Protein AF-0000000067830572 (afdb_homodimer)

Radius of gyration: 32.74 Å; Cα contacts (8 Å, |Δi|>4): 1506; chains: 2; bounding box: 57×102×68 Å

Nearest PDB structures (foldseek):
  2iyf-assembly1_A  TM=6.236E-01  e=1.542E-13  Streptomyces antibioticus
  4lei-assembly1_B  TM=6.079E-01  e=3.871E-13  Saccharopolyspora spinosa
  4rih-assembly1_A  TM=6.641E-01  e=8.173E-12  Streptomyces cyanogenus
  1nlm-assembly1_B  TM=6.788E-01  e=2.174E-11  Escherichia coli
  6ija-assembly4_D  TM=5.638E-01  e=4.087E-09  Arabidopsis thaliana

Secondary structure (DSSP, 8-state):
-PPPEEEE--SS-HHHHHHHHHHHHHHHTTT--EEEEE--TTS--TT-SS-EEE-----SSTT--S----TT--TT-S---SS-HHHHHHHHHHHHHHHHH--SEEEESS-HHHHHHHHHTT--EEEE--SS---SHHHHHHHHHSSEEEESS-GGG--SS--HHHHHHEEE----S-------PPP-S-EEEE--TTS--EEHHHHHHHHHHSTTS-EEEES-EE--SPPPTTEEEEE--S--HHHHTT-SEEEE---HHHHHHHHHHT--EEE-PPP-GGGHHHHHHHHHHHTTS-EE-SSSPPGGGHHHHHHHHHTS-HHHHHTT--TTHHHHHHHHHHHHHHHH-/-PPPEEEE--SS-HHHHHHHHHHHHHHHTTT--EEEEE--TTS--TT-SS-EEE-----SSTT--S----TT--TT-S---SS-HHHHHHHHHHHHHHHHH--SEEEESS-HHHHHHHHHTT--EEEE--SS---SHHHHHHHHHSSEEEESS-GGG--SS--HHHHHTEEE----S-------PPP-S-EEEE--TTS--EEHHHHHHHHHHSTTS-EEEES-EE--SPPPTTEEEEE--S--HHHHTT-SEEEE---HHHHHHHHHHT--EEE-PPP-GGGHHHHHHHHHHHTTS-EE-SSSPPGGGHHHHHHHHHTS-HHHHHTT--TTHHHHHHHHHHHHHHHH-

Foldseek 3Di:
DQQAEEEEFDPDDPQRLLLLLLLQVLLVVVVHHYEYEEAQVPHDNVSRPHHYHHAFDPAPDPPRPQAPPDPDDDQQARHDDPPGVRVVRRLVSVLVCCVVRVHLEYEYEDGLVVLVSCLVSVHAYEYEDFAFDDPGNNVVNSLVSHQAYEYLFAPLLRFYDDDPVNNVRYDYLHNRNDDALPDQAAAPQAEEEEDDPPAPAAEQVLQQLLCVLVVVHAYEYEADYDDDDDHDPRYHYDHHDPDCLVVQRRYQEYEEFQDSVVLQSLLSNLHQYAHAHDDDPNCRRVSSLVSCVVQQNYHYDHDRDDSNCNVVRVVSSSPGGSVSSNVRHDSCSSNVVSVVVVVSSVVSD/DQQAEEEEFDPDDPQRLLLLLLLQVLLVVVVHHYEYEEAQVPHDNVSRPHHYHHAFDPAPDPPRPQAPPDPDDDQQARHDDPPGVRVVRRLVSVLVCCVVRVHLEYEYEDGLVVLVSCLVSVHAYEYEDFAFADPGNNVVNSLVSHQAYEYLFAPLLRFYDDDPVNNVRYDYLHNRNDDALPDQAAAPQAEEEEDDPPAPAAEQVLQQLLCVLVVVHAYEYEADYDDDDDHPPRYHYDHHDPDCLVVQRRYQEYEEFQDSVVLQSLLSNLHQYAHAHDDDPNCRRVSSLVSCVVQQNYHYDYDRDDSNCNVVRVVSSSPGGSVSSNVRHDSCSSNVVSVVVVVSSVVSD

pLDDT: mean 90.91, std 10.65, range [45.19, 98.75]

Structure (mmCIF, N/CA/C/O backbone):
data_AF-0000000067830572-model_v1
#
loop_
_entity.id
_entity.type
_entity.pdbx_description
1 polymer 'Glycosyl transferase putative UDP-N-acetylglucosamine, LPS N-acetylglucosamine transferase'
#
loop_
_atom_site.group_PDB
_atom_site.id
_atom_site.type_symbol
_atom_site.label_atom_id
_atom_site.label_alt_id
_atom_site.label_comp_id
_atom_site.label_asym_id
_atom_site.label_entity_id
_atom_site.label_seq_id
_atom_site.pdbx_PDB_ins_code
_atom_site.Cartn_x
_atom_site.Cartn_y
_atom_site.Cartn_z
_atom_site.occupancy
_atom_site.B_iso_or_equiv
_atom_site.auth_seq_id
_atom_site.auth_comp_id
_atom_site.auth_asym_id
_atom_site.auth_atom_id
_atom_site.pdbx_PDB_model_num
ATOM 1 N N . MET A 1 1 ? -22.625 -1.217 -20.125 1 69.88 1 MET A N 1
ATOM 2 C CA . MET A 1 1 ? -21.625 -2.197 -20.562 1 69.88 1 MET A CA 1
ATOM 3 C C . MET A 1 1 ? -21.047 -2.955 -19.375 1 69.88 1 MET A C 1
ATOM 5 O O . MET A 1 1 ? -20.969 -2.418 -18.266 1 69.88 1 MET A O 1
ATOM 9 N N . THR A 1 2 ? -20.891 -4.309 -19.516 1 89.25 2 THR A N 1
ATOM 10 C CA . THR A 1 2 ? -20.391 -5.148 -18.438 1 89.25 2 THR A CA 1
ATOM 11 C C . THR A 1 2 ? -18.984 -4.711 -18.031 1 89.25 2 THR A C 1
ATOM 13 O O . THR A 1 2 ? -18.094 -4.582 -18.875 1 89.25 2 THR A O 1
ATOM 16 N N . ARG A 1 3 ? -18.781 -4.324 -16.812 1 94.81 3 ARG A N 1
ATOM 17 C CA . ARG A 1 3 ? -17.469 -3.928 -16.297 1 94.81 3 ARG A CA 1
ATOM 18 C C . ARG A 1 3 ? -16.453 -5.039 -16.484 1 94.81 3 ARG A C 1
ATOM 20 O O . ARG A 1 3 ? -16.734 -6.207 -16.203 1 94.81 3 ARG A O 1
ATOM 27 N N . PRO A 1 4 ? -15.328 -4.762 -17.016 1 97.06 4 PRO A N 1
ATOM 28 C CA . PRO A 1 4 ? -14.336 -5.797 -17.328 1 97.06 4 PRO A CA 1
ATOM 29 C C . PRO A 1 4 ? -13.609 -6.316 -16.094 1 97.06 4 PRO A C 1
ATOM 31 O O . PRO A 1 4 ? -13.742 -5.75 -15.008 1 97.06 4 PRO A O 1
ATOM 34 N N . VAL A 1 5 ? -12.883 -7.402 -16.281 1 98 5 VAL A N 1
ATOM 35 C CA . VAL A 1 5 ? -11.922 -7.949 -15.328 1 98 5 VAL A CA 1
ATOM 36 C C . VAL A 1 5 ? -10.5 -7.699 -15.828 1 98 5 VAL A C 1
ATOM 38 O O . VAL A 1 5 ? -10.219 -7.828 -17.016 1 98 5 VAL A O 1
ATOM 41 N N . GLY A 1 6 ? -9.648 -7.207 -14.977 1 98.06 6 GLY A N 1
ATOM 42 C CA . GLY A 1 6 ? -8.219 -7.246 -15.234 1 98.06 6 GLY A CA 1
ATOM 43 C C . GLY A 1 6 ? -7.535 -8.453 -14.625 1 98.06 6 GLY A C 1
ATOM 44 O O . GLY A 1 6 ? -7.875 -8.875 -13.516 1 98.06 6 GLY A O 1
ATOM 45 N N . TYR A 1 7 ? -6.562 -9.016 -15.328 1 97.88 7 TYR A N 1
ATOM 46 C CA . TYR A 1 7 ? -5.785 -10.148 -14.836 1 97.88 7 TYR A CA 1
ATOM 47 C C . TYR A 1 7 ? -4.293 -9.844 -14.891 1 97.88 7 TYR A C 1
ATOM 49 O O . TYR A 1 7 ? -3.701 -9.812 -15.969 1 97.88 7 TYR A O 1
ATOM 57 N N . TYR A 1 8 ? -3.711 -9.633 -13.742 1 97.19 8 TYR A N 1
ATOM 58 C CA . TYR A 1 8 ? -2.268 -9.438 -13.648 1 97.19 8 TYR A CA 1
ATOM 59 C C . TYR A 1 8 ? -1.535 -10.773 -13.633 1 97.19 8 TYR A C 1
ATOM 61 O O . TYR A 1 8 ? -1.751 -11.594 -12.734 1 97.19 8 TYR A O 1
ATOM 69 N N . VAL A 1 9 ? -0.629 -10.898 -14.562 1 92.62 9 VAL A N 1
ATOM 70 C CA . VAL A 1 9 ? 0.075 -12.164 -14.734 1 92.62 9 VAL A CA 1
ATOM 71 C C . VAL A 1 9 ? 1.507 -12.031 -14.219 1 92.62 9 VAL A C 1
ATOM 73 O O . VAL A 1 9 ? 2.252 -11.148 -14.656 1 92.62 9 VAL A O 1
ATOM 76 N N . HIS A 1 10 ? 1.846 -12.789 -13.305 1 80.44 10 HIS A N 1
ATOM 77 C CA . HIS A 1 10 ? 3.207 -12.812 -12.781 1 80.44 10 HIS A CA 1
ATOM 78 C C . HIS A 1 10 ? 4.203 -13.25 -13.852 1 80.44 10 HIS A C 1
ATOM 80 O O . HIS A 1 10 ? 3.885 -14.094 -14.695 1 80.44 10 HIS A O 1
ATOM 86 N N . HIS A 1 11 ? 5.367 -12.656 -13.883 1 64.44 11 HIS A N 1
ATOM 87 C CA . HIS A 1 11 ? 6.352 -12.805 -14.953 1 64.44 11 HIS A CA 1
ATOM 88 C C . HIS A 1 11 ? 7 -14.188 -14.922 1 64.44 11 HIS A C 1
ATOM 90 O O . HIS A 1 11 ? 7.555 -14.641 -15.922 1 64.44 11 HIS A O 1
ATOM 96 N N . GLN A 1 12 ? 6.836 -14.805 -13.867 1 58.75 12 GLN A N 1
ATOM 97 C CA . GLN A 1 12 ? 7.664 -16 -13.734 1 58.75 12 GLN A CA 1
ATOM 98 C C . GLN A 1 12 ? 6.867 -17.266 -14.062 1 58.75 12 GLN A C 1
ATOM 100 O O . GLN A 1 12 ? 5.93 -17.609 -13.336 1 58.75 12 GLN A O 1
ATOM 105 N N . GLY A 1 13 ? 7.082 -17.781 -15.312 1 59.53 13 GLY A N 1
ATOM 106 C CA . GLY A 1 13 ? 6.637 -19.141 -15.562 1 59.53 13 GLY A CA 1
ATOM 107 C C . GLY A 1 13 ? 5.516 -19.234 -16.578 1 59.53 13 GLY A C 1
ATOM 108 O O . GLY A 1 13 ? 4.551 -18.469 -16.516 1 59.53 13 GLY A O 1
ATOM 109 N N . ALA A 1 14 ? 5.59 -20.031 -17.406 1 66 14 ALA A N 1
ATOM 110 C CA . ALA A 1 14 ? 4.633 -20.328 -18.469 1 66 14 ALA A CA 1
ATOM 111 C C . ALA A 1 14 ? 3.285 -20.75 -17.906 1 66 14 ALA A C 1
ATOM 113 O O . ALA A 1 14 ? 2.24 -20.5 -18.5 1 66 14 ALA A O 1
ATOM 114 N N . GLY A 1 15 ? 3.348 -21.266 -16.703 1 74.12 15 GLY A N 1
ATOM 115 C CA . GLY A 1 15 ? 2.137 -21.766 -16.062 1 74.12 15 GLY A CA 1
ATOM 116 C C . GLY A 1 15 ? 1.178 -20.656 -15.664 1 74.12 15 GLY A C 1
ATOM 117 O O . GLY A 1 15 ? -0.038 -20.797 -15.805 1 74.12 15 GLY A O 1
ATOM 118 N N . HIS A 1 16 ? 1.65 -19.531 -15.297 1 83 16 HIS A N 1
ATOM 119 C CA . HIS A 1 16 ? 0.832 -18.391 -14.891 1 83 16 HIS A CA 1
ATOM 120 C C . HIS A 1 16 ? 0.049 -17.828 -16.078 1 83 16 HIS A C 1
ATOM 122 O O . HIS A 1 16 ? -1.155 -17.594 -15.969 1 83 16 HIS A O 1
ATOM 128 N N . LEU A 1 17 ? 0.787 -17.734 -17.141 1 85.81 17 LEU A N 1
ATOM 129 C CA . LEU A 1 17 ? 0.146 -17.188 -18.328 1 85.81 17 LEU A CA 1
ATOM 130 C C . LEU A 1 17 ? -0.926 -18.125 -18.859 1 85.81 17 LEU A C 1
ATOM 132 O O . LEU A 1 17 ? -2.016 -17.688 -19.234 1 85.81 17 LEU A O 1
ATOM 136 N N . GLN A 1 18 ? -0.626 -19.422 -18.844 1 83.56 18 GLN A N 1
ATOM 137 C CA . GLN A 1 18 ? -1.583 -20.406 -19.344 1 83.56 18 GLN A CA 1
ATOM 138 C C . GLN A 1 18 ? -2.859 -20.406 -18.516 1 83.56 18 GLN A C 1
ATOM 140 O O . GLN A 1 18 ? -3.965 -20.469 -19.047 1 83.56 18 GLN A O 1
ATOM 145 N N . ARG A 1 19 ? -2.691 -20.359 -17.281 1 88.38 19 ARG A N 1
ATOM 146 C CA . ARG A 1 19 ? -3.84 -20.297 -16.391 1 88.38 19 ARG A CA 1
ATOM 147 C C . ARG A 1 19 ? -4.652 -19.016 -16.625 1 88.38 19 ARG A C 1
ATOM 149 O O . ARG A 1 19 ? -5.887 -19.062 -16.656 1 88.38 19 ARG A O 1
ATOM 156 N N . ALA A 1 20 ? -3.982 -17.922 -16.781 1 92.75 20 ALA A N 1
ATOM 157 C CA . ALA A 1 20 ? -4.648 -16.641 -17.031 1 92.75 20 ALA A CA 1
ATOM 158 C C . ALA A 1 20 ? -5.469 -16.688 -18.312 1 92.75 20 ALA A C 1
ATOM 160 O O . ALA A 1 20 ? -6.625 -16.25 -18.328 1 92.75 20 ALA A O 1
ATOM 161 N N . ILE A 1 21 ? -4.867 -17.266 -19.328 1 91.5 21 ILE A N 1
ATOM 162 C CA . ILE A 1 21 ? -5.539 -17.375 -20.609 1 91.5 21 ILE A CA 1
ATOM 163 C C . ILE A 1 21 ? -6.762 -18.281 -20.5 1 91.5 21 ILE A C 1
ATOM 165 O O . ILE A 1 21 ? -7.84 -17.953 -20.984 1 91.5 21 ILE A O 1
ATOM 169 N N . ALA A 1 22 ? -6.59 -19.406 -19.781 1 90.44 22 ALA A N 1
ATOM 170 C CA . ALA A 1 22 ? -7.684 -20.359 -19.609 1 90.44 22 ALA A CA 1
ATOM 171 C C . ALA A 1 22 ? -8.859 -19.719 -18.875 1 90.44 22 ALA A C 1
ATOM 173 O O . ALA A 1 22 ? -10.008 -19.844 -19.297 1 90.44 22 ALA A O 1
ATOM 174 N N . LEU A 1 23 ? -8.578 -19 -17.891 1 94.69 23 LEU A N 1
ATOM 175 C CA . LEU A 1 23 ? -9.625 -18.359 -17.109 1 94.69 23 LEU A CA 1
ATOM 176 C C . LEU A 1 23 ? -10.273 -17.219 -17.891 1 94.69 23 LEU A C 1
ATOM 178 O O . LEU A 1 23 ? -11.492 -17.047 -17.859 1 94.69 23 LEU A O 1
ATOM 182 N N . ALA A 1 24 ? -9.469 -16.438 -18.625 1 95.56 24 ALA A N 1
ATOM 183 C CA . ALA A 1 24 ? -10.008 -15.352 -19.453 1 95.56 24 ALA A CA 1
ATOM 184 C C . ALA A 1 24 ? -10.992 -15.898 -20.484 1 95.56 24 ALA A C 1
ATOM 186 O O . ALA A 1 24 ? -12.055 -15.305 -20.703 1 95.56 24 ALA A O 1
ATOM 187 N N . ARG A 1 25 ? -10.68 -17.047 -21.062 1 94.12 25 ARG A N 1
ATOM 188 C CA . ARG A 1 25 ? -11.562 -17.688 -22.031 1 94.12 25 ARG A CA 1
ATOM 189 C C . ARG A 1 25 ? -12.859 -18.141 -21.375 1 94.12 25 ARG A C 1
ATOM 191 O O . ARG A 1 25 ? -13.938 -17.969 -21.953 1 94.12 25 ARG A O 1
ATOM 198 N N . ALA A 1 26 ? -12.727 -18.719 -20.234 1 94.62 26 ALA A N 1
ATOM 199 C CA . ALA A 1 26 ? -13.914 -19.188 -19.516 1 94.62 26 ALA A CA 1
ATOM 200 C C . ALA A 1 26 ? -14.812 -18.016 -19.141 1 94.62 26 ALA A C 1
ATOM 202 O O . ALA A 1 26 ? -16.047 -18.125 -19.172 1 94.62 26 ALA A O 1
ATOM 203 N N . LEU A 1 27 ? -14.234 -16.875 -18.781 1 95.38 27 LEU A N 1
ATOM 204 C CA . LEU A 1 27 ? -14.992 -15.695 -18.406 1 95.38 27 LEU A CA 1
ATOM 205 C C . LEU A 1 27 ? -15.703 -15.094 -19.609 1 95.38 27 LEU A C 1
ATOM 207 O O . LEU A 1 27 ? -16.781 -14.508 -19.484 1 95.38 27 LEU A O 1
ATOM 211 N N . ALA A 1 28 ? -15.086 -15.234 -20.797 1 93.31 28 ALA A N 1
ATOM 212 C CA . ALA A 1 28 ? -15.68 -14.742 -22.031 1 93.31 28 ALA A CA 1
ATOM 213 C C . ALA A 1 28 ? -17.047 -15.391 -22.281 1 93.31 28 ALA A C 1
ATOM 215 O O . ALA A 1 28 ? -17.938 -14.773 -22.859 1 93.31 28 ALA A O 1
ATOM 216 N N . ALA A 1 29 ? -17.172 -16.578 -21.812 1 90.94 29 ALA A N 1
ATOM 217 C CA . ALA A 1 29 ? -18.422 -17.297 -21.984 1 90.94 29 ALA A CA 1
ATOM 218 C C . ALA A 1 29 ? -19.547 -16.625 -21.203 1 90.94 29 ALA A C 1
ATOM 220 O O . ALA A 1 29 ? -20.719 -16.781 -21.547 1 90.94 29 ALA A O 1
ATOM 221 N N . PHE A 1 30 ? -19.25 -15.875 -20.234 1 92.69 30 PHE A N 1
ATOM 222 C CA . PHE A 1 30 ? -20.219 -15.125 -19.438 1 92.69 30 PHE A CA 1
ATOM 223 C C . PHE A 1 30 ? -20.391 -13.719 -20 1 92.69 30 PHE A C 1
ATOM 225 O O . PHE A 1 30 ? -21.109 -12.898 -19.422 1 92.69 30 PHE A O 1
ATOM 232 N N . GLY A 1 31 ? -19.641 -13.398 -21.062 1 92.69 31 GLY A N 1
ATOM 233 C CA . GLY A 1 31 ? -19.672 -12.055 -21.641 1 92.69 31 GLY A CA 1
ATOM 234 C C . GLY A 1 31 ? -18.844 -11.062 -20.859 1 92.69 31 GLY A C 1
ATOM 235 O O . GLY A 1 31 ? -19.031 -9.852 -20.969 1 92.69 31 GLY A O 1
ATOM 236 N N . ARG A 1 32 ? -17.984 -11.508 -20.031 1 93.5 32 ARG A N 1
ATOM 237 C CA . ARG A 1 32 ? -17.125 -10.672 -19.219 1 93.5 32 ARG A CA 1
ATOM 238 C C . ARG A 1 32 ? -15.773 -10.445 -19.891 1 93.5 32 ARG A C 1
ATOM 240 O O . ARG A 1 32 ? -14.977 -11.375 -20.031 1 93.5 32 ARG A O 1
ATOM 247 N N . PRO A 1 33 ? -15.531 -9.242 -20.406 1 95 33 PRO A N 1
ATOM 248 C CA . PRO A 1 33 ? -14.211 -9.008 -20.984 1 95 33 PRO A CA 1
ATOM 249 C C . PRO A 1 33 ? -13.086 -9.109 -19.953 1 95 33 PRO A C 1
ATOM 251 O O . PRO A 1 33 ? -13.266 -8.734 -18.797 1 95 33 PRO A O 1
ATOM 254 N N . CYS A 1 34 ? -11.961 -9.625 -20.359 1 97.12 34 CYS A N 1
ATOM 255 C CA . CYS A 1 34 ? -10.805 -9.781 -19.484 1 97.12 34 CYS A CA 1
ATOM 256 C C . CYS A 1 34 ? -9.539 -9.242 -20.141 1 97.12 34 CYS A C 1
ATOM 258 O O . CYS A 1 34 ? -9.18 -9.672 -21.234 1 97.12 34 CYS A O 1
ATOM 260 N N . THR A 1 35 ? -8.922 -8.273 -19.547 1 97.56 35 THR A N 1
ATOM 261 C CA . THR A 1 35 ? -7.641 -7.746 -20.016 1 97.56 35 THR A CA 1
ATOM 262 C C . THR A 1 35 ? -6.484 -8.398 -19.266 1 97.56 35 THR A C 1
ATOM 264 O O . THR A 1 35 ? -6.426 -8.352 -18.031 1 97.56 35 THR A O 1
ATOM 267 N N . LEU A 1 36 ? -5.586 -9.086 -19.984 1 96.31 36 LEU A N 1
ATOM 268 C CA . LEU A 1 36 ? -4.371 -9.625 -19.391 1 96.31 36 LEU A CA 1
ATOM 269 C C . LEU A 1 36 ? -3.301 -8.547 -19.266 1 96.31 36 LEU A C 1
ATOM 271 O O . LEU A 1 36 ? -3.033 -7.816 -20.219 1 96.31 36 LEU A O 1
ATOM 275 N N . MET A 1 37 ? -2.764 -8.398 -18.078 1 96.06 37 MET A N 1
ATOM 276 C CA . MET A 1 37 ? -1.699 -7.438 -17.828 1 96.06 37 MET A CA 1
ATOM 277 C C . MET A 1 37 ? -0.425 -8.141 -17.359 1 96.06 37 MET A C 1
ATOM 279 O O . MET A 1 37 ? -0.47 -9.016 -16.5 1 96.06 37 MET A O 1
ATOM 283 N N . GLY A 1 38 ? 0.659 -7.859 -17.922 1 92.94 38 GLY A N 1
ATOM 284 C CA . GLY A 1 38 ? 1.929 -8.461 -17.547 1 92.94 38 GLY A CA 1
ATOM 285 C C . GLY A 1 38 ? 3.047 -8.156 -18.531 1 92.94 38 GLY A C 1
ATOM 286 O O . GLY A 1 38 ? 2.881 -7.324 -19.422 1 92.94 38 GLY A O 1
ATOM 287 N N . SER A 1 39 ? 4.234 -8.586 -18.266 1 89.94 39 SER A N 1
ATOM 288 C CA . SER A 1 39 ? 5.359 -8.484 -19.188 1 89.94 39 SER A CA 1
ATOM 289 C C . SER A 1 39 ? 5.398 -9.664 -20.141 1 89.94 39 SER A C 1
ATOM 291 O O . SER A 1 39 ? 5.809 -10.766 -19.766 1 89.94 39 SER A O 1
ATOM 293 N N . PHE A 1 40 ? 5.02 -9.43 -21.391 1 87.75 40 PHE A N 1
ATOM 294 C CA . PHE A 1 40 ? 4.723 -10.547 -22.281 1 87.75 40 PHE A CA 1
ATOM 295 C C . PHE A 1 40 ? 5.754 -10.641 -23.391 1 87.75 40 PHE A C 1
ATOM 297 O O . PHE A 1 40 ? 5.633 -11.477 -24.297 1 87.75 40 PHE A O 1
ATOM 304 N N . ALA A 1 41 ? 6.75 -9.789 -23.328 1 80.94 41 ALA A N 1
ATOM 305 C CA . ALA A 1 41 ? 7.762 -9.844 -24.391 1 80.94 41 ALA A CA 1
ATOM 306 C C . ALA A 1 41 ? 8.352 -11.25 -24.5 1 80.94 41 ALA A C 1
ATOM 308 O O . ALA A 1 41 ? 8.812 -11.812 -23.5 1 80.94 41 ALA A O 1
ATOM 309 N N . GLY A 1 42 ? 8.312 -11.844 -25.641 1 78.5 42 GLY A N 1
ATOM 310 C CA . GLY A 1 42 ? 8.891 -13.156 -25.906 1 78.5 42 GLY A CA 1
ATOM 311 C C . GLY A 1 42 ? 7.953 -14.297 -25.547 1 78.5 42 GLY A C 1
ATOM 312 O O . GLY A 1 42 ? 8.32 -15.469 -25.688 1 78.5 42 GLY A O 1
ATOM 313 N N . LEU A 1 43 ? 6.805 -13.953 -25.062 1 82.06 43 LEU A N 1
ATOM 314 C CA . LEU A 1 43 ? 5.844 -14.992 -24.703 1 82.06 43 LEU A CA 1
ATOM 315 C C . LEU A 1 43 ? 4.758 -15.117 -25.766 1 82.06 43 LEU A C 1
ATOM 317 O O . LEU A 1 43 ? 4.477 -14.164 -26.484 1 82.06 43 LEU A O 1
ATOM 321 N N . ASP A 1 44 ? 4.277 -16.281 -25.891 1 83.12 44 ASP A N 1
ATOM 322 C CA . ASP A 1 44 ? 3.172 -16.516 -26.812 1 83.12 44 ASP A CA 1
ATOM 323 C C . ASP A 1 44 ? 1.836 -16.141 -26.172 1 83.12 44 ASP A C 1
ATOM 325 O O . ASP A 1 44 ? 1.312 -16.891 -25.344 1 83.12 44 ASP A O 1
ATOM 329 N N . ILE A 1 45 ? 1.271 -15.039 -26.578 1 85.19 45 ILE A N 1
ATOM 330 C CA . ILE A 1 45 ? 0.026 -14.547 -25.984 1 85.19 45 ILE A CA 1
ATOM 331 C C . ILE A 1 45 ? -1.115 -14.719 -26.984 1 85.19 45 ILE A C 1
ATOM 333 O O . ILE A 1 45 ? -2.178 -14.109 -26.844 1 85.19 45 ILE A O 1
ATOM 337 N N . SER A 1 46 ? -0.96 -15.484 -28.047 1 85.25 46 SER A N 1
ATOM 338 C CA . SER A 1 46 ? -1.938 -15.609 -29.125 1 85.25 46 SER A CA 1
ATOM 339 C C . SER A 1 46 ? -3.232 -16.234 -28.609 1 85.25 46 SER A C 1
ATOM 341 O O . SER A 1 46 ? -4.297 -16.031 -29.203 1 85.25 46 SER A O 1
ATOM 343 N N . GLY A 1 47 ? -3.193 -16.891 -27.547 1 85.75 47 GLY A N 1
ATOM 344 C CA . GLY A 1 47 ? -4.375 -17.547 -27 1 85.75 47 GLY A CA 1
ATOM 345 C C . GLY A 1 47 ? -5.238 -16.609 -26.172 1 85.75 47 GLY A C 1
ATOM 346 O O . GLY A 1 47 ? -6.344 -16.984 -25.766 1 85.75 47 GLY A O 1
ATOM 347 N N . ALA A 1 48 ? -4.777 -15.391 -25.938 1 88.88 48 ALA A N 1
ATOM 348 C CA . ALA A 1 48 ? -5.543 -14.438 -25.141 1 88.88 48 ALA A CA 1
ATOM 349 C C . ALA A 1 48 ? -6.812 -14 -25.859 1 88.88 48 ALA A C 1
ATOM 351 O O . ALA A 1 48 ? -6.758 -13.547 -27 1 88.88 48 ALA A O 1
ATOM 352 N N . PRO A 1 49 ? -7.996 -14.117 -25.219 1 91.56 49 PRO A N 1
ATOM 353 C CA . PRO A 1 49 ? -9.266 -13.836 -25.891 1 91.56 49 PRO A CA 1
ATOM 354 C C . PRO A 1 49 ? -9.602 -12.344 -25.938 1 91.56 49 PRO A C 1
ATOM 356 O O . PRO A 1 49 ? -10.531 -11.938 -26.625 1 91.56 49 PRO A O 1
ATOM 359 N N . GLY A 1 50 ? -8.93 -11.547 -25.172 1 92.38 50 GLY A N 1
ATOM 360 C CA . GLY A 1 50 ? -9.203 -10.125 -25.078 1 92.38 50 GLY A CA 1
ATOM 361 C C . GLY A 1 50 ? -7.957 -9.266 -25.156 1 92.38 50 GLY A C 1
ATOM 362 O O . GLY A 1 50 ? -6.906 -9.727 -25.594 1 92.38 50 GLY A O 1
ATOM 363 N N . PRO A 1 51 ? -8.117 -8.016 -24.719 1 94.31 51 PRO A N 1
ATOM 364 C CA . PRO A 1 51 ? -6.977 -7.102 -24.797 1 94.31 51 PRO A CA 1
ATOM 365 C C . PRO A 1 51 ? -5.832 -7.52 -23.875 1 94.31 51 PRO A C 1
ATOM 367 O O . PRO A 1 51 ? -6.059 -8.219 -22.875 1 94.31 51 PRO A O 1
ATOM 370 N N . VAL A 1 52 ? -4.672 -7.152 -24.297 1 94.56 52 VAL A N 1
ATOM 371 C CA . VAL A 1 52 ? -3.461 -7.383 -23.516 1 94.56 52 VAL A CA 1
ATOM 372 C C . VAL A 1 52 ? -2.779 -6.051 -23.203 1 94.56 52 VAL A C 1
ATOM 374 O O . VAL A 1 52 ? -2.633 -5.207 -24.094 1 94.56 52 VAL A O 1
ATOM 377 N N . LEU A 1 53 ? -2.531 -5.789 -21.969 1 95.19 53 LEU A N 1
ATOM 378 C CA . LEU A 1 53 ? -1.753 -4.637 -21.531 1 95.19 53 LEU A CA 1
ATOM 379 C C . LEU A 1 53 ? -0.316 -5.039 -21.219 1 95.19 53 LEU A C 1
ATOM 381 O O . LEU A 1 53 ? -0.046 -5.617 -20.156 1 95.19 53 LEU A O 1
ATOM 385 N N . ASP A 1 54 ? 0.591 -4.773 -22.125 1 93.19 54 ASP A N 1
ATOM 386 C CA . ASP A 1 54 ? 2.002 -5.098 -21.938 1 93.19 54 ASP A CA 1
ATOM 387 C C . ASP A 1 54 ? 2.668 -4.109 -20.984 1 93.19 54 ASP A C 1
ATOM 389 O O . ASP A 1 54 ? 2.6 -2.896 -21.188 1 93.19 54 ASP A O 1
ATOM 393 N N . LEU A 1 55 ? 3.236 -4.602 -19.922 1 93.25 55 LEU A N 1
ATOM 394 C CA . LEU A 1 55 ? 3.838 -3.779 -18.875 1 93.25 55 LEU A CA 1
ATOM 395 C C . LEU A 1 55 ? 5.359 -3.854 -18.938 1 93.25 55 LEU A C 1
ATOM 397 O O . LEU A 1 55 ? 5.926 -4.918 -19.188 1 93.25 55 LEU A O 1
ATOM 401 N N . PRO A 1 56 ? 6.027 -2.773 -18.703 1 87.5 56 PRO A N 1
ATOM 402 C CA . PRO A 1 56 ? 7.488 -2.803 -18.656 1 87.5 56 PRO A CA 1
ATOM 403 C C . PRO A 1 56 ? 8.023 -3.719 -17.562 1 87.5 56 PRO A C 1
ATOM 405 O O . PRO A 1 56 ? 7.328 -3.984 -16.578 1 87.5 56 PRO A O 1
ATOM 408 N N . ASP A 1 57 ? 9.211 -4.137 -17.781 1 78.44 57 ASP A N 1
ATOM 409 C CA . ASP A 1 57 ? 9.867 -5.039 -16.828 1 78.44 57 ASP A CA 1
ATOM 410 C C . ASP A 1 57 ? 10.203 -4.32 -15.531 1 78.44 57 ASP A C 1
ATOM 412 O O . ASP A 1 57 ? 10.602 -3.152 -15.539 1 78.44 57 ASP A O 1
ATOM 416 N N . ASP A 1 58 ? 9.938 -4.973 -14.391 1 72.25 58 ASP A N 1
ATOM 417 C CA . ASP A 1 58 ? 10.18 -4.383 -13.078 1 72.25 58 ASP A CA 1
ATOM 418 C C . ASP A 1 58 ? 11.453 -4.938 -12.453 1 72.25 58 ASP A C 1
ATOM 420 O O . ASP A 1 58 ? 11.805 -4.578 -11.328 1 72.25 58 ASP A O 1
ATOM 424 N N . ARG A 1 59 ? 12.234 -5.773 -13.086 1 69.5 59 ARG A N 1
ATOM 425 C CA . ARG A 1 59 ? 13.414 -6.383 -12.484 1 69.5 59 ARG A CA 1
ATOM 426 C C . ARG A 1 59 ? 14.633 -5.477 -12.625 1 69.5 59 ARG A C 1
ATOM 428 O O . ARG A 1 59 ? 14.797 -4.809 -13.648 1 69.5 59 ARG A O 1
ATOM 435 N N . LEU A 1 60 ? 15.234 -5.223 -11.43 1 59.91 60 LEU A N 1
ATOM 436 C CA . LEU A 1 60 ? 16.469 -4.441 -11.43 1 59.91 60 LEU A CA 1
ATOM 437 C C . LEU A 1 60 ? 17.547 -5.145 -12.242 1 59.91 60 LEU A C 1
ATOM 439 O O . LEU A 1 60 ? 18.297 -4.496 -12.977 1 59.91 60 LEU A O 1
ATOM 443 N N . ASP A 1 61 ? 17.688 -6.465 -11.859 1 57.56 61 ASP A N 1
ATOM 444 C CA . ASP A 1 61 ? 18.625 -7.336 -12.555 1 57.56 61 ASP A CA 1
ATOM 445 C C . ASP A 1 61 ? 18 -8.695 -12.859 1 57.56 61 ASP A C 1
ATOM 447 O O . ASP A 1 61 ? 16.953 -9.047 -12.305 1 57.56 61 ASP A O 1
ATOM 451 N N . ARG A 1 62 ? 18.391 -9.289 -13.914 1 52.31 62 ARG A N 1
ATOM 452 C CA . ARG A 1 62 ? 17.891 -10.578 -14.375 1 52.31 62 ARG A CA 1
ATOM 453 C C . ARG A 1 62 ? 17.812 -11.578 -13.227 1 52.31 62 ARG A C 1
ATOM 455 O O . ARG A 1 62 ? 17.031 -12.531 -13.273 1 52.31 62 ARG A O 1
ATOM 462 N N . SER A 1 63 ? 18.656 -11.305 -12.148 1 45.34 63 SER A N 1
ATOM 463 C CA . SER A 1 63 ? 18.75 -12.227 -11.023 1 45.34 63 SER A CA 1
ATOM 464 C C . SER A 1 63 ? 17.859 -11.789 -9.867 1 45.34 63 SER A C 1
ATOM 466 O O . SER A 1 63 ? 17.891 -12.398 -8.789 1 45.34 63 SER A O 1
ATOM 468 N N . PHE A 1 64 ? 16.969 -11.016 -10.148 1 53.28 64 PHE A N 1
ATOM 469 C CA . PHE A 1 64 ? 16.203 -10.359 -9.086 1 53.28 64 PHE A CA 1
ATOM 470 C C . PHE A 1 64 ? 15.328 -11.367 -8.352 1 53.28 64 PHE A C 1
ATOM 472 O O . PHE A 1 64 ? 14.609 -12.141 -8.984 1 53.28 64 PHE A O 1
ATOM 479 N N . ASP A 1 65 ? 15.578 -11.523 -6.969 1 51.84 65 ASP A N 1
ATOM 480 C CA . ASP A 1 65 ? 14.891 -12.477 -6.105 1 51.84 65 ASP A CA 1
ATOM 481 C C . ASP A 1 65 ? 13.609 -11.875 -5.539 1 51.84 65 ASP A C 1
ATOM 483 O O . ASP A 1 65 ? 12.984 -12.461 -4.648 1 51.84 65 ASP A O 1
ATOM 487 N N . GLY A 1 66 ? 13.242 -10.664 -6.043 1 56.72 66 GLY A N 1
ATOM 488 C CA . GLY A 1 66 ? 12.008 -10.047 -5.582 1 56.72 66 GLY A CA 1
ATOM 489 C C . GLY A 1 66 ? 12.188 -9.227 -4.32 1 56.72 66 GLY A C 1
ATOM 490 O O . GLY A 1 66 ? 11.211 -8.812 -3.695 1 56.72 66 GLY A O 1
ATOM 491 N N . GLN A 1 67 ? 13.43 -9.094 -3.75 1 62.09 67 GLN A N 1
ATOM 492 C CA . GLN A 1 67 ? 13.688 -8.281 -2.566 1 62.09 67 GLN A CA 1
ATOM 493 C C . GLN A 1 67 ? 14.617 -7.117 -2.891 1 62.09 67 GLN A C 1
ATOM 495 O O . GLN A 1 67 ? 15.547 -7.262 -3.682 1 62.09 67 GLN A O 1
ATOM 500 N N . ASP A 1 68 ? 14.266 -5.934 -2.596 1 63.03 68 ASP A N 1
ATOM 501 C CA . ASP A 1 68 ? 15.094 -4.785 -2.963 1 63.03 68 ASP A CA 1
ATOM 502 C C . ASP A 1 68 ? 16.125 -4.492 -1.884 1 63.03 68 ASP A C 1
ATOM 504 O O . ASP A 1 68 ? 17 -3.633 -2.066 1 63.03 68 ASP A O 1
ATOM 508 N N . GLY A 1 69 ? 16.156 -5.328 -0.815 1 58.97 69 GLY A N 1
ATOM 509 C CA . GLY A 1 69 ? 17.172 -5.195 0.214 1 58.97 69 GLY A CA 1
ATOM 510 C C . GLY A 1 69 ? 17.234 -3.811 0.827 1 58.97 69 GLY A C 1
ATOM 511 O O . GLY A 1 69 ? 18.219 -3.455 1.483 1 58.97 69 GLY A O 1
ATOM 512 N N . ALA A 1 70 ? 16.188 -3.027 0.566 1 61.44 70 ALA A N 1
ATOM 513 C CA . ALA A 1 70 ? 16.266 -1.652 1.053 1 61.44 70 ALA A CA 1
ATOM 514 C C . ALA A 1 70 ? 16.078 -1.598 2.568 1 61.44 70 ALA A C 1
ATOM 516 O O . ALA A 1 70 ? 15.266 -2.332 3.131 1 61.44 70 ALA A O 1
ATOM 517 N N . GLY A 1 71 ? 16.984 -1.046 3.219 1 62.53 71 GLY A N 1
ATOM 518 C CA . GLY A 1 71 ? 16.984 -0.905 4.668 1 62.53 71 GLY A CA 1
ATOM 519 C C . GLY A 1 71 ? 15.688 -0.314 5.199 1 62.53 71 GLY A C 1
ATOM 520 O O . GLY A 1 71 ? 15.242 -0.67 6.293 1 62.53 71 GLY A O 1
ATOM 521 N N . GLN A 1 72 ? 15.078 0.579 4.547 1 80.69 72 GLN A N 1
ATOM 522 C CA . GLN A 1 72 ? 13.867 1.168 5.098 1 80.69 72 GLN A CA 1
ATOM 523 C C . GLN A 1 72 ? 12.68 0.96 4.164 1 80.69 72 GLN A C 1
ATOM 525 O O . GLN A 1 72 ? 12.227 1.9 3.504 1 80.69 72 GLN A O 1
ATOM 530 N N . ARG A 1 73 ? 12.328 -0.213 3.965 1 89.69 73 ARG A N 1
ATOM 531 C CA . ARG A 1 73 ? 11.164 -0.592 3.168 1 89.69 73 ARG A CA 1
ATOM 532 C C . ARG A 1 73 ? 9.938 -0.786 4.051 1 89.69 73 ARG A C 1
ATOM 534 O O . ARG A 1 73 ? 10.031 -1.345 5.145 1 89.69 73 ARG A O 1
ATOM 541 N N . PRO A 1 74 ? 8.781 -0.214 3.553 1 96 74 PRO A N 1
ATOM 542 C CA . PRO A 1 74 ? 7.566 -0.566 4.285 1 96 74 PRO A CA 1
ATOM 543 C C . PRO A 1 74 ? 7.395 -2.074 4.453 1 96 74 PRO A C 1
ATOM 545 O O . PRO A 1 74 ? 7.711 -2.842 3.543 1 96 74 PRO A O 1
ATOM 548 N N . GLU A 1 75 ? 6.93 -2.547 5.586 1 95.19 75 GLU A N 1
ATOM 549 C CA . GLU A 1 75 ? 6.793 -3.963 5.914 1 95.19 75 GLU A CA 1
ATOM 550 C C . GLU A 1 75 ? 5.707 -4.625 5.066 1 95.19 75 GLU A C 1
ATOM 552 O O . GLU A 1 75 ? 5.691 -5.848 4.914 1 95.19 75 GLU A O 1
ATOM 557 N N . CYS A 1 76 ? 4.848 -3.898 4.492 1 96.56 76 CYS A N 1
ATOM 558 C CA . CYS A 1 76 ? 3.707 -4.438 3.762 1 96.56 76 CYS A CA 1
ATOM 559 C C . CYS A 1 76 ? 4.082 -4.754 2.32 1 96.56 76 CYS A C 1
ATOM 561 O O . CYS A 1 76 ? 3.252 -5.242 1.551 1 96.56 76 CYS A O 1
ATOM 563 N N . PHE A 1 77 ? 5.367 -4.484 1.911 1 96 77 PHE A N 1
ATOM 564 C CA . PHE A 1 77 ? 5.793 -4.746 0.541 1 96 77 PHE A CA 1
ATOM 565 C C . PHE A 1 77 ? 6.945 -5.742 0.511 1 96 77 PHE A C 1
ATOM 567 O O . PHE A 1 77 ? 7.703 -5.852 1.478 1 96 77 PHE A O 1
ATOM 574 N N . HIS A 1 78 ? 7.082 -6.473 -0.562 1 92.38 78 HIS A N 1
ATOM 575 C CA . HIS A 1 78 ? 8.234 -7.332 -0.804 1 92.38 78 HIS A CA 1
ATOM 576 C C . HIS A 1 78 ? 9.336 -6.582 -1.55 1 92.38 78 HIS A C 1
ATOM 578 O O . HIS A 1 78 ? 10.516 -6.719 -1.225 1 92.38 78 HIS A O 1
ATOM 584 N N . TYR A 1 79 ? 8.922 -5.809 -2.506 1 91.38 79 TYR A N 1
ATOM 585 C CA . TYR A 1 79 ? 9.875 -5.219 -3.436 1 91.38 79 TYR A CA 1
ATOM 586 C C . TYR A 1 79 ? 9.352 -3.9 -3.994 1 91.38 79 TYR A C 1
ATOM 588 O O . TYR A 1 79 ? 8.492 -3.895 -4.879 1 91.38 79 TYR A O 1
ATOM 596 N N . VAL A 1 80 ? 9.891 -2.812 -3.576 1 93.62 80 VAL A N 1
ATOM 597 C CA . VAL A 1 80 ? 9.477 -1.484 -4.016 1 93.62 80 VAL A CA 1
ATOM 598 C C . VAL A 1 80 ? 10.688 -0.555 -4.062 1 93.62 80 VAL A C 1
ATOM 600 O O . VAL A 1 80 ? 10.727 0.461 -3.365 1 93.62 80 VAL A O 1
ATOM 603 N N . PRO A 1 81 ? 11.641 -0.889 -4.934 1 91.62 81 PRO A N 1
ATOM 604 C CA . PRO A 1 81 ? 12.805 -0.005 -5.051 1 91.62 81 PRO A CA 1
ATOM 605 C C . PRO A 1 81 ? 12.43 1.403 -5.508 1 91.62 81 PRO A C 1
ATOM 607 O O . PRO A 1 81 ? 11.359 1.605 -6.082 1 91.62 81 PRO A O 1
ATOM 610 N N . LEU A 1 82 ? 13.266 2.354 -5.16 1 92.38 82 LEU A N 1
ATOM 611 C CA . LEU A 1 82 ? 13.031 3.74 -5.559 1 92.38 82 LEU A CA 1
ATOM 612 C C . LEU A 1 82 ? 13.742 4.051 -6.875 1 92.38 82 LEU A C 1
ATOM 614 O O . LEU A 1 82 ? 14.781 3.467 -7.18 1 92.38 82 LEU A O 1
ATOM 618 N N . ASN A 1 83 ? 13.125 4.98 -7.648 1 92.06 83 ASN A N 1
ATOM 619 C CA . ASN A 1 83 ? 13.695 5.551 -8.859 1 92.06 83 ASN A CA 1
ATOM 620 C C . ASN A 1 83 ? 13.883 4.492 -9.945 1 92.06 83 ASN A C 1
ATOM 622 O O . ASN A 1 83 ? 14.906 4.469 -10.625 1 92.06 83 ASN A O 1
ATOM 626 N N . HIS A 1 84 ? 13.023 3.578 -10.039 1 91.5 84 HIS A N 1
ATOM 627 C CA . HIS A 1 84 ? 12.984 2.562 -11.086 1 91.5 84 HIS A CA 1
ATOM 628 C C . HIS A 1 84 ? 11.953 2.914 -12.156 1 91.5 84 HIS A C 1
ATOM 630 O O . HIS A 1 84 ? 10.75 2.719 -11.953 1 91.5 84 HIS A O 1
ATOM 636 N N . PRO A 1 85 ? 12.375 3.363 -13.297 1 91.88 85 PRO A N 1
ATOM 637 C CA . PRO A 1 85 ? 11.438 3.838 -14.32 1 91.88 85 PRO A CA 1
ATOM 638 C C . PRO A 1 85 ? 10.492 2.74 -14.805 1 91.88 85 PRO A C 1
ATOM 640 O O . PRO A 1 85 ? 9.336 3.018 -15.133 1 91.88 85 PRO A O 1
ATOM 643 N N . GLY A 1 86 ? 10.977 1.521 -14.875 1 92.5 86 GLY A N 1
ATOM 644 C CA . GLY A 1 86 ? 10.141 0.402 -15.273 1 92.5 86 GLY A CA 1
ATOM 645 C C . GLY A 1 86 ? 8.969 0.169 -14.336 1 92.5 86 GLY A C 1
ATOM 646 O O . GLY A 1 86 ? 7.836 -0.023 -14.789 1 92.5 86 GLY A O 1
ATOM 647 N N . ILE A 1 87 ? 9.219 0.215 -13.047 1 94.06 87 ILE A N 1
ATOM 648 C CA . ILE A 1 87 ? 8.172 0.017 -12.047 1 94.06 87 ILE A CA 1
ATOM 649 C C . ILE A 1 87 ? 7.195 1.188 -12.086 1 94.06 87 ILE A C 1
ATOM 651 O O . ILE A 1 87 ? 5.98 0.991 -12.031 1 94.06 87 ILE A O 1
ATOM 655 N N . ARG A 1 88 ? 7.727 2.369 -12.18 1 96.25 88 ARG A N 1
ATOM 656 C CA . ARG A 1 88 ? 6.871 3.547 -12.266 1 96.25 88 ARG A CA 1
ATOM 657 C C . ARG A 1 88 ? 5.918 3.443 -13.453 1 96.25 88 ARG A C 1
ATOM 659 O O . ARG A 1 88 ? 4.715 3.682 -13.312 1 96.25 88 ARG A O 1
ATOM 666 N N . ALA A 1 89 ? 6.461 3.092 -14.578 1 95.5 89 ALA A N 1
ATOM 667 C CA . ALA A 1 89 ? 5.652 2.959 -15.789 1 95.5 89 ALA A CA 1
ATOM 668 C C . ALA A 1 89 ? 4.645 1.82 -15.648 1 95.5 89 ALA A C 1
ATOM 670 O O . ALA A 1 89 ? 3.477 1.967 -16.016 1 95.5 89 ALA A O 1
ATOM 671 N N . ARG A 1 90 ? 5.09 0.727 -15.156 1 95.56 90 ARG A N 1
ATOM 672 C CA . ARG A 1 90 ? 4.262 -0.464 -14.977 1 95.56 90 ARG A CA 1
ATOM 673 C C . ARG A 1 90 ? 3.064 -0.17 -14.086 1 95.56 90 ARG A C 1
ATOM 675 O O . ARG A 1 90 ? 1.917 -0.374 -14.484 1 95.56 90 ARG A O 1
ATOM 682 N N . MET A 1 91 ? 3.324 0.34 -12.898 1 97.38 91 MET A N 1
ATOM 683 C CA . MET A 1 91 ? 2.27 0.634 -11.93 1 97.38 91 MET A CA 1
ATOM 684 C C . MET A 1 91 ? 1.372 1.761 -12.43 1 97.38 91 MET A C 1
ATOM 686 O O . MET A 1 91 ? 0.157 1.727 -12.234 1 97.38 91 MET A O 1
ATOM 690 N N . GLY A 1 92 ? 2.002 2.756 -13.086 1 97.38 92 GLY A N 1
ATOM 691 C CA . GLY A 1 92 ? 1.228 3.824 -13.695 1 97.38 92 GLY A CA 1
ATOM 692 C C . GLY A 1 92 ? 0.247 3.328 -14.742 1 97.38 92 GLY A C 1
ATOM 693 O O . GLY A 1 92 ? -0.892 3.797 -14.805 1 97.38 92 GLY A O 1
ATOM 694 N N . ARG A 1 93 ? 0.602 2.396 -15.531 1 96.88 93 ARG A N 1
ATOM 695 C CA . ARG A 1 93 ? -0.251 1.854 -16.578 1 96.88 93 ARG A CA 1
ATOM 696 C C . ARG A 1 93 ? -1.414 1.064 -15.992 1 96.88 93 ARG A C 1
ATOM 698 O O . ARG A 1 93 ? -2.541 1.147 -16.484 1 96.88 93 ARG A O 1
ATOM 705 N N . ILE A 1 94 ? -1.109 0.291 -14.992 1 97.94 94 ILE A N 1
ATOM 706 C CA . ILE A 1 94 ? -2.17 -0.459 -14.328 1 97.94 94 ILE A CA 1
ATOM 707 C C . ILE A 1 94 ? -3.205 0.507 -13.758 1 97.94 94 ILE A C 1
ATOM 709 O O . ILE A 1 94 ? -4.41 0.318 -13.938 1 97.94 94 ILE A O 1
ATOM 713 N N . ALA A 1 95 ? -2.762 1.561 -13.07 1 98.44 95 ALA A N 1
ATOM 714 C CA . ALA A 1 95 ? -3.654 2.543 -12.461 1 98.44 95 ALA A CA 1
ATOM 715 C C . ALA A 1 95 ? -4.477 3.27 -13.523 1 98.44 95 ALA A C 1
ATOM 717 O O . ALA A 1 95 ? -5.68 3.479 -13.352 1 98.44 95 ALA A O 1
ATOM 718 N N . ALA A 1 96 ? -3.809 3.672 -14.578 1 96.94 96 ALA A N 1
ATOM 719 C CA . ALA A 1 96 ? -4.5 4.348 -15.672 1 96.94 96 ALA A CA 1
ATOM 720 C C . ALA A 1 96 ? -5.582 3.455 -16.281 1 96.94 96 ALA A C 1
ATOM 722 O O . ALA A 1 96 ? -6.691 3.912 -16.547 1 96.94 96 ALA A O 1
ATOM 723 N N . TRP A 1 97 ? -5.246 2.238 -16.516 1 97.69 97 TRP A N 1
ATOM 724 C CA . TRP A 1 97 ? -6.211 1.288 -17.062 1 97.69 97 TRP A CA 1
ATOM 725 C C . TRP A 1 97 ? -7.426 1.163 -16.141 1 97.69 97 TRP A C 1
ATOM 727 O O . TRP A 1 97 ? -8.57 1.157 -16.625 1 97.69 97 TRP A O 1
ATOM 737 N N . ALA A 1 98 ? -7.211 1.003 -14.836 1 98.06 98 ALA A N 1
ATOM 738 C CA . ALA A 1 98 ? -8.305 0.879 -13.867 1 98.06 98 ALA A CA 1
ATOM 739 C C . ALA A 1 98 ? -9.195 2.113 -13.898 1 98.06 98 ALA A C 1
ATOM 741 O O . ALA A 1 98 ? -10.43 1.995 -13.875 1 98.06 98 ALA A O 1
ATOM 742 N N . ALA A 1 99 ? -8.586 3.297 -13.898 1 96.38 99 ALA A N 1
ATOM 743 C CA . ALA A 1 99 ? -9.352 4.543 -13.914 1 96.38 99 ALA A CA 1
ATOM 744 C C . ALA A 1 99 ? -10.203 4.648 -15.18 1 96.38 99 ALA A C 1
ATOM 746 O O . ALA A 1 99 ? -11.344 5.125 -15.125 1 96.38 99 ALA A O 1
ATOM 747 N N . GLU A 1 100 ? -9.664 4.207 -16.234 1 96.19 100 GLU A N 1
ATOM 748 C CA . GLU A 1 100 ? -10.32 4.34 -17.531 1 96.19 100 GLU A CA 1
ATOM 749 C C . GLU A 1 100 ? -11.43 3.299 -17.703 1 96.19 100 GLU A C 1
ATOM 751 O O . GLU A 1 100 ? -12.469 3.58 -18.297 1 96.19 100 GLU A O 1
ATOM 756 N N . ASN A 1 101 ? -11.258 2.088 -17.156 1 96.81 101 ASN A N 1
ATOM 757 C CA . ASN A 1 101 ? -12.117 0.971 -17.531 1 96.81 101 ASN A CA 1
ATOM 758 C C . ASN A 1 101 ? -13.094 0.624 -16.406 1 96.81 101 ASN A C 1
ATOM 760 O O . ASN A 1 101 ? -14.047 -0.131 -16.625 1 96.81 101 ASN A O 1
ATOM 764 N N . ASP A 1 102 ? -12.844 1.184 -15.188 1 96.38 102 ASP A N 1
ATOM 765 C CA . ASP A 1 102 ? -13.703 0.897 -14.039 1 96.38 102 ASP A CA 1
ATOM 766 C C . ASP A 1 102 ? -13.961 -0.602 -13.906 1 96.38 102 ASP A C 1
ATOM 768 O O . ASP A 1 102 ? -15.109 -1.049 -13.961 1 96.38 102 ASP A O 1
ATOM 772 N N . PRO A 1 103 ? -12.953 -1.396 -13.75 1 97.62 103 PRO A N 1
ATOM 773 C CA . PRO A 1 103 ? -13.109 -2.852 -13.734 1 97.62 103 PRO A CA 1
ATOM 774 C C . PRO A 1 103 ? -13.938 -3.342 -12.547 1 97.62 103 PRO A C 1
ATOM 776 O O . PRO A 1 103 ? -13.906 -2.729 -11.477 1 97.62 103 PRO A O 1
ATOM 779 N N . ALA A 1 104 ? -14.617 -4.43 -12.719 1 97.25 104 ALA A N 1
ATOM 780 C CA . ALA A 1 104 ? -15.367 -5.074 -11.648 1 97.25 104 ALA A CA 1
ATOM 781 C C . ALA A 1 104 ? -14.43 -5.773 -10.664 1 97.25 104 ALA A C 1
ATOM 783 O O . ALA A 1 104 ? -14.75 -5.922 -9.484 1 97.25 104 ALA A O 1
ATOM 784 N N . LEU A 1 105 ? -13.289 -6.191 -11.203 1 97.62 105 LEU A N 1
ATOM 785 C CA . LEU A 1 105 ? -12.352 -7.016 -10.445 1 97.62 105 LEU A CA 1
ATOM 786 C C . LEU A 1 105 ? -10.977 -7.016 -11.109 1 97.62 105 LEU A C 1
ATOM 788 O O . LEU A 1 105 ? -10.867 -6.953 -12.336 1 97.62 105 LEU A O 1
ATOM 792 N N . ILE A 1 106 ? -9.961 -7.055 -10.336 1 98.25 106 ILE A N 1
ATOM 793 C CA . ILE A 1 106 ? -8.633 -7.383 -10.828 1 98.25 106 ILE A CA 1
ATOM 794 C C . ILE A 1 106 ? -8.148 -8.688 -10.195 1 98.25 106 ILE A C 1
ATOM 796 O O . ILE A 1 106 ? -8.07 -8.789 -8.969 1 98.25 106 ILE A O 1
ATOM 800 N N . VAL A 1 107 ? -7.875 -9.68 -10.969 1 98.31 107 VAL A N 1
ATOM 801 C CA . VAL A 1 107 ? -7.219 -10.891 -10.492 1 98.31 107 VAL A CA 1
ATOM 802 C C . VAL A 1 107 ? -5.711 -10.664 -10.414 1 98.31 107 VAL A C 1
ATOM 804 O O . VAL A 1 107 ? -5.082 -10.273 -11.406 1 98.31 107 VAL A O 1
ATOM 807 N N . VAL A 1 108 ? -5.168 -10.875 -9.289 1 98.12 108 VAL A N 1
ATOM 808 C CA . VAL A 1 108 ? -3.746 -10.625 -9.07 1 98.12 108 VAL A CA 1
ATOM 809 C C . VAL A 1 108 ? -3.02 -11.953 -8.859 1 98.12 108 VAL A C 1
ATOM 811 O O . VAL A 1 108 ? -3.139 -12.562 -7.793 1 98.12 108 VAL A O 1
ATOM 814 N N . ASP A 1 109 ? -2.266 -12.328 -9.898 1 94.62 109 ASP A N 1
ATOM 815 C CA . ASP A 1 109 ? -1.499 -13.57 -9.812 1 94.62 109 ASP A CA 1
ATOM 816 C C . ASP A 1 109 ? -0.197 -13.352 -9.039 1 94.62 109 ASP A C 1
ATOM 818 O O . ASP A 1 109 ? 0.853 -13.117 -9.641 1 94.62 109 ASP A O 1
ATOM 822 N N . VAL A 1 110 ? -0.163 -13.43 -7.832 1 86.75 110 VAL A N 1
ATOM 823 C CA . VAL A 1 110 ? 0.923 -13.484 -6.859 1 86.75 110 VAL A CA 1
ATOM 824 C C . VAL A 1 110 ? 1.688 -12.156 -6.867 1 86.75 110 VAL A C 1
ATOM 826 O O . VAL A 1 110 ? 2.799 -12.078 -7.398 1 86.75 110 VAL A O 1
ATOM 829 N N . SER A 1 111 ? 1.401 -11.117 -6.352 1 93.62 111 SER A N 1
ATOM 830 C CA . SER A 1 111 ? 2.051 -9.828 -6.133 1 93.62 111 SER A CA 1
ATOM 831 C C . SER A 1 111 ? 1.359 -9.047 -5.023 1 93.62 111 SER A C 1
ATOM 833 O O . SER A 1 111 ? 0.242 -8.555 -5.203 1 93.62 111 SER A O 1
ATOM 835 N N . ALA A 1 112 ? 2.1 -8.984 -3.988 1 96.19 112 ALA A N 1
ATOM 836 C CA . ALA A 1 112 ? 1.566 -8.172 -2.9 1 96.19 112 ALA A CA 1
ATOM 837 C C . ALA A 1 112 ? 1.423 -6.711 -3.33 1 96.19 112 ALA A C 1
ATOM 839 O O . ALA A 1 112 ? 0.446 -6.047 -2.977 1 96.19 112 ALA A O 1
ATOM 840 N N . GLU A 1 113 ? 2.334 -6.219 -4.137 1 96.56 113 GLU A N 1
ATOM 841 C CA . GLU A 1 113 ? 2.365 -4.832 -4.594 1 96.56 113 GLU A CA 1
ATOM 842 C C . GLU A 1 113 ? 1.151 -4.508 -5.461 1 96.56 113 GLU A C 1
ATOM 844 O O . GLU A 1 113 ? 0.469 -3.508 -5.234 1 96.56 113 GLU A O 1
ATOM 849 N N . VAL A 1 114 ? 0.824 -5.371 -6.398 1 97.69 114 VAL A N 1
ATOM 850 C CA . VAL A 1 114 ? -0.292 -5.113 -7.305 1 97.69 114 VAL A CA 1
ATOM 851 C C . VAL A 1 114 ? -1.612 -5.254 -6.547 1 97.69 114 VAL A C 1
ATOM 853 O O . VAL A 1 114 ? -2.566 -4.52 -6.812 1 97.69 114 VAL A O 1
ATOM 856 N N . ALA A 1 115 ? -1.688 -6.191 -5.598 1 98.12 115 ALA A N 1
ATOM 857 C CA . ALA A 1 115 ? -2.885 -6.336 -4.773 1 98.12 115 ALA A CA 1
ATOM 858 C C . ALA A 1 115 ? -3.166 -5.059 -3.986 1 98.12 115 ALA A C 1
ATOM 860 O O . ALA A 1 115 ? -4.305 -4.586 -3.939 1 98.12 115 ALA A O 1
ATOM 861 N N . LEU A 1 116 ? -2.137 -4.531 -3.4 1 98.44 116 LEU A N 1
ATOM 862 C CA . LEU A 1 116 ? -2.311 -3.328 -2.596 1 98.44 116 LEU A CA 1
ATOM 863 C C . LEU A 1 116 ? -2.572 -2.115 -3.482 1 98.44 116 LEU A C 1
ATOM 865 O O . LEU A 1 116 ? -3.312 -1.208 -3.098 1 98.44 116 LEU A O 1
ATOM 869 N N . LEU A 1 117 ? -1.947 -2.064 -4.691 1 98.56 117 LEU A N 1
ATOM 870 C CA . LEU A 1 117 ? -2.279 -1.018 -5.652 1 98.56 117 LEU A CA 1
ATOM 871 C C . LEU A 1 117 ? -3.762 -1.061 -6.012 1 98.56 117 LEU A C 1
ATOM 873 O O . LEU A 1 117 ? -4.43 -0.025 -6.027 1 98.56 117 LEU A O 1
ATOM 877 N N . ALA A 1 118 ? -4.285 -2.262 -6.305 1 98.31 118 ALA A N 1
ATOM 878 C CA . ALA A 1 118 ? -5.699 -2.404 -6.637 1 98.31 118 ALA A CA 1
ATOM 879 C C . ALA A 1 118 ? -6.582 -1.847 -5.523 1 98.31 118 ALA A C 1
ATOM 881 O O . ALA A 1 118 ? -7.578 -1.166 -5.793 1 98.31 118 ALA A O 1
ATOM 882 N N . ARG A 1 119 ? -6.223 -2.133 -4.293 1 97.38 119 ARG A N 1
ATOM 883 C CA . ARG A 1 119 ? -6.984 -1.637 -3.15 1 97.38 119 ARG A CA 1
ATOM 884 C C . ARG A 1 119 ? -6.926 -0.115 -3.07 1 97.38 119 ARG A C 1
ATOM 886 O O . ARG A 1 119 ? -7.945 0.541 -2.84 1 97.38 119 ARG A O 1
ATOM 893 N N . LEU A 1 120 ? -5.73 0.445 -3.271 1 97.5 120 LEU A N 1
ATOM 894 C CA . LEU A 1 120 ? -5.562 1.894 -3.268 1 97.5 120 LEU A CA 1
ATOM 895 C C . LEU A 1 120 ? -6.398 2.541 -4.367 1 97.5 120 LEU A C 1
ATOM 897 O O . LEU A 1 120 ? -6.848 3.682 -4.223 1 97.5 120 LEU A O 1
ATOM 901 N N . LEU A 1 121 ? -6.613 1.82 -5.461 1 97.75 121 LEU A N 1
ATOM 902 C CA . LEU A 1 121 ? -7.391 2.312 -6.594 1 97.75 121 LEU A CA 1
ATOM 903 C C . LEU A 1 121 ? -8.875 2.062 -6.387 1 97.75 121 LEU A C 1
ATOM 905 O O . LEU A 1 121 ? -9.695 2.361 -7.262 1 97.75 121 LEU A O 1
ATOM 909 N N . SER A 1 122 ? -9.227 1.483 -5.203 1 95.44 122 SER A N 1
ATOM 910 C CA . SER A 1 122 ? -10.617 1.193 -4.855 1 95.44 122 SER A CA 1
ATOM 911 C C . SER A 1 122 ? -11.219 0.158 -5.797 1 95.44 122 SER A C 1
ATOM 913 O O . SER A 1 122 ? -12.398 0.239 -6.145 1 95.44 122 SER A O 1
ATOM 915 N N . VAL A 1 123 ? -10.438 -0.778 -6.258 1 97.06 123 VAL A N 1
ATOM 916 C CA . VAL A 1 123 ? -10.898 -1.847 -7.137 1 97.06 123 VAL A CA 1
ATOM 917 C C . VAL A 1 123 ? -10.883 -3.176 -6.387 1 97.06 123 VAL A C 1
ATOM 919 O O . VAL A 1 123 ? -9.867 -3.559 -5.805 1 97.06 123 VAL A O 1
ATOM 922 N N . PRO A 1 124 ? -12.016 -3.898 -6.336 1 96.56 124 PRO A N 1
ATOM 923 C CA . PRO A 1 124 ? -11.984 -5.246 -5.758 1 96.56 124 PRO A CA 1
ATOM 924 C C . PRO A 1 124 ? -10.969 -6.156 -6.445 1 96.56 124 PRO A C 1
ATOM 926 O O . PRO A 1 124 ? -10.742 -6.039 -7.652 1 96.56 124 PRO A O 1
ATOM 929 N N . SER A 1 125 ? -10.336 -7.051 -5.652 1 97.44 125 SER A N 1
ATOM 930 C CA . SER A 1 125 ? -9.352 -7.949 -6.25 1 97.44 125 SER A CA 1
ATOM 931 C C . SER A 1 125 ? -9.578 -9.391 -5.801 1 97.44 125 SER A C 1
ATOM 933 O O . SER A 1 125 ? -10.227 -9.633 -4.781 1 97.44 125 SER A O 1
ATOM 935 N N . LEU A 1 126 ? -9.227 -10.297 -6.621 1 98.06 126 LEU A N 1
ATOM 936 C CA . LEU A 1 126 ? -9.055 -11.719 -6.352 1 98.06 126 LEU A CA 1
ATOM 937 C C . LEU A 1 126 ? -7.586 -12.109 -6.414 1 98.06 126 LEU A C 1
ATOM 939 O O . LEU A 1 126 ? -6.98 -12.102 -7.488 1 98.06 126 LEU A O 1
ATOM 943 N N . VAL A 1 127 ? -7.016 -12.406 -5.293 1 98.06 127 VAL A N 1
ATOM 944 C CA . VAL A 1 127 ? -5.582 -12.664 -5.23 1 98.06 127 VAL A CA 1
ATOM 945 C C . VAL A 1 127 ? -5.324 -14.172 -5.246 1 98.06 127 VAL A C 1
ATOM 947 O O . VAL A 1 127 ? -5.938 -14.922 -4.477 1 98.06 127 VAL A O 1
ATOM 950 N N . VAL A 1 128 ? -4.449 -14.57 -6.137 1 96.75 128 VAL A N 1
ATOM 951 C CA . VAL A 1 128 ? -4.086 -15.984 -6.227 1 96.75 128 VAL A CA 1
ATOM 952 C C . VAL A 1 128 ? -3.191 -16.359 -5.047 1 96.75 128 VAL A C 1
ATOM 954 O O . VAL A 1 128 ? -2.186 -15.695 -4.785 1 96.75 128 VAL A O 1
ATOM 957 N N . ARG A 1 129 ? -3.617 -17.344 -4.367 1 95.5 129 ARG A N 1
ATOM 958 C CA . ARG A 1 129 ? -2.902 -17.875 -3.209 1 95.5 129 ARG A CA 1
ATOM 959 C C . ARG A 1 129 ? -2.285 -19.234 -3.518 1 95.5 129 ARG A C 1
ATOM 961 O O . ARG A 1 129 ? -3 -20.219 -3.682 1 95.5 129 ARG A O 1
ATOM 968 N N . LEU A 1 130 ? -0.986 -19.281 -3.537 1 91.5 130 LEU A N 1
ATOM 969 C CA . LEU A 1 130 ? -0.288 -20.531 -3.762 1 91.5 130 LEU A CA 1
ATOM 970 C C . LEU A 1 130 ? -0.181 -21.328 -2.467 1 91.5 130 LEU A C 1
ATOM 972 O O . LEU A 1 130 ? -0.395 -20.797 -1.38 1 91.5 130 LEU A O 1
ATOM 976 N N . SER A 1 131 ? 0.097 -22.562 -2.65 1 90.25 131 SER A N 1
ATOM 977 C CA . SER A 1 131 ? 0.272 -23.422 -1.479 1 90.25 131 SER A CA 1
ATOM 978 C C . SER A 1 131 ? 1.518 -23.031 -0.692 1 90.25 131 SER A C 1
ATOM 980 O O . SER A 1 131 ? 2.426 -22.391 -1.231 1 90.25 131 SER A O 1
ATOM 982 N N . GLY A 1 132 ? 1.488 -23.469 0.558 1 93.06 132 GLY A N 1
ATOM 983 C CA . GLY A 1 132 ? 2.621 -23.172 1.419 1 93.06 132 GLY A CA 1
ATOM 984 C C . GLY A 1 132 ? 2.289 -22.188 2.521 1 93.06 132 GLY A C 1
ATOM 985 O O . GLY A 1 132 ? 1.118 -21.875 2.758 1 93.06 132 GLY A O 1
ATOM 986 N N . THR A 1 133 ? 3.34 -21.797 3.234 1 94.38 133 THR A N 1
ATOM 987 C CA . THR A 1 133 ? 3.193 -20.906 4.383 1 94.38 133 THR A CA 1
ATOM 988 C C . THR A 1 133 ? 3.562 -19.484 4.008 1 94.38 133 THR A C 1
ATOM 990 O O . THR A 1 133 ? 4.742 -19.156 3.877 1 94.38 133 THR A O 1
ATOM 993 N N . ARG A 1 134 ? 2.527 -18.703 3.848 1 94.38 134 ARG A N 1
ATOM 994 C CA . ARG A 1 134 ? 2.709 -17.312 3.477 1 94.38 134 ARG A CA 1
ATOM 995 C C . ARG A 1 134 ? 2.07 -16.375 4.504 1 94.38 134 ARG A C 1
ATOM 997 O O . ARG A 1 134 ? 1.037 -15.758 4.234 1 94.38 134 ARG A O 1
ATOM 1004 N N . THR A 1 135 ? 2.777 -16.281 5.637 1 95.38 135 THR A N 1
ATOM 1005 C CA . THR A 1 135 ? 2.229 -15.516 6.746 1 95.38 135 THR A CA 1
ATOM 1006 C C . THR A 1 135 ? 3.051 -14.25 6.996 1 95.38 135 THR A C 1
ATOM 1008 O O . THR A 1 135 ? 2.869 -13.578 8.008 1 95.38 135 THR A O 1
ATOM 1011 N N . ASP A 1 136 ? 4.012 -14.016 6.086 1 94.44 136 ASP A N 1
ATOM 1012 C CA . ASP A 1 136 ? 4.75 -12.766 6.219 1 94.44 136 ASP A CA 1
ATOM 1013 C C . ASP A 1 136 ? 3.842 -11.562 5.973 1 94.44 136 ASP A C 1
ATOM 1015 O O . ASP A 1 136 ? 2.797 -11.688 5.332 1 94.44 136 ASP A O 1
ATOM 1019 N N . PRO A 1 137 ? 4.215 -10.375 6.418 1 95.06 137 PRO A N 1
ATOM 1020 C CA . PRO A 1 137 ? 3.342 -9.203 6.375 1 95.06 137 PRO A CA 1
ATOM 1021 C C . PRO A 1 137 ? 2.873 -8.867 4.961 1 95.06 137 PRO A C 1
ATOM 1023 O O . PRO A 1 137 ? 1.683 -8.633 4.738 1 95.06 137 PRO A O 1
ATOM 1026 N N . PRO A 1 138 ? 3.742 -8.852 3.924 1 96 138 PRO A N 1
ATOM 1027 C CA . PRO A 1 138 ? 3.254 -8.508 2.586 1 96 138 PRO A CA 1
ATOM 1028 C C . PRO A 1 138 ? 2.143 -9.438 2.105 1 96 138 PRO A C 1
ATOM 1030 O O . PRO A 1 138 ? 1.14 -8.977 1.555 1 96 138 PRO A O 1
ATOM 1033 N N . HIS A 1 139 ? 2.285 -10.695 2.312 1 96.62 139 HIS A N 1
ATOM 1034 C CA . HIS A 1 139 ? 1.241 -11.625 1.896 1 96.62 139 HIS A CA 1
ATOM 1035 C C . HIS A 1 139 ? -0.055 -11.375 2.66 1 96.62 139 HIS A C 1
ATOM 1037 O O . HIS A 1 139 ? -1.134 -11.336 2.064 1 96.62 139 HIS A O 1
ATOM 1043 N N . LEU A 1 140 ? 0.089 -11.227 3.936 1 96.81 140 LEU A N 1
ATOM 1044 C CA . LEU A 1 140 ? -1.105 -11.039 4.754 1 96.81 140 LEU A CA 1
ATOM 1045 C C . LEU A 1 140 ? -1.839 -9.758 4.355 1 96.81 140 LEU A C 1
ATOM 1047 O O . LEU A 1 140 ? -3.07 -9.734 4.305 1 96.81 140 LEU A O 1
ATOM 1051 N N . GLU A 1 141 ? -1.101 -8.719 4.113 1 97.31 141 GLU A N 1
ATOM 1052 C CA . GLU A 1 141 ? -1.722 -7.477 3.668 1 97.31 141 GLU A CA 1
ATOM 1053 C C . GLU A 1 141 ? -2.412 -7.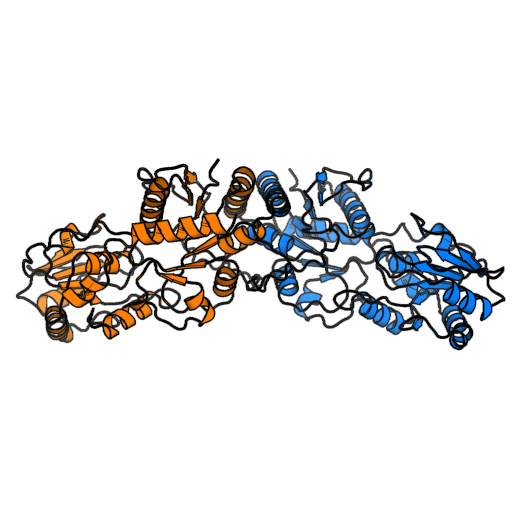656 2.32 1 97.31 141 GLU A C 1
ATOM 1055 O O . GLU A 1 141 ? -3.496 -7.113 2.094 1 97.31 141 GLU A O 1
ATOM 1060 N N . ALA A 1 142 ? -1.779 -8.367 1.444 1 97.62 142 ALA A N 1
ATOM 1061 C CA . ALA A 1 142 ? -2.393 -8.664 0.15 1 97.62 142 ALA A CA 1
ATOM 1062 C C . ALA A 1 142 ? -3.682 -9.461 0.321 1 97.62 142 ALA A C 1
ATOM 1064 O O . ALA A 1 142 ? -4.676 -9.195 -0.359 1 97.62 142 ALA A O 1
ATOM 1065 N N . PHE A 1 143 ? -3.654 -10.445 1.234 1 97.62 143 PHE A N 1
ATOM 1066 C CA . PHE A 1 143 ? -4.832 -11.266 1.481 1 97.62 143 PHE A CA 1
ATOM 1067 C C . PHE A 1 143 ? -5.953 -10.438 2.094 1 97.62 143 PHE A C 1
ATOM 1069 O O . PHE A 1 143 ? -7.125 -10.625 1.761 1 97.62 143 PHE A O 1
ATOM 1076 N N . ARG A 1 144 ? -5.621 -9.523 2.969 1 96.81 144 ARG A N 1
ATOM 1077 C CA . ARG A 1 144 ? -6.625 -8.633 3.549 1 96.81 144 ARG A CA 1
ATOM 1078 C C . ARG A 1 144 ? -7.215 -7.711 2.49 1 96.81 144 ARG A C 1
ATOM 1080 O O . ARG A 1 144 ? -8.414 -7.418 2.514 1 96.81 144 ARG A O 1
ATOM 1087 N N . ALA A 1 145 ? -6.402 -7.246 1.578 1 96.56 145 ALA A N 1
ATOM 1088 C CA . ALA A 1 145 ? -6.828 -6.32 0.531 1 96.56 145 ALA A CA 1
ATOM 1089 C C . ALA A 1 145 ? -7.828 -6.98 -0.414 1 96.56 145 ALA A C 1
ATOM 1091 O O . ALA A 1 145 ? -8.711 -6.316 -0.958 1 96.56 145 ALA A O 1
ATOM 1092 N N . ALA A 1 146 ? -7.688 -8.266 -0.625 1 96.69 146 ALA A N 1
ATOM 1093 C CA . ALA A 1 146 ? -8.469 -9.008 -1.604 1 96.69 146 ALA A CA 1
ATOM 1094 C C . ALA A 1 146 ? -9.906 -9.195 -1.125 1 96.69 146 ALA A C 1
ATOM 1096 O O . ALA A 1 146 ? -10.148 -9.422 0.063 1 96.69 146 ALA A O 1
ATOM 1097 N N . SER A 1 147 ? -10.852 -9.086 -2.021 1 95.62 147 SER A N 1
ATOM 1098 C CA . SER A 1 147 ? -12.227 -9.461 -1.715 1 95.62 147 SER A CA 1
ATOM 1099 C C . SER A 1 147 ? -12.352 -10.953 -1.439 1 95.62 147 SER A C 1
ATOM 1101 O O . SER A 1 147 ? -13.086 -11.375 -0.541 1 95.62 147 SER A O 1
ATOM 1103 N N . ARG A 1 148 ? -11.664 -11.719 -2.217 1 96.94 148 ARG A N 1
ATOM 1104 C CA . ARG A 1 148 ? -11.492 -13.156 -2.047 1 96.94 148 ARG A CA 1
ATOM 1105 C C . ARG A 1 148 ? -10.117 -13.602 -2.523 1 96.94 148 ARG A C 1
ATOM 1107 O O . ARG A 1 148 ? -9.367 -12.812 -3.098 1 96.94 148 ARG A O 1
ATOM 1114 N N . LEU A 1 149 ? -9.805 -14.82 -2.232 1 98 149 LEU A N 1
ATOM 1115 C CA . LEU A 1 149 ? -8.586 -15.461 -2.699 1 98 149 LEU A CA 1
ATOM 1116 C C . LEU A 1 149 ? -8.898 -16.641 -3.609 1 98 149 LEU A C 1
ATOM 1118 O O . LEU A 1 149 ? -9.961 -17.266 -3.486 1 98 149 LEU A O 1
ATOM 1122 N N . LEU A 1 150 ? -8.008 -16.891 -4.535 1 97.94 150 LEU A N 1
ATOM 1123 C CA . LEU A 1 150 ? -8.156 -18.016 -5.445 1 97.94 150 LEU A CA 1
ATOM 1124 C C . LEU A 1 150 ? -7.008 -19.016 -5.27 1 97.94 150 LEU A C 1
ATOM 1126 O O . LEU A 1 150 ? -5.844 -18.656 -5.469 1 97.94 150 LEU A O 1
ATOM 1130 N N . ALA A 1 151 ? -7.25 -20.172 -4.867 1 96.56 151 ALA A N 1
ATOM 1131 C CA . ALA A 1 151 ? -6.277 -21.266 -4.875 1 96.56 151 ALA A CA 1
ATOM 1132 C C . ALA A 1 151 ? -6.391 -22.094 -6.152 1 96.56 151 ALA A C 1
ATOM 1134 O O . ALA A 1 151 ? -7.414 -22.734 -6.395 1 96.56 151 ALA A O 1
ATOM 1135 N N . PRO A 1 152 ? -5.398 -22.078 -7 1 93.94 152 PRO A N 1
ATOM 1136 C CA . PRO A 1 152 ? -5.465 -22.875 -8.227 1 93.94 152 PRO A CA 1
ATOM 1137 C C . PRO A 1 152 ? -5.129 -24.344 -8 1 93.94 152 PRO A C 1
ATOM 1139 O O . PRO A 1 152 ? -4.375 -24.938 -8.781 1 93.94 152 PRO A O 1
ATOM 1142 N N . PHE A 1 153 ? -5.645 -24.953 -6.941 1 93.56 153 PHE A N 1
ATOM 1143 C CA . PHE A 1 153 ? -5.523 -26.344 -6.535 1 93.56 153 PHE A CA 1
ATOM 1144 C C . PHE A 1 153 ? -6.711 -26.766 -5.676 1 93.56 153 PHE A C 1
ATOM 1146 O O . PHE A 1 153 ? -7.43 -25.906 -5.145 1 93.56 153 PHE A O 1
ATOM 1153 N N . PRO A 1 154 ? -6.98 -28.062 -5.59 1 95.06 154 PRO A N 1
ATOM 1154 C CA . PRO A 1 154 ? -8.094 -28.516 -4.758 1 95.06 154 PRO A CA 1
ATOM 1155 C C . PRO A 1 154 ? -7.852 -28.297 -3.268 1 95.06 154 PRO A C 1
ATOM 1157 O O . PRO A 1 154 ? -6.703 -28.281 -2.82 1 95.06 154 PRO A O 1
ATOM 1160 N N . GLU A 1 155 ? -8.914 -28.109 -2.529 1 95.69 155 GLU A N 1
ATOM 1161 C CA . GLU A 1 155 ? -8.859 -27.859 -1.095 1 95.69 155 GLU A CA 1
ATOM 1162 C C . GLU A 1 155 ? -8.062 -28.938 -0.367 1 95.69 155 GLU A C 1
ATOM 1164 O O . GLU A 1 155 ? -7.355 -28.656 0.6 1 95.69 155 GLU A O 1
ATOM 1169 N N . ALA A 1 156 ? -8.148 -30.156 -0.887 1 94.88 156 ALA A N 1
ATOM 1170 C CA . ALA A 1 156 ? -7.473 -31.297 -0.267 1 94.88 156 ALA A CA 1
ATOM 1171 C C . ALA A 1 156 ? -5.957 -31.109 -0.268 1 94.88 156 ALA A C 1
ATOM 1173 O O . ALA A 1 156 ? -5.246 -31.734 0.516 1 94.88 156 ALA A O 1
ATOM 1174 N N . LEU A 1 157 ? -5.465 -30.219 -1.116 1 95.25 157 LEU A N 1
ATOM 1175 C CA . LEU A 1 157 ? -4.023 -30.016 -1.235 1 95.25 157 LEU A CA 1
ATOM 1176 C C . LEU A 1 157 ? -3.572 -28.781 -0.47 1 95.25 157 LEU A C 1
ATOM 1178 O O . LEU A 1 157 ? -2.389 -28.438 -0.475 1 95.25 157 LEU A O 1
ATOM 1182 N N . ASP A 1 158 ? -4.523 -28.109 0.143 1 94.31 158 ASP A N 1
ATOM 1183 C CA . ASP A 1 158 ? -4.156 -26.906 0.884 1 94.31 158 ASP A CA 1
ATOM 1184 C C . ASP A 1 158 ? -3.301 -27.25 2.1 1 94.31 158 ASP A C 1
ATOM 1186 O O . ASP A 1 158 ? -3.762 -27.938 3.02 1 94.31 158 ASP A O 1
ATOM 1190 N N . GLY A 1 159 ? -2.086 -26.922 2.02 1 88.81 159 GLY A N 1
ATOM 1191 C CA . GLY A 1 159 ? -1.144 -27.25 3.076 1 88.81 159 GLY A CA 1
ATOM 1192 C C . GLY A 1 159 ? -0.382 -26.047 3.594 1 88.81 159 GLY A C 1
ATOM 1193 O O . GLY A 1 159 ? -0.605 -24.922 3.137 1 88.81 159 GLY A O 1
ATOM 1194 N N . GLY A 1 160 ? 0.472 -26.312 4.625 1 88.88 160 GLY A N 1
ATOM 1195 C CA . GLY A 1 160 ? 1.207 -25.25 5.285 1 88.88 160 GLY A CA 1
ATOM 1196 C C . GLY A 1 160 ? 0.464 -24.656 6.465 1 88.88 160 GLY A C 1
ATOM 1197 O O . GLY A 1 160 ? -0.591 -25.156 6.859 1 88.88 160 GLY A O 1
ATOM 1198 N N . ASP A 1 161 ? 1.132 -23.656 7.023 1 91.94 161 ASP A N 1
ATOM 1199 C CA . ASP A 1 161 ? 0.509 -22.906 8.117 1 91.94 161 ASP A CA 1
ATOM 1200 C C . ASP A 1 161 ? -0.293 -21.719 7.59 1 91.94 161 ASP A C 1
ATOM 1202 O O . ASP A 1 161 ? 0.256 -20.641 7.379 1 91.94 161 ASP A O 1
ATOM 1206 N N . VAL A 1 162 ? -1.567 -21.969 7.375 1 93.88 162 VAL A N 1
ATOM 1207 C CA . VAL A 1 162 ? -2.457 -20.953 6.812 1 93.88 162 VAL A CA 1
ATOM 1208 C C . VAL A 1 162 ? -3.469 -20.516 7.867 1 93.88 162 VAL A C 1
ATOM 1210 O O . VAL A 1 162 ? -4.211 -21.344 8.406 1 93.88 162 VAL A O 1
ATOM 1213 N N . PRO A 1 163 ? -3.537 -19.219 8.188 1 95.94 163 PRO A N 1
ATOM 1214 C CA . PRO A 1 163 ? -4.543 -18.75 9.141 1 95.94 163 PRO A CA 1
ATOM 1215 C C . PRO A 1 163 ? -5.969 -19.094 8.727 1 95.94 163 PRO A C 1
ATOM 1217 O O . PRO A 1 163 ? -6.273 -19.141 7.527 1 95.94 163 PRO A O 1
ATOM 1220 N N . ALA A 1 164 ? -6.852 -19.281 9.688 1 96.38 164 ALA A N 1
ATOM 1221 C CA . ALA A 1 164 ? -8.227 -19.703 9.445 1 96.38 164 ALA A CA 1
ATOM 1222 C C . ALA A 1 164 ? -8.961 -18.688 8.562 1 96.38 164 ALA A C 1
ATOM 1224 O O . ALA A 1 164 ? -9.688 -19.078 7.645 1 96.38 164 ALA A O 1
ATOM 1225 N N . TRP A 1 165 ? -8.742 -17.406 8.828 1 95.56 165 TRP A N 1
ATOM 1226 C CA . TRP A 1 165 ? -9.461 -16.391 8.07 1 95.56 165 TRP A CA 1
ATOM 1227 C C . TRP A 1 165 ? -9.031 -16.406 6.609 1 95.56 165 TRP A C 1
ATOM 1229 O O . TRP A 1 165 ? -9.82 -16.062 5.723 1 95.56 165 TRP A O 1
ATOM 1239 N N . VAL A 1 166 ? -7.773 -16.781 6.309 1 96.81 166 VAL A N 1
ATOM 1240 C CA . VAL A 1 166 ? -7.285 -16.875 4.938 1 96.81 166 VAL A CA 1
ATOM 1241 C C . VAL A 1 166 ? -7.965 -18.047 4.227 1 96.81 166 VAL A C 1
ATOM 1243 O O . VAL A 1 166 ? -8.398 -17.906 3.078 1 96.81 166 VAL A O 1
ATOM 1246 N N . ARG A 1 167 ? -8.086 -19.188 4.859 1 96.69 167 ARG A N 1
ATOM 1247 C CA . ARG A 1 167 ? -8.773 -20.344 4.289 1 96.69 167 ARG A CA 1
ATOM 1248 C C . ARG A 1 167 ? -10.242 -20.016 4.016 1 96.69 167 ARG A C 1
ATOM 1250 O O . ARG A 1 167 ? -10.781 -20.375 2.965 1 96.69 167 ARG A O 1
ATOM 1257 N N . GLU A 1 168 ? -10.859 -19.328 4.973 1 96.06 168 GLU A N 1
ATOM 1258 C CA . GLU A 1 168 ? -12.273 -18.969 4.84 1 96.06 168 GLU A CA 1
ATOM 1259 C C . GLU A 1 168 ? -12.492 -18.031 3.65 1 96.06 168 GLU A C 1
ATOM 1261 O O . GLU A 1 168 ? -13.539 -18.094 3 1 96.06 168 GLU A O 1
ATOM 1266 N N . LYS A 1 169 ? -11.531 -17.234 3.357 1 96.25 169 LYS A N 1
ATOM 1267 C CA . LYS A 1 169 ? -11.602 -16.25 2.283 1 96.25 169 LYS A CA 1
ATOM 1268 C C . LYS A 1 169 ? -11.273 -16.891 0.935 1 96.25 169 LYS A C 1
ATOM 1270 O O . LYS A 1 169 ? -11.461 -16.266 -0.112 1 96.25 169 LYS A O 1
ATOM 1275 N N . THR A 1 170 ? -10.844 -18.156 0.866 1 97.81 170 THR A N 1
ATOM 1276 C CA . THR A 1 170 ? -10.258 -18.766 -0.318 1 97.81 170 THR A CA 1
ATOM 1277 C C . THR A 1 170 ? -11.32 -19.516 -1.117 1 97.81 170 THR A C 1
ATOM 1279 O O . THR A 1 170 ? -12.07 -20.328 -0.563 1 97.81 170 THR A O 1
ATOM 1282 N N . VAL A 1 171 ? -11.414 -19.188 -2.395 1 97.69 171 VAL A N 1
ATOM 1283 C CA . VAL A 1 171 ? -12.117 -20 -3.387 1 97.69 171 VAL A CA 1
ATOM 1284 C C . VAL A 1 171 ? -11.172 -21.062 -3.949 1 97.69 171 VAL A C 1
ATOM 1286 O O . VAL A 1 171 ? -10.164 -20.719 -4.578 1 97.69 171 VAL A O 1
ATOM 1289 N N . TYR A 1 172 ? -11.461 -22.281 -3.695 1 97.25 172 TYR A N 1
ATOM 1290 C CA . TYR A 1 172 ? -10.641 -23.359 -4.23 1 97.25 172 TYR A CA 1
ATOM 1291 C C . TYR A 1 172 ? -11.062 -23.719 -5.652 1 97.25 172 TYR A C 1
ATOM 1293 O O . TYR A 1 172 ? -12.055 -24.422 -5.852 1 97.25 172 TYR A O 1
ATOM 1301 N N . GLY A 1 173 ? -10.281 -23.328 -6.586 1 95.75 173 GLY A N 1
ATOM 1302 C CA . GLY A 1 173 ? -10.625 -23.438 -7.992 1 95.75 173 GLY A CA 1
ATOM 1303 C C . GLY A 1 173 ? -10.312 -24.812 -8.57 1 95.75 173 GLY A C 1
ATOM 1304 O O . GLY A 1 173 ? -10.852 -25.188 -9.609 1 95.75 173 GLY A O 1
ATOM 1305 N N . GLY A 1 174 ? -9.438 -25.609 -7.836 1 94.25 174 GLY A N 1
ATOM 1306 C CA . GLY A 1 174 ? -8.922 -26.828 -8.445 1 94.25 174 GLY A CA 1
ATOM 1307 C C . GLY A 1 174 ? -7.82 -26.562 -9.461 1 94.25 174 GLY A C 1
ATOM 1308 O O . GLY A 1 174 ? -7.277 -25.453 -9.523 1 94.25 174 GLY A O 1
ATOM 1309 N N . PHE A 1 175 ? -7.465 -27.594 -10.195 1 91.19 175 PHE A N 1
ATOM 1310 C CA . PHE A 1 175 ? -6.438 -27.438 -11.211 1 91.19 175 PHE A CA 1
ATOM 1311 C C . PHE A 1 175 ? -6.996 -26.719 -12.438 1 91.19 175 PHE A C 1
ATOM 1313 O O . PHE A 1 175 ? -7.938 -27.203 -13.07 1 91.19 175 PHE A O 1
ATOM 1320 N N . LEU A 1 176 ? -6.469 -25.516 -12.82 1 88.19 176 LEU A N 1
ATOM 1321 C CA . LEU A 1 176 ? -7.055 -24.625 -13.812 1 88.19 176 LEU A CA 1
ATOM 1322 C C . LEU A 1 176 ? -6.297 -24.703 -15.133 1 88.19 176 LEU A C 1
ATOM 1324 O O . LEU A 1 176 ? -6.73 -24.156 -16.141 1 88.19 176 LEU A O 1
ATOM 1328 N N . GLY A 1 177 ? -5.082 -25.219 -15.352 1 69.69 177 GLY A N 1
ATOM 1329 C CA . GLY A 1 177 ? -4.254 -25.234 -16.547 1 69.69 177 GLY A CA 1
ATOM 1330 C C . GLY A 1 177 ? -4.461 -26.453 -17.406 1 69.69 177 GLY A C 1
ATOM 1331 O O . GLY A 1 177 ? -3.811 -26.609 -18.453 1 69.69 177 GLY A O 1
ATOM 1332 N N . GLY A 1 178 ? -5.395 -27.406 -17.094 1 60.31 178 GLY A N 1
ATOM 1333 C CA . GLY A 1 178 ? -5.152 -28.672 -17.766 1 60.31 178 GLY A CA 1
ATOM 1334 C C . GLY A 1 178 ? -6.316 -29.125 -18.625 1 60.31 178 GLY A C 1
ATOM 1335 O O . GLY A 1 178 ? -7.434 -28.625 -18.469 1 60.31 178 GLY A O 1
ATOM 1336 N N . ALA A 1 179 ? -5.926 -29.375 -19.938 1 56.59 179 ALA A N 1
ATOM 1337 C CA . ALA A 1 179 ? -6.844 -30.078 -20.828 1 56.59 179 ALA A CA 1
ATOM 1338 C C . ALA A 1 179 ? -7.621 -31.156 -20.078 1 56.59 179 ALA A C 1
ATOM 1340 O O . ALA A 1 179 ? -7.098 -31.766 -19.141 1 56.59 179 ALA A O 1
ATOM 1341 N N . PRO A 1 180 ? -8.922 -31.172 -20.391 1 52.88 180 PRO A N 1
ATOM 1342 C CA . PRO A 1 180 ? -9.742 -32.25 -19.812 1 52.88 180 PRO A CA 1
ATOM 1343 C C . PRO A 1 180 ? -9.047 -33.594 -19.828 1 52.88 180 PRO A C 1
ATOM 1345 O O . PRO A 1 180 ? -8.164 -33.844 -20.656 1 52.88 180 PRO A O 1
ATOM 1348 N N . ALA A 1 181 ? -9.148 -34.312 -18.641 1 53.62 181 ALA A N 1
ATOM 1349 C CA . ALA A 1 181 ? -8.742 -35.719 -18.469 1 53.62 181 ALA A CA 1
ATOM 1350 C C . ALA A 1 181 ? -8.875 -36.5 -19.766 1 53.62 181 ALA A C 1
ATOM 1352 O O . ALA A 1 181 ? -9.961 -36.562 -20.359 1 53.62 181 ALA A O 1
ATOM 1353 N N . GLY A 1 182 ? -7.863 -36.375 -20.625 1 54 182 GLY A N 1
ATOM 1354 C CA . GLY A 1 182 ? -7.965 -37.25 -21.781 1 54 182 GLY A CA 1
ATOM 1355 C C . GLY A 1 182 ? -8.117 -38.719 -21.406 1 54 182 GLY A C 1
ATOM 1356 O O . GLY A 1 182 ? -8.023 -39.062 -20.234 1 54 182 GLY A O 1
ATOM 1357 N N . ALA A 1 183 ? -8.641 -39.531 -22.391 1 55.88 183 ALA A N 1
ATOM 1358 C CA . ALA A 1 183 ? -8.82 -40.969 -22.328 1 55.88 183 ALA A CA 1
ATOM 1359 C C . ALA A 1 183 ? -7.57 -41.656 -21.766 1 55.88 183 ALA A C 1
ATOM 1361 O O . ALA A 1 183 ? -6.449 -41.219 -22.047 1 55.88 183 ALA A O 1
ATOM 1362 N N . VAL A 1 184 ? -7.82 -42.375 -20.641 1 61.88 184 VAL A N 1
ATOM 1363 C CA . VAL A 1 184 ? -6.809 -43.25 -20.078 1 61.88 184 VAL A CA 1
ATOM 1364 C C . VAL A 1 184 ? -6.012 -43.906 -21.203 1 61.88 184 VAL A C 1
ATOM 1366 O O . VAL A 1 184 ? -6.59 -44.531 -22.094 1 61.88 184 VAL A O 1
ATOM 1369 N N . SER A 1 185 ? -4.75 -43.406 -21.391 1 71.19 185 SER A N 1
ATOM 1370 C CA . SER A 1 185 ? -3.867 -44.031 -22.391 1 71.19 185 SER A CA 1
ATOM 1371 C C . SER A 1 185 ? -3.248 -45.312 -21.875 1 71.19 185 SER A C 1
ATOM 1373 O O . SER A 1 185 ? -3.084 -45.5 -20.656 1 71.19 185 SER A O 1
ATOM 1375 N N . GLU A 1 186 ? -3.059 -46.219 -22.766 1 86.94 186 GLU A N 1
ATOM 1376 C CA . GLU A 1 186 ? -2.363 -47.438 -22.438 1 86.94 186 GLU A CA 1
ATOM 1377 C C . GLU A 1 186 ? -0.939 -47.156 -21.969 1 86.94 186 GLU A C 1
ATOM 1379 O O . GLU A 1 186 ? -0.213 -46.375 -22.578 1 86.94 186 GLU A O 1
ATOM 1384 N N . GLU A 1 187 ? -0.635 -47.719 -20.797 1 93.06 187 GLU A N 1
ATOM 1385 C CA . GLU A 1 187 ? 0.71 -47.562 -20.25 1 93.06 187 GLU A CA 1
ATOM 1386 C C . GLU A 1 187 ? 1.681 -48.531 -20.922 1 93.06 187 GLU A C 1
ATOM 1388 O O . GLU A 1 187 ? 1.307 -49.656 -21.25 1 93.06 187 GLU A O 1
ATOM 1393 N N . ASP A 1 188 ? 2.908 -48.094 -21.109 1 93.62 188 ASP A N 1
ATOM 1394 C CA . ASP A 1 188 ? 3.885 -49 -21.734 1 93.62 188 ASP A CA 1
ATOM 1395 C C . ASP A 1 188 ? 5.02 -49.344 -20.781 1 93.62 188 ASP A C 1
ATOM 1397 O O . ASP A 1 188 ? 6.078 -49.781 -21.188 1 93.62 188 ASP A O 1
ATOM 1401 N N . GLY A 1 189 ? 4.836 -49.031 -19.516 1 94.94 189 GLY A N 1
ATOM 1402 C CA . GLY A 1 189 ? 5.777 -49.406 -18.484 1 94.94 189 GLY A CA 1
ATOM 1403 C C . GLY A 1 189 ? 6.871 -48.406 -18.234 1 94.94 189 GLY A C 1
ATOM 1404 O O . GLY A 1 189 ? 7.645 -48.5 -17.297 1 94.94 189 GLY A O 1
ATOM 1405 N N . ARG A 1 190 ? 6.957 -47.312 -18.984 1 97.5 190 ARG A N 1
ATOM 1406 C CA . ARG A 1 190 ? 8.07 -46.375 -18.891 1 97.5 190 ARG A CA 1
ATOM 1407 C C . ARG A 1 190 ? 7.949 -45.531 -17.641 1 97.5 190 ARG A C 1
ATOM 1409 O O . ARG A 1 190 ? 6.859 -45.375 -17.094 1 97.5 190 ARG A O 1
ATOM 1416 N N . ILE A 1 191 ? 9.102 -45.062 -17.234 1 98.5 191 ILE A N 1
ATOM 1417 C CA . ILE A 1 191 ? 9.227 -44.031 -16.188 1 98.5 191 ILE A CA 1
ATOM 1418 C C . ILE A 1 191 ? 9.602 -42.688 -16.797 1 98.5 191 ILE A C 1
ATOM 1420 O O . ILE A 1 191 ? 10.508 -42.625 -17.625 1 98.5 191 ILE A O 1
ATOM 1424 N N . VAL A 1 192 ? 8.828 -41.688 -16.469 1 98.38 192 VAL A N 1
ATOM 1425 C CA . VAL A 1 192 ? 9.148 -40.375 -16.984 1 98.38 192 VAL A CA 1
ATOM 1426 C C . VAL A 1 192 ? 9.586 -39.469 -15.844 1 98.38 192 VAL A C 1
ATOM 1428 O O . VAL A 1 192 ? 8.875 -39.344 -14.844 1 98.38 192 VAL A O 1
ATOM 1431 N N . VAL A 1 193 ? 10.766 -38.844 -15.969 1 98.31 193 VAL A N 1
ATOM 1432 C CA . VAL A 1 193 ? 11.305 -37.875 -15.031 1 98.31 193 VAL A CA 1
ATOM 1433 C C . VAL A 1 193 ? 11.172 -36.469 -15.617 1 98.31 193 VAL A C 1
ATOM 1435 O O . VAL A 1 193 ? 11.555 -36.219 -16.766 1 98.31 193 VAL A O 1
ATOM 1438 N N . VAL A 1 194 ? 10.609 -35.562 -14.828 1 96.25 194 VAL A N 1
ATOM 1439 C CA . VAL A 1 194 ? 10.367 -34.219 -15.336 1 96.25 194 VAL A CA 1
ATOM 1440 C C . VAL A 1 194 ? 11.117 -33.188 -14.469 1 96.25 194 VAL A C 1
ATOM 1442 O O . VAL A 1 194 ? 10.969 -33.188 -13.25 1 96.25 194 VAL A O 1
ATOM 1445 N N . PHE A 1 195 ? 11.898 -32.375 -15.117 1 92.56 195 PHE A N 1
ATOM 1446 C CA . PHE A 1 195 ? 12.523 -31.203 -14.492 1 92.56 195 PHE A CA 1
ATOM 1447 C C . PHE A 1 195 ? 11.961 -29.922 -15.062 1 92.56 195 PHE A C 1
ATOM 1449 O O . PHE A 1 195 ? 11.938 -29.719 -16.281 1 92.56 195 PHE A O 1
ATOM 1456 N N . GLY A 1 196 ? 11.484 -29.031 -14.195 1 82.88 196 GLY A N 1
ATOM 1457 C CA . GLY A 1 196 ? 10.922 -27.75 -14.625 1 82.88 196 GLY A CA 1
ATOM 1458 C C . GLY A 1 196 ? 11.977 -26.703 -14.906 1 82.88 196 GLY A C 1
ATOM 1459 O O . GLY A 1 196 ? 13.148 -26.875 -14.57 1 82.88 196 GLY A O 1
ATOM 1460 N N . ARG A 1 197 ? 11.672 -25.562 -15.484 1 69.81 197 ARG A N 1
ATOM 1461 C CA . ARG A 1 197 ? 12.57 -24.484 -15.891 1 69.81 197 ARG A CA 1
ATOM 1462 C C . ARG A 1 197 ? 13.156 -23.766 -14.68 1 69.81 197 ARG A C 1
ATOM 1464 O O . ARG A 1 197 ? 14.289 -23.281 -14.719 1 69.81 197 ARG A O 1
ATOM 1471 N N . GLY A 1 198 ? 12.516 -23.688 -13.633 1 66.06 198 GLY A N 1
ATOM 1472 C CA . GLY A 1 198 ? 13.016 -22.906 -12.508 1 66.06 198 GLY A CA 1
ATOM 1473 C C . GLY A 1 198 ? 13.773 -23.75 -11.492 1 66.06 198 GLY A C 1
ATOM 1474 O O . GLY A 1 198 ? 14.281 -23.219 -10.5 1 66.06 198 GLY A O 1
ATOM 1475 N N . GLY A 1 199 ? 14.109 -24.938 -11.852 1 71.88 199 GLY A N 1
ATOM 1476 C CA . GLY A 1 199 ? 14.797 -25.797 -10.898 1 71.88 199 GLY A CA 1
ATOM 1477 C C . GLY A 1 199 ? 16.219 -26.109 -11.305 1 71.88 199 GLY A C 1
ATOM 1478 O O . GLY A 1 199 ? 16.734 -25.547 -12.273 1 71.88 199 GLY A O 1
ATOM 1479 N N . GLU A 1 200 ? 16.875 -26.891 -10.477 1 78.25 200 GLU A N 1
ATOM 1480 C CA . GLU A 1 200 ? 18.281 -27.234 -10.672 1 78.25 200 GLU A CA 1
ATOM 1481 C C . GLU A 1 200 ? 18.453 -28.203 -11.836 1 78.25 200 GLU A C 1
ATOM 1483 O O . GLU A 1 200 ? 19.531 -28.328 -12.398 1 78.25 200 GLU A O 1
ATOM 1488 N N . GLY A 1 201 ? 17.422 -28.797 -12.273 1 87.38 201 GLY A N 1
ATOM 1489 C CA . GLY A 1 201 ? 17.531 -29.812 -13.305 1 87.38 201 GLY A CA 1
ATOM 1490 C C . GLY A 1 201 ? 18.125 -31.109 -12.805 1 87.38 201 GLY A C 1
ATOM 1491 O O . GLY A 1 201 ? 18.266 -31.312 -11.602 1 87.38 201 GLY A O 1
ATOM 1492 N N . GLY A 1 202 ? 18.422 -32.031 -13.836 1 92.12 202 GLY A N 1
ATOM 1493 C CA . GLY A 1 202 ? 18.984 -33.312 -13.492 1 92.12 202 GLY A CA 1
ATOM 1494 C C . GLY A 1 202 ? 20.469 -33.406 -13.742 1 92.12 202 GLY A C 1
ATOM 1495 O O . GLY A 1 202 ? 21.047 -32.531 -14.398 1 92.12 202 GLY A O 1
ATOM 1496 N N . ARG A 1 203 ? 21.125 -34.312 -13.023 1 93.75 203 ARG A N 1
ATOM 1497 C CA . ARG A 1 203 ? 22.5 -34.688 -13.281 1 93.75 203 ARG A CA 1
ATOM 1498 C C . ARG A 1 203 ? 22.578 -36.062 -13.953 1 93.75 203 ARG A C 1
ATOM 1500 O O . ARG A 1 203 ? 22.031 -37.062 -13.438 1 93.75 203 ARG A O 1
ATOM 1507 N N . LEU A 1 204 ? 23.266 -36.094 -15.047 1 96.56 204 LEU A N 1
ATOM 1508 C CA . LEU A 1 204 ? 23.312 -37.312 -15.859 1 96.56 204 LEU A CA 1
ATOM 1509 C C . LEU A 1 204 ? 23.781 -38.5 -15.023 1 96.56 204 LEU A C 1
ATOM 1511 O O . LEU A 1 204 ? 23.203 -39.594 -15.102 1 96.56 204 LEU A O 1
ATOM 1515 N N . GLU A 1 205 ? 24.797 -38.281 -14.273 1 95.81 205 GLU A N 1
ATOM 1516 C CA . GLU A 1 205 ? 25.359 -39.375 -13.445 1 95.81 205 GLU A CA 1
ATOM 1517 C C . GLU A 1 205 ? 24.297 -39.938 -12.508 1 95.81 205 GLU A C 1
ATOM 1519 O O . GLU A 1 205 ? 24.188 -41.156 -12.375 1 95.81 205 GLU A O 1
ATOM 1524 N N . ARG A 1 206 ? 23.562 -39.094 -11.914 1 96.19 206 ARG A N 1
ATOM 1525 C CA . ARG A 1 206 ? 22.547 -39.531 -10.953 1 96.19 206 ARG A CA 1
ATOM 1526 C C . ARG A 1 206 ? 21.391 -40.219 -11.664 1 96.19 206 ARG A C 1
ATOM 1528 O O . ARG A 1 206 ? 20.828 -41.188 -11.141 1 96.19 206 ARG A O 1
ATOM 1535 N N . LEU A 1 207 ? 21.016 -39.75 -12.805 1 97.75 207 LEU A N 1
ATOM 1536 C CA . LEU A 1 207 ? 19.969 -40.344 -13.609 1 97.75 207 LEU A CA 1
ATOM 1537 C C . LEU A 1 207 ? 20.375 -41.75 -14.094 1 97.75 207 LEU A C 1
ATOM 1539 O O . LEU A 1 207 ? 19.562 -42.688 -14.086 1 97.75 207 LEU A O 1
ATOM 1543 N N . ALA A 1 208 ? 21.609 -41.812 -14.445 1 97.5 208 ALA A N 1
ATOM 1544 C CA . ALA A 1 208 ? 22.141 -43.094 -14.883 1 97.5 208 ALA A CA 1
ATOM 1545 C C . ALA A 1 208 ? 22.094 -44.125 -13.75 1 97.5 208 ALA A C 1
ATOM 1547 O O . ALA A 1 208 ? 21.719 -45.281 -13.969 1 97.5 208 ALA A O 1
ATOM 1548 N N . GLN A 1 209 ? 22.453 -43.656 -12.609 1 96.88 209 GLN A N 1
ATOM 1549 C CA . GLN A 1 209 ? 22.422 -44.531 -11.438 1 96.88 209 GLN A CA 1
ATOM 1550 C C . GLN A 1 209 ? 21 -45.031 -11.156 1 96.88 209 GLN A C 1
ATOM 1552 O O . GLN A 1 209 ? 20.781 -46.188 -10.82 1 96.88 209 GLN A O 1
ATOM 1557 N N . ALA A 1 210 ? 20.062 -44.156 -11.289 1 97.75 210 ALA A N 1
ATOM 1558 C CA . ALA A 1 210 ? 18.656 -44.5 -11.086 1 97.75 210 ALA A CA 1
ATOM 1559 C C . ALA A 1 210 ? 18.188 -45.531 -12.109 1 97.75 210 ALA A C 1
ATOM 1561 O O . ALA A 1 210 ? 17.562 -46.531 -11.75 1 97.75 210 ALA A O 1
ATOM 1562 N N . ALA A 1 211 ? 18.484 -45.312 -13.352 1 97.88 211 ALA A N 1
ATOM 1563 C CA . ALA A 1 211 ? 18.094 -46.219 -14.43 1 97.88 211 ALA A CA 1
ATOM 1564 C C . ALA A 1 211 ? 18.734 -47.594 -14.25 1 97.88 211 ALA A C 1
ATOM 1566 O O . ALA A 1 211 ? 18.094 -48.625 -14.477 1 97.88 211 ALA A O 1
ATOM 1567 N N . ASP A 1 212 ? 19.969 -47.562 -13.797 1 97.06 212 ASP A N 1
ATOM 1568 C CA . ASP A 1 212 ? 20.688 -48.812 -13.578 1 97.06 212 ASP A CA 1
ATOM 1569 C C . ASP A 1 212 ? 20.062 -49.594 -12.438 1 97.06 212 ASP A C 1
ATOM 1571 O O . ASP A 1 212 ? 20.078 -50.844 -12.461 1 97.06 212 ASP A O 1
ATOM 1575 N N . ALA A 1 213 ? 19.594 -48.938 -11.508 1 97.19 213 ALA A N 1
ATOM 1576 C CA . ALA A 1 213 ? 19.016 -49.562 -10.336 1 97.19 213 ALA A CA 1
ATOM 1577 C C . ALA A 1 213 ? 17.688 -50.219 -10.688 1 97.19 213 ALA A C 1
ATOM 1579 O O . ALA A 1 213 ? 17.203 -51.094 -9.945 1 97.19 213 ALA A O 1
ATOM 1580 N N . VAL A 1 214 ? 17.062 -49.781 -11.781 1 97.5 214 VAL A N 1
ATOM 1581 C CA . VAL A 1 214 ? 15.797 -50.344 -12.25 1 97.5 214 VAL A CA 1
ATOM 1582 C C . VAL A 1 214 ? 15.914 -50.719 -13.727 1 97.5 214 VAL A C 1
ATOM 1584 O O . VAL A 1 214 ? 15.242 -50.125 -14.578 1 97.5 214 VAL A O 1
ATOM 1587 N N . PRO A 1 215 ? 16.594 -51.75 -14.031 1 96.56 215 PRO A N 1
ATOM 1588 C CA . PRO A 1 215 ? 16.984 -52.031 -15.414 1 96.56 215 PRO A CA 1
ATOM 1589 C C . PRO A 1 215 ? 15.82 -52.531 -16.266 1 96.56 215 PRO A C 1
ATOM 1591 O O . PRO A 1 215 ? 15.898 -52.5 -17.5 1 96.56 215 PRO A O 1
ATOM 1594 N N . ASP A 1 216 ? 14.75 -52.969 -15.703 1 95.94 216 ASP A N 1
ATOM 1595 C CA . ASP A 1 216 ? 13.633 -53.562 -16.453 1 95.94 216 ASP A CA 1
ATOM 1596 C C . ASP A 1 216 ? 12.688 -52.469 -16.953 1 95.94 216 ASP A C 1
ATOM 1598 O O . ASP A 1 216 ? 11.688 -52.75 -17.609 1 95.94 216 ASP A O 1
ATOM 1602 N N . ARG A 1 217 ? 13.008 -51.219 -16.688 1 96.88 217 ARG A N 1
ATOM 1603 C CA . ARG A 1 217 ? 12.172 -50.094 -17.109 1 96.88 217 ARG A CA 1
ATOM 1604 C C . ARG A 1 217 ? 12.953 -49.125 -18 1 96.88 217 ARG A C 1
ATOM 1606 O O . ARG A 1 217 ? 14.156 -48.938 -17.797 1 96.88 217 ARG A O 1
ATOM 1613 N N . THR A 1 218 ? 12.227 -48.562 -18.922 1 98.12 218 THR A N 1
ATOM 1614 C CA . THR A 1 218 ? 12.812 -47.5 -19.734 1 98.12 218 THR A CA 1
ATOM 1615 C C . THR A 1 218 ? 12.547 -46.125 -19.109 1 98.12 218 THR A C 1
ATOM 1617 O O . THR A 1 218 ? 11.414 -45.812 -18.719 1 98.12 218 THR A O 1
ATOM 1620 N N . TRP A 1 219 ? 13.594 -45.312 -18.984 1 98.38 219 TRP A N 1
ATOM 1621 C CA . TRP A 1 219 ? 13.516 -44 -18.375 1 98.38 219 TRP A CA 1
ATOM 1622 C C . TRP A 1 219 ? 13.555 -42.906 -19.438 1 98.38 219 TRP A C 1
ATOM 1624 O O . TRP A 1 219 ? 14.453 -42.875 -20.281 1 98.38 219 TRP A O 1
ATOM 1634 N N . HIS A 1 220 ? 12.586 -42.062 -19.391 1 98.31 220 HIS A N 1
ATOM 1635 C CA . HIS A 1 220 ? 12.539 -40.875 -20.234 1 98.31 220 HIS A CA 1
ATOM 1636 C C . HIS A 1 220 ? 12.633 -39.594 -19.391 1 98.31 220 HIS A C 1
ATOM 1638 O O . HIS A 1 220 ? 11.828 -39.406 -18.484 1 98.31 220 HIS A O 1
ATOM 1644 N N . VAL A 1 221 ? 13.609 -38.75 -19.688 1 98 221 VAL A N 1
ATOM 1645 C CA . VAL A 1 221 ? 13.852 -37.531 -18.891 1 98 221 VAL A CA 1
ATOM 1646 C C . VAL A 1 221 ? 13.508 -36.281 -19.703 1 98 221 VAL A C 1
ATOM 1648 O O . VAL A 1 221 ? 13.992 -36.125 -20.812 1 98 221 VAL A O 1
ATOM 1651 N N . LEU A 1 222 ? 12.633 -35.531 -19.109 1 96.62 222 LEU A N 1
ATOM 1652 C CA . LEU A 1 222 ? 12.258 -34.25 -19.703 1 96.62 222 LEU A CA 1
ATOM 1653 C C . LEU A 1 222 ? 12.852 -33.094 -18.891 1 96.62 222 LEU A C 1
ATOM 1655 O O . LEU A 1 222 ? 12.805 -33.094 -17.656 1 96.62 222 LEU A O 1
ATOM 1659 N N . GLY A 1 223 ? 13.328 -32 -19.641 1 93.81 223 GLY A N 1
ATOM 1660 C CA . GLY A 1 223 ? 13.914 -30.859 -18.969 1 93.81 223 GLY A CA 1
ATOM 1661 C C . GLY A 1 223 ? 15.43 -30.844 -19.016 1 93.81 223 GLY A C 1
ATOM 1662 O O . GLY A 1 223 ? 16.047 -31.672 -19.688 1 93.81 223 GLY A O 1
ATOM 1663 N N . PRO A 1 224 ? 15.992 -29.922 -18.359 1 92.94 224 PRO A N 1
ATOM 1664 C CA . PRO A 1 224 ? 17.438 -29.75 -18.438 1 92.94 224 PRO A CA 1
ATOM 1665 C C . PRO A 1 224 ? 18.203 -30.812 -17.672 1 92.94 224 PRO A C 1
ATOM 1667 O O . PRO A 1 224 ? 17.828 -31.172 -16.547 1 92.94 224 PRO A O 1
ATOM 1670 N N . VAL A 1 225 ? 19.281 -31.297 -18.297 1 94.62 225 VAL A N 1
ATOM 1671 C CA . VAL A 1 225 ? 20.203 -32.25 -17.672 1 94.62 225 VAL A CA 1
ATOM 1672 C C . VAL A 1 225 ? 21.641 -31.812 -17.906 1 94.62 225 VAL A C 1
ATOM 1674 O O . VAL A 1 225 ? 22 -31.422 -19.031 1 94.62 225 VAL A O 1
ATOM 1677 N N . THR A 1 226 ? 22.312 -31.766 -16.844 1 94.12 226 THR A N 1
ATOM 1678 C CA . THR A 1 226 ? 23.719 -31.406 -16.969 1 94.12 226 THR A CA 1
ATOM 1679 C C . THR A 1 226 ? 24.609 -32.625 -16.719 1 94.12 226 THR A C 1
ATOM 1681 O O . THR A 1 226 ? 24.156 -33.625 -16.1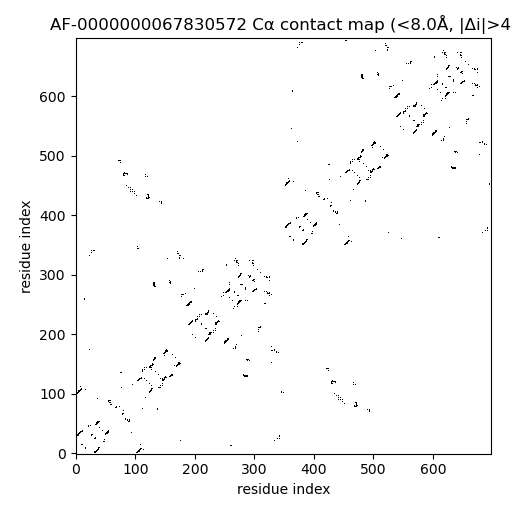56 1 94.12 226 THR A O 1
ATOM 1684 N N . GLY A 1 227 ? 25.844 -32.5 -17.109 1 92.31 227 GLY A N 1
ATOM 1685 C CA . GLY A 1 227 ? 26.812 -33.562 -16.891 1 92.31 227 GLY A CA 1
ATOM 1686 C C . GLY A 1 227 ? 27.188 -34.281 -18.172 1 92.31 227 GLY A C 1
ATOM 1687 O O . GLY A 1 227 ? 26.594 -34.062 -19.219 1 92.31 227 GLY A O 1
ATOM 1688 N N . ALA A 1 228 ? 28.297 -34.969 -18.078 1 88.88 228 ALA A N 1
ATOM 1689 C CA . ALA A 1 228 ? 28.828 -35.719 -19.219 1 88.88 228 ALA A CA 1
ATOM 1690 C C . ALA A 1 228 ? 28.984 -37.188 -18.906 1 88.88 228 ALA A C 1
ATOM 1692 O O . ALA A 1 228 ? 29.094 -37.562 -17.734 1 88.88 228 ALA A O 1
ATOM 1693 N N . GLY A 1 229 ? 28.828 -38 -19.906 1 87.5 229 GLY A N 1
ATOM 1694 C CA . GLY A 1 229 ? 29 -39.438 -19.766 1 87.5 229 GLY A CA 1
ATOM 1695 C C . GLY A 1 229 ? 28.047 -40.25 -20.625 1 87.5 229 GLY A C 1
ATOM 1696 O O . GLY A 1 229 ? 27.25 -39.656 -21.375 1 87.5 229 GLY A O 1
ATOM 1697 N N . ALA A 1 230 ? 28.234 -41.562 -20.547 1 89 230 ALA A N 1
ATOM 1698 C CA . ALA A 1 230 ? 27.375 -42.469 -21.328 1 89 230 ALA A CA 1
ATOM 1699 C C . ALA A 1 230 ? 26.062 -42.75 -20.594 1 89 230 ALA A C 1
ATOM 1701 O O . ALA A 1 230 ? 26.078 -43.031 -19.391 1 89 230 ALA A O 1
ATOM 1702 N N . ALA A 1 231 ? 25 -42.594 -21.234 1 92 231 ALA A N 1
ATOM 1703 C CA . ALA A 1 231 ? 23.688 -43 -20.703 1 92 231 ALA A CA 1
ATOM 1704 C C . ALA A 1 231 ? 23.438 -44.469 -20.922 1 92 231 ALA A C 1
ATOM 1706 O O . ALA A 1 231 ? 23.734 -45 -22 1 92 231 ALA A O 1
ATOM 1707 N N . PRO A 1 232 ? 23.016 -45.125 -19.844 1 95.94 232 PRO A N 1
ATOM 1708 C CA . PRO A 1 232 ? 22.625 -46.5 -20.094 1 95.94 232 PRO A CA 1
ATOM 1709 C C . PRO A 1 232 ? 21.578 -46.625 -21.188 1 95.94 232 PRO A C 1
ATOM 1711 O O . PRO A 1 232 ? 20.938 -45.625 -21.562 1 95.94 232 PRO A O 1
ATOM 1714 N N . LYS A 1 233 ? 21.375 -47.844 -21.734 1 96.25 233 LYS A N 1
ATOM 1715 C CA . LYS A 1 233 ? 20.5 -48.094 -22.875 1 96.25 233 LYS A CA 1
ATOM 1716 C C . LYS A 1 233 ? 19.047 -47.75 -22.547 1 96.25 233 LYS A C 1
ATOM 1718 O O . LYS A 1 233 ? 18.281 -47.375 -23.438 1 96.25 233 LYS A O 1
ATOM 1723 N N . ASN A 1 234 ? 18.734 -47.844 -21.328 1 97.94 234 ASN A N 1
ATOM 1724 C CA . ASN A 1 234 ? 17.328 -47.656 -20.969 1 97.94 234 ASN A CA 1
ATOM 1725 C C . ASN A 1 234 ? 17.062 -46.219 -20.516 1 97.94 234 ASN A C 1
ATOM 1727 O O . ASN A 1 234 ? 16.031 -45.938 -19.906 1 97.94 234 ASN A O 1
ATOM 1731 N N . LEU A 1 235 ? 17.984 -45.312 -20.688 1 98.12 235 LEU A N 1
ATOM 1732 C CA . LEU A 1 235 ? 17.828 -43.906 -20.312 1 98.12 235 LEU A CA 1
ATOM 1733 C C . LEU A 1 235 ? 17.797 -43 -21.547 1 98.12 235 LEU A C 1
ATOM 1735 O O . LEU A 1 235 ? 18.75 -43 -22.328 1 98.12 235 LEU A O 1
ATOM 1739 N N . HIS A 1 236 ? 16.719 -42.281 -21.719 1 97.62 236 HIS A N 1
ATOM 1740 C CA . HIS A 1 236 ? 16.531 -41.406 -22.875 1 97.62 236 HIS A CA 1
ATOM 1741 C C . HIS A 1 236 ? 16.344 -39.969 -22.422 1 97.62 236 HIS A C 1
ATOM 1743 O O . HIS A 1 236 ? 15.43 -39.656 -21.656 1 97.62 236 HIS A O 1
ATOM 1749 N N . LEU A 1 237 ? 17.156 -39.062 -22.891 1 96.69 237 LEU A N 1
ATOM 1750 C CA . LEU A 1 237 ? 17.094 -37.625 -22.578 1 96.69 237 LEU A CA 1
ATOM 1751 C C . LEU A 1 237 ? 16.422 -36.875 -23.719 1 96.69 237 LEU A C 1
ATOM 1753 O O . LEU A 1 237 ? 16.859 -36.938 -24.859 1 96.69 237 LEU A O 1
ATOM 1757 N N . HIS A 1 238 ? 15.367 -36.125 -23.359 1 95.94 238 HIS A N 1
ATOM 1758 C CA . HIS A 1 238 ? 14.594 -35.438 -24.391 1 95.94 238 HIS A CA 1
ATOM 1759 C C . HIS A 1 238 ? 14.82 -33.938 -24.359 1 95.94 238 HIS A C 1
ATOM 1761 O O . HIS A 1 238 ? 14.43 -33.219 -25.297 1 95.94 238 HIS A O 1
ATOM 1767 N N . GLY A 1 239 ? 15.43 -33.438 -23.266 1 93.69 239 GLY A N 1
ATOM 1768 C CA . GLY A 1 239 ? 15.586 -32 -23.109 1 93.69 239 GLY A CA 1
ATOM 1769 C C . GLY A 1 239 ? 14.281 -31.297 -22.812 1 93.69 239 GLY A C 1
ATOM 1770 O O . GLY A 1 239 ? 13.367 -31.891 -22.234 1 93.69 239 GLY A O 1
ATOM 1771 N N . TRP A 1 240 ? 14.305 -30 -23.125 1 90.06 240 TRP A N 1
ATOM 1772 C CA . TRP A 1 240 ? 13.117 -29.203 -22.844 1 90.06 240 TRP A CA 1
ATOM 1773 C C . TRP A 1 240 ? 11.992 -29.516 -23.812 1 90.06 240 TRP A C 1
ATOM 1775 O O . TRP A 1 240 ? 12.219 -29.609 -25.031 1 90.06 240 TRP A O 1
ATOM 1785 N N . VAL A 1 241 ? 10.867 -29.766 -23.25 1 87.69 241 VAL A N 1
ATOM 1786 C CA . VAL A 1 241 ? 9.68 -29.984 -24.078 1 87.69 241 VAL A CA 1
ATOM 1787 C C . VAL A 1 241 ? 8.617 -28.938 -23.719 1 87.69 241 VAL A C 1
ATOM 1789 O O . VAL A 1 241 ? 8.445 -28.594 -22.547 1 87.69 241 VAL A O 1
ATOM 1792 N N . THR A 1 242 ? 7.84 -28.469 -24.609 1 77.75 242 THR A N 1
ATOM 1793 C CA . THR A 1 242 ? 6.832 -27.438 -24.422 1 77.75 242 THR A CA 1
ATOM 1794 C C . THR A 1 242 ? 5.605 -28.016 -23.719 1 77.75 242 THR A C 1
ATOM 1796 O O . THR A 1 242 ? 5.008 -27.344 -22.859 1 77.75 242 THR A O 1
ATOM 1799 N N . ASP A 1 243 ? 5.262 -29.281 -24.125 1 83 243 ASP A N 1
ATOM 1800 C CA . ASP A 1 243 ? 4.129 -29.984 -23.531 1 83 243 ASP A CA 1
ATOM 1801 C C . ASP A 1 243 ? 4.547 -31.359 -23.031 1 83 243 ASP A C 1
ATOM 1803 O O . ASP A 1 243 ? 4.961 -32.219 -23.812 1 83 243 ASP A O 1
ATOM 1807 N N . VAL A 1 244 ? 4.398 -31.578 -21.766 1 88.75 244 VAL A N 1
ATOM 1808 C CA . VAL A 1 244 ? 4.879 -32.812 -21.172 1 88.75 244 VAL A CA 1
ATOM 1809 C C . VAL A 1 244 ? 3.822 -33.906 -21.312 1 88.75 244 VAL A C 1
ATOM 1811 O O . VAL A 1 244 ? 4.121 -35.094 -21.172 1 88.75 244 VAL A O 1
ATOM 1814 N N . ARG A 1 245 ? 2.598 -33.625 -21.609 1 89.06 245 ARG A N 1
ATOM 1815 C CA . ARG A 1 245 ? 1.454 -34.531 -21.5 1 89.06 245 ARG A CA 1
ATOM 1816 C C . ARG A 1 245 ? 1.611 -35.75 -22.422 1 89.06 245 ARG A C 1
ATOM 1818 O O . ARG A 1 245 ? 1.383 -36.875 -22.016 1 89.06 245 ARG A O 1
ATOM 1825 N N . PRO A 1 246 ? 2.074 -35.5 -23.641 1 89 246 PRO A N 1
ATOM 1826 C CA . PRO A 1 246 ? 2.25 -36.656 -24.531 1 89 246 PRO A CA 1
ATOM 1827 C C . PRO A 1 246 ? 3.285 -37.656 -24 1 89 246 PRO A C 1
ATOM 1829 O O . PRO A 1 246 ? 3.217 -38.844 -24.312 1 89 246 PRO A O 1
ATOM 1832 N N . HIS A 1 247 ? 4.184 -37.156 -23.234 1 93 247 HIS A N 1
ATOM 1833 C CA . HIS A 1 247 ? 5.219 -38 -22.672 1 93 247 HIS A CA 1
ATOM 1834 C C . HIS A 1 247 ? 4.723 -38.719 -21.422 1 93 247 HIS A C 1
ATOM 1836 O O . HIS A 1 247 ? 5.164 -39.812 -21.109 1 93 247 HIS A O 1
ATOM 1842 N N . LEU A 1 248 ? 3.818 -38.125 -20.734 1 95.25 248 LEU A N 1
ATOM 1843 C CA . LEU A 1 248 ? 3.311 -38.688 -19.484 1 95.25 248 LEU A CA 1
ATOM 1844 C C . LEU A 1 248 ? 2.24 -39.719 -19.75 1 95.25 248 LEU A C 1
ATOM 1846 O O . LEU A 1 248 ? 2.078 -40.656 -18.969 1 95.25 248 LEU A O 1
ATOM 1850 N N . ALA A 1 249 ? 1.535 -39.594 -20.828 1 93.44 249 ALA A N 1
ATOM 1851 C CA . ALA A 1 249 ? 0.367 -40.406 -21.109 1 93.44 249 ALA A CA 1
ATOM 1852 C C . ALA A 1 249 ? 0.725 -41.906 -21.078 1 93.44 249 ALA A C 1
ATOM 1854 O O . ALA A 1 249 ? 0.055 -42.688 -20.406 1 93.44 249 ALA A O 1
ATOM 1855 N N . PRO A 1 250 ? 1.791 -42.281 -21.656 1 94.56 250 PRO A N 1
ATOM 1856 C CA . PRO A 1 250 ? 2.117 -43.719 -21.656 1 94.56 250 PRO A CA 1
ATOM 1857 C C . PRO A 1 250 ? 2.885 -44.125 -20.391 1 94.56 250 PRO A C 1
ATOM 1859 O O . PRO A 1 250 ? 3.186 -45.312 -20.219 1 94.56 250 PRO A O 1
ATOM 1862 N N . ALA A 1 251 ? 3.201 -43.281 -19.516 1 97 251 ALA A N 1
ATOM 1863 C CA . ALA A 1 251 ? 4.062 -43.562 -18.375 1 97 251 ALA A CA 1
ATOM 1864 C C . ALA A 1 251 ? 3.326 -44.375 -17.328 1 97 251 ALA A C 1
ATOM 1866 O O . ALA A 1 251 ? 2.145 -44.156 -17.062 1 97 251 ALA A O 1
ATOM 1867 N N . SER A 1 252 ? 4.062 -45.344 -16.734 1 97.06 252 SER A N 1
ATOM 1868 C CA . SER A 1 252 ? 3.539 -46.062 -15.586 1 97.06 252 SER A CA 1
ATOM 1869 C C . SER A 1 252 ? 3.846 -45.344 -14.289 1 97.06 252 SER A C 1
ATOM 1871 O O . SER A 1 252 ? 3.17 -45.531 -13.273 1 97.06 252 SER A O 1
ATOM 1873 N N . LEU A 1 253 ? 4.871 -44.562 -14.344 1 98.25 253 LEU A N 1
ATOM 1874 C CA . LEU A 1 253 ? 5.305 -43.781 -13.188 1 98.25 253 LEU A CA 1
ATOM 1875 C C . LEU A 1 253 ? 5.918 -42.438 -13.633 1 98.25 253 LEU A C 1
ATOM 1877 O O . LEU A 1 253 ? 6.723 -42.406 -14.562 1 98.25 253 LEU A O 1
ATOM 1881 N N . VAL A 1 254 ? 5.473 -41.406 -13.031 1 98.25 254 VAL A N 1
ATOM 1882 C CA . VAL A 1 254 ? 6.051 -40.094 -13.242 1 98.25 254 VAL A CA 1
ATOM 1883 C C . VAL A 1 254 ? 6.867 -39.688 -12.016 1 98.25 254 VAL A C 1
ATOM 1885 O O . VAL A 1 254 ? 6.438 -39.875 -10.883 1 98.25 254 VAL A O 1
ATOM 1888 N N . ILE A 1 255 ? 8.055 -39.156 -12.219 1 98.5 255 ILE A N 1
ATOM 1889 C CA . ILE A 1 255 ? 8.945 -38.656 -11.164 1 98.5 255 ILE A CA 1
ATOM 1890 C C . ILE A 1 255 ? 9.242 -37.188 -11.375 1 98.5 255 ILE A C 1
ATOM 1892 O O . ILE A 1 255 ? 9.594 -36.75 -12.484 1 98.5 255 ILE A O 1
ATOM 1896 N N . GLY A 1 256 ? 9.047 -36.406 -10.359 1 96.81 256 GLY A N 1
ATOM 1897 C CA . GLY A 1 256 ? 9.359 -35 -10.484 1 96.81 256 GLY A CA 1
ATOM 1898 C C . GLY A 1 256 ? 8.945 -34.188 -9.273 1 96.81 256 GLY A C 1
ATOM 1899 O O . GLY A 1 256 ? 8.617 -34.75 -8.227 1 96.81 256 GLY A O 1
ATOM 1900 N N . GLY A 1 257 ? 9.086 -32.906 -9.43 1 94.81 257 GLY A N 1
ATOM 1901 C CA . GLY A 1 257 ? 8.727 -32 -8.336 1 94.81 257 GLY A CA 1
ATOM 1902 C C . GLY A 1 257 ? 7.23 -31.812 -8.188 1 94.81 257 GLY A C 1
ATOM 1903 O O . GLY A 1 257 ? 6.449 -32.375 -8.969 1 94.81 257 GLY A O 1
ATOM 1904 N N . ALA A 1 258 ? 6.922 -31.016 -7.156 1 93.44 258 ALA A N 1
ATOM 1905 C CA . ALA A 1 258 ? 5.512 -30.734 -6.883 1 93.44 258 ALA A CA 1
ATOM 1906 C C . ALA A 1 258 ? 5.09 -29.391 -7.449 1 93.44 258 ALA A C 1
ATOM 1908 O O . ALA A 1 258 ? 4.332 -28.656 -6.812 1 93.44 258 ALA A O 1
ATOM 1909 N N . GLY A 1 259 ? 5.621 -29.016 -8.578 1 88.44 259 GLY A N 1
ATOM 1910 C CA . GLY A 1 259 ? 5.172 -27.812 -9.25 1 88.44 259 GLY A CA 1
ATOM 1911 C C . GLY A 1 259 ? 3.729 -27.891 -9.719 1 88.44 259 GLY A C 1
ATOM 1912 O O . GLY A 1 259 ? 3.227 -28.984 -10.016 1 88.44 259 GLY A O 1
ATOM 1913 N N . ASP A 1 260 ? 3.119 -26.766 -9.859 1 86 260 ASP A N 1
ATOM 1914 C CA . ASP A 1 260 ? 1.707 -26.688 -10.227 1 86 260 ASP A CA 1
ATOM 1915 C C . ASP A 1 260 ? 1.457 -27.375 -11.57 1 86 260 ASP A C 1
ATOM 1917 O O . ASP A 1 260 ? 0.506 -28.156 -11.711 1 86 260 ASP A O 1
ATOM 1921 N N . GLY A 1 261 ? 2.268 -27.109 -12.531 1 84.38 261 GLY A N 1
ATOM 1922 C CA . GLY A 1 261 ? 2.088 -27.672 -13.859 1 84.38 261 GLY A CA 1
ATOM 1923 C C . GLY A 1 261 ? 2.162 -29.188 -13.875 1 84.38 261 GLY A C 1
ATOM 1924 O O . GLY A 1 261 ? 1.293 -29.844 -14.445 1 84.38 261 GLY A O 1
ATOM 1925 N N . LEU A 1 262 ? 3.174 -29.703 -13.227 1 89.56 262 LEU A N 1
ATOM 1926 C CA . LEU A 1 262 ? 3.365 -31.141 -13.25 1 89.56 262 LEU A CA 1
ATOM 1927 C C . LEU A 1 262 ? 2.277 -31.844 -12.438 1 89.56 262 LEU A C 1
ATOM 1929 O O . LEU A 1 262 ? 1.727 -32.844 -12.883 1 89.56 262 LEU A O 1
ATOM 1933 N N . VAL A 1 263 ? 1.972 -31.344 -11.297 1 92.25 263 VAL A N 1
ATOM 1934 C CA . VAL A 1 263 ? 0.944 -31.953 -10.461 1 92.25 263 VAL A CA 1
ATOM 1935 C C . VAL A 1 263 ? -0.396 -31.938 -11.195 1 92.25 263 VAL A C 1
ATOM 1937 O O . VAL A 1 263 ? -1.143 -32.938 -11.164 1 92.25 263 VAL A O 1
ATOM 1940 N N . THR A 1 264 ? -0.652 -30.875 -11.867 1 89.88 264 THR A N 1
ATOM 1941 C CA . THR A 1 264 ? -1.869 -30.781 -12.664 1 89.88 264 THR A CA 1
ATOM 1942 C C . THR A 1 264 ? -1.895 -31.859 -13.742 1 89.88 264 THR A C 1
ATOM 1944 O O . THR A 1 264 ? -2.908 -32.531 -13.93 1 89.88 264 THR A O 1
ATOM 1947 N N . ALA A 1 265 ? -0.829 -32.031 -14.438 1 90.06 265 ALA A N 1
ATOM 1948 C CA . ALA A 1 265 ? -0.746 -33.031 -15.516 1 90.06 265 ALA A CA 1
ATOM 1949 C C . ALA A 1 265 ? -0.878 -34.438 -14.969 1 90.06 265 ALA A C 1
ATOM 1951 O O . ALA A 1 265 ? -1.593 -35.281 -15.539 1 90.06 265 ALA A O 1
ATOM 1952 N N . VAL A 1 266 ? -0.219 -34.688 -13.891 1 93.56 266 VAL A N 1
ATOM 1953 C CA . VAL A 1 266 ? -0.24 -36 -13.25 1 93.56 266 VAL A CA 1
ATOM 1954 C C . VAL A 1 266 ? -1.662 -36.344 -12.812 1 93.56 266 VAL A C 1
ATOM 1956 O O . VAL A 1 266 ? -2.148 -37.469 -13.055 1 93.56 266 VAL A O 1
ATOM 1959 N N . ALA A 1 267 ? -2.287 -35.438 -12.203 1 93.25 267 ALA A N 1
ATOM 1960 C CA . ALA A 1 267 ? -3.664 -35.656 -11.766 1 93.25 267 ALA A CA 1
ATOM 1961 C C . ALA A 1 267 ? -4.602 -35.812 -12.953 1 93.25 267 ALA A C 1
ATOM 1963 O O . ALA A 1 267 ? -5.426 -36.719 -12.984 1 93.25 267 ALA A O 1
ATOM 1964 N N . GLY A 1 268 ? -4.48 -35 -13.891 1 90.38 268 GLY A N 1
ATOM 1965 C CA . GLY A 1 268 ? -5.332 -35.031 -15.07 1 90.38 268 GLY A CA 1
ATOM 1966 C C . GLY A 1 268 ? -5.238 -36.344 -15.828 1 90.38 268 GLY A C 1
ATOM 1967 O O . GLY A 1 268 ? -6.234 -36.812 -16.375 1 90.38 268 GLY A O 1
ATOM 1968 N N . LEU A 1 269 ? -4.082 -36.938 -15.836 1 91.31 269 LEU A N 1
ATOM 1969 C CA . LEU A 1 269 ? -3.844 -38.156 -16.594 1 91.31 269 LEU A CA 1
ATOM 1970 C C . LEU A 1 269 ? -3.953 -39.375 -15.688 1 91.31 269 LEU A C 1
ATOM 1972 O O . LEU A 1 269 ? -3.887 -40.5 -16.172 1 91.31 269 LEU A O 1
ATOM 1976 N N . GLY A 1 270 ? -4.066 -39.125 -14.438 1 92.19 270 GLY A N 1
ATOM 1977 C CA . GLY A 1 270 ? -4.145 -40.219 -13.5 1 92.19 270 GLY A CA 1
ATOM 1978 C C . GLY A 1 270 ? -2.881 -41.062 -13.461 1 92.19 270 GLY A C 1
ATOM 1979 O O . GLY A 1 270 ? -2.941 -42.281 -13.578 1 92.19 270 GLY A O 1
ATOM 1980 N N . LYS A 1 271 ? -1.815 -40.375 -13.297 1 95.62 271 LYS A N 1
ATOM 1981 C CA . LYS A 1 271 ? -0.542 -41.094 -13.312 1 95.62 271 LYS A CA 1
ATOM 1982 C C . LYS A 1 271 ? -0.015 -41.312 -11.898 1 95.62 271 LYS A C 1
ATOM 1984 O O . LYS A 1 271 ? -0.131 -40.438 -11.047 1 95.62 271 LYS A O 1
ATOM 1989 N N . ARG A 1 272 ? 0.573 -42.562 -11.688 1 98 272 ARG A N 1
ATOM 1990 C CA . ARG A 1 272 ? 1.312 -42.781 -10.445 1 98 272 ARG A CA 1
ATOM 1991 C C . ARG A 1 272 ? 2.488 -41.812 -10.336 1 98 272 ARG A C 1
ATOM 1993 O O . ARG A 1 272 ? 3.164 -41.531 -11.328 1 98 272 ARG A O 1
ATOM 2000 N N . PHE A 1 273 ? 2.744 -41.375 -9.086 1 98.31 273 PHE A N 1
ATOM 2001 C CA . PHE A 1 273 ? 3.605 -40.188 -8.945 1 98.31 273 PHE A CA 1
ATOM 2002 C C . PHE A 1 273 ? 4.605 -40.406 -7.812 1 98.31 273 PHE A C 1
ATOM 2004 O O . PHE A 1 273 ? 4.219 -40.656 -6.668 1 98.31 273 PHE A O 1
ATOM 2011 N N . LEU A 1 274 ? 5.859 -40.375 -8.148 1 98.75 274 LEU A N 1
ATOM 2012 C CA . LEU A 1 274 ? 6.949 -40.219 -7.188 1 98.75 274 LEU A CA 1
ATOM 2013 C C . LEU A 1 274 ? 7.41 -38.781 -7.137 1 98.75 274 LEU A C 1
ATOM 2015 O O . LEU A 1 274 ? 8.094 -38.312 -8.047 1 98.75 274 LEU A O 1
ATOM 2019 N N . CYS A 1 275 ? 7.062 -38.125 -6.066 1 98.31 275 CYS A N 1
ATOM 2020 C CA . CYS A 1 275 ? 7.223 -36.688 -5.953 1 98.31 275 CYS A CA 1
ATOM 2021 C C . CYS A 1 275 ? 8.523 -36.344 -5.23 1 98.31 275 CYS A C 1
ATOM 2023 O O . CYS A 1 275 ? 8.734 -36.781 -4.094 1 98.31 275 CYS A O 1
ATOM 2025 N N . LEU A 1 276 ? 9.391 -35.625 -5.887 1 97.06 276 LEU A N 1
ATOM 2026 C CA . LEU A 1 276 ? 10.617 -35.062 -5.332 1 97.06 276 LEU A CA 1
ATOM 2027 C C . LEU A 1 276 ? 10.516 -33.531 -5.238 1 97.06 276 LEU A C 1
ATOM 2029 O O . LEU A 1 276 ? 11.078 -32.812 -6.074 1 97.06 276 LEU A O 1
ATOM 2033 N N . PRO A 1 277 ? 9.844 -33.094 -4.199 1 95.06 277 PRO A N 1
ATOM 2034 C CA . PRO A 1 277 ? 9.633 -31.656 -4.145 1 95.06 277 PRO A CA 1
ATOM 2035 C C . PRO A 1 277 ? 10.938 -30.859 -4.164 1 95.06 277 PRO A C 1
ATOM 2037 O O . PRO A 1 277 ? 11.922 -31.266 -3.543 1 95.06 277 PRO A O 1
ATOM 2040 N N . GLU A 1 278 ? 10.938 -29.75 -4.887 1 90.5 278 GLU A N 1
ATOM 2041 C CA . GLU A 1 278 ? 12.086 -28.859 -4.961 1 90.5 278 GLU A CA 1
ATOM 2042 C C . GLU A 1 278 ? 11.969 -27.719 -3.947 1 90.5 278 GLU A C 1
ATOM 2044 O O . GLU A 1 278 ? 10.859 -27.281 -3.623 1 90.5 278 GLU A O 1
ATOM 2049 N N . PRO A 1 279 ? 13.156 -27.328 -3.479 1 84.88 279 PRO A N 1
ATOM 2050 C CA . PRO A 1 279 ? 13.094 -26.156 -2.607 1 84.88 279 PRO A CA 1
ATOM 2051 C C . PRO A 1 279 ? 12.547 -24.922 -3.318 1 84.88 279 PRO A C 1
ATOM 2053 O O . PRO A 1 279 ? 13.031 -24.562 -4.391 1 84.88 279 PRO A O 1
ATOM 2056 N N . ARG A 1 280 ? 11.508 -24.406 -2.797 1 80 280 ARG A N 1
ATOM 2057 C CA . ARG A 1 280 ? 10.875 -23.203 -3.318 1 80 280 ARG A CA 1
ATOM 2058 C C . ARG A 1 280 ? 10.5 -22.25 -2.189 1 80 280 ARG A C 1
ATOM 2060 O O . ARG A 1 280 ? 10.461 -22.641 -1.022 1 80 280 ARG A O 1
ATOM 2067 N N . ALA A 1 281 ? 10.242 -20.969 -2.592 1 80.5 281 ALA A N 1
ATOM 2068 C CA . ALA A 1 281 ? 9.82 -19.953 -1.627 1 80.5 281 ALA A CA 1
ATOM 2069 C C . ALA A 1 281 ? 8.562 -20.391 -0.882 1 80.5 281 ALA A C 1
ATOM 2071 O O . ALA A 1 281 ? 7.656 -20.984 -1.477 1 80.5 281 ALA A O 1
ATOM 2072 N N . TYR A 1 282 ? 8.602 -20.219 0.425 1 88.38 282 TYR A N 1
ATOM 2073 C CA . TYR A 1 282 ? 7.469 -20.422 1.322 1 88.38 282 TYR A CA 1
ATOM 2074 C C . TYR A 1 282 ? 7.066 -21.891 1.381 1 88.38 282 TYR A C 1
ATOM 2076 O O . TYR A 1 282 ? 5.906 -22.219 1.651 1 88.38 282 TYR A O 1
ATOM 2084 N N . ASP A 1 283 ? 7.922 -22.75 0.912 1 89.06 283 ASP A N 1
ATOM 2085 C CA . ASP A 1 283 ? 7.758 -24.203 1.004 1 89.06 283 ASP A CA 1
ATOM 2086 C C . ASP A 1 283 ? 6.539 -24.672 0.209 1 89.06 283 ASP A C 1
ATOM 2088 O O . ASP A 1 283 ? 5.801 -25.547 0.654 1 89.06 283 ASP A O 1
ATOM 2092 N N . GLU A 1 284 ? 6.312 -24.062 -0.86 1 89.44 284 GLU A N 1
ATOM 2093 C CA . GLU A 1 284 ? 5.102 -24.344 -1.628 1 89.44 284 GLU A CA 1
ATOM 2094 C C . GLU A 1 284 ? 5.078 -25.797 -2.102 1 89.44 284 GLU A C 1
ATOM 2096 O O . GLU A 1 284 ? 4.066 -26.484 -1.961 1 89.44 284 GLU A O 1
ATOM 2101 N N . GLN A 1 285 ? 6.203 -26.297 -2.557 1 90.81 285 GLN A N 1
ATOM 2102 C CA . GLN A 1 285 ? 6.195 -27.656 -3.094 1 90.81 285 GLN A CA 1
ATOM 2103 C C . GLN A 1 285 ? 6.191 -28.688 -1.975 1 90.81 285 GLN A C 1
ATOM 2105 O O . GLN A 1 285 ? 5.555 -29.734 -2.094 1 90.81 285 GLN A O 1
ATOM 2110 N N . GLU A 1 286 ? 6.859 -28.375 -0.93 1 93.12 286 GLU A N 1
ATOM 2111 C CA . GLU A 1 286 ? 6.852 -29.297 0.199 1 93.12 286 GLU A CA 1
ATOM 2112 C C . GLU A 1 286 ? 5.449 -29.438 0.782 1 93.12 286 GLU A C 1
ATOM 2114 O O . GLU A 1 286 ? 5.031 -30.547 1.138 1 93.12 286 GLU A O 1
ATOM 2119 N N . ALA A 1 287 ? 4.82 -28.375 0.878 1 93.94 287 ALA A N 1
ATOM 2120 C CA . ALA A 1 287 ? 3.455 -28.406 1.402 1 93.94 287 ALA A CA 1
ATOM 2121 C C . ALA A 1 287 ? 2.539 -29.219 0.494 1 93.94 287 ALA A C 1
ATOM 2123 O O . ALA A 1 287 ? 1.764 -30.062 0.969 1 93.94 287 ALA A O 1
ATOM 2124 N N . LYS A 1 288 ? 2.619 -29.047 -0.77 1 94.06 288 LYS A N 1
ATOM 2125 C CA . LYS A 1 288 ? 1.823 -29.797 -1.733 1 94.06 288 LYS A CA 1
ATOM 2126 C C . LYS A 1 288 ? 2.168 -31.281 -1.687 1 94.06 288 LYS A C 1
ATOM 2128 O O . LYS A 1 288 ? 1.274 -32.125 -1.702 1 94.06 288 LYS A O 1
ATOM 2133 N N . ALA A 1 289 ? 3.451 -31.5 -1.603 1 96.5 289 ALA A N 1
ATOM 2134 C CA . ALA A 1 289 ? 3.914 -32.875 -1.552 1 96.5 289 ALA A CA 1
ATOM 2135 C C . ALA A 1 289 ? 3.377 -33.594 -0.315 1 96.5 289 ALA A C 1
ATOM 2137 O O . ALA A 1 289 ? 2.918 -34.75 -0.4 1 96.5 289 ALA A O 1
ATOM 2138 N N . ALA A 1 290 ? 3.432 -32.906 0.767 1 96.19 290 ALA A N 1
ATOM 2139 C CA . ALA A 1 290 ? 2.926 -33.5 2.01 1 96.19 290 ALA A CA 1
ATOM 2140 C C . ALA A 1 290 ? 1.438 -33.812 1.9 1 96.19 290 ALA A C 1
ATOM 2142 O O . ALA A 1 290 ? 0.988 -34.844 2.365 1 96.19 290 ALA A O 1
ATOM 2143 N N . ALA A 1 291 ? 0.731 -32.938 1.325 1 96.12 291 ALA A N 1
ATOM 2144 C CA . ALA A 1 291 ? -0.7 -33.188 1.134 1 96.12 291 ALA A CA 1
ATOM 2145 C C . ALA A 1 291 ? -0.953 -34.344 0.206 1 96.12 291 ALA A C 1
ATOM 2147 O O . ALA A 1 291 ? -1.824 -35.188 0.473 1 96.12 291 ALA A O 1
ATOM 2148 N N . LEU A 1 292 ? -0.229 -34.469 -0.87 1 97.31 292 LEU A N 1
ATOM 2149 C CA . LEU A 1 292 ? -0.346 -35.562 -1.808 1 97.31 292 LEU A CA 1
ATOM 2150 C C . LEU A 1 292 ? -0.082 -36.906 -1.109 1 97.31 292 LEU A C 1
ATOM 2152 O O . LEU A 1 292 ? -0.809 -37.875 -1.322 1 97.31 292 LEU A O 1
ATOM 2156 N N . GLU A 1 293 ? 0.94 -36.844 -0.31 1 97.5 293 GLU A N 1
ATOM 2157 C CA . GLU A 1 293 ? 1.294 -38.062 0.408 1 97.5 293 GLU A CA 1
ATOM 2158 C C . GLU A 1 293 ? 0.207 -38.469 1.407 1 97.5 293 GLU A C 1
ATOM 2160 O O . GLU A 1 293 ? -0.167 -39.625 1.503 1 97.5 293 GLU A O 1
ATOM 2165 N N . ARG A 1 294 ? -0.286 -37.5 2.127 1 96.62 294 ARG A N 1
ATOM 2166 C CA . ARG A 1 294 ? -1.354 -37.719 3.092 1 96.62 294 ARG A CA 1
ATOM 2167 C C . ARG A 1 294 ? -2.572 -38.344 2.42 1 96.62 294 ARG A C 1
ATOM 2169 O O . ARG A 1 294 ? -3.244 -39.219 3.008 1 96.62 294 ARG A O 1
ATOM 2176 N N . LEU A 1 295 ? -2.82 -38.031 1.208 1 97.06 295 LEU A N 1
ATOM 2177 C CA . LEU A 1 295 ? -3.988 -38.5 0.468 1 97.06 295 LEU A CA 1
ATOM 2178 C C . LEU A 1 295 ? -3.723 -39.875 -0.179 1 97.06 295 LEU A C 1
ATOM 2180 O O . LEU A 1 295 ? -4.641 -40.5 -0.706 1 97.06 295 LEU A O 1
ATOM 2184 N N . GLY A 1 296 ? -2.395 -40.219 -0.152 1 97.88 296 GLY A N 1
ATOM 2185 C CA . GLY A 1 296 ? -2.018 -41.438 -0.862 1 97.88 296 GLY A CA 1
ATOM 2186 C C . GLY A 1 296 ? -1.892 -41.25 -2.361 1 97.88 296 GLY A C 1
ATOM 2187 O O . GLY A 1 296 ? -1.946 -42.188 -3.127 1 97.88 296 GLY A O 1
ATOM 2188 N N . ALA A 1 297 ? -1.715 -40 -2.764 1 97.94 297 ALA A N 1
ATOM 2189 C CA . ALA A 1 297 ? -1.697 -39.656 -4.184 1 97.94 297 ALA A CA 1
ATOM 2190 C C . ALA A 1 297 ? -0.277 -39.688 -4.738 1 97.94 297 ALA A C 1
ATOM 2192 O O . ALA A 1 297 ? -0.079 -39.688 -5.957 1 97.94 297 ALA A O 1
ATOM 2193 N N . ALA A 1 298 ? 0.696 -39.75 -3.859 1 98.62 298 ALA A N 1
ATOM 2194 C CA . ALA A 1 298 ? 2.094 -39.781 -4.285 1 98.62 298 ALA A CA 1
ATOM 2195 C C . ALA A 1 298 ? 2.973 -40.438 -3.217 1 98.62 298 ALA A C 1
ATOM 2197 O O . ALA A 1 298 ? 2.613 -40.438 -2.037 1 98.62 298 ALA A O 1
ATOM 2198 N N . VAL A 1 299 ? 4.078 -41 -3.656 1 98.62 299 VAL A N 1
ATOM 2199 C CA . VAL A 1 299 ? 5.215 -41.281 -2.783 1 98.62 299 VAL A CA 1
ATOM 2200 C C . VAL A 1 299 ? 6.152 -40.062 -2.771 1 98.62 299 VAL A C 1
ATOM 2202 O O . VAL A 1 299 ? 6.539 -39.562 -3.83 1 98.62 299 VAL A O 1
ATOM 2205 N N . VAL A 1 300 ? 6.41 -39.594 -1.574 1 98.44 300 VAL A N 1
ATOM 2206 C CA . VAL A 1 300 ? 7.219 -38.375 -1.493 1 98.44 300 VAL A CA 1
ATOM 2207 C C . VAL A 1 300 ? 8.617 -38.719 -0.987 1 98.44 300 VAL A C 1
ATOM 2209 O O . VAL A 1 300 ? 8.766 -39.5 -0.035 1 98.44 300 VAL A O 1
ATOM 2212 N N . GLN A 1 301 ? 9.578 -38.281 -1.681 1 97.38 301 GLN A N 1
ATOM 2213 C CA . GLN A 1 301 ? 10.984 -38.375 -1.308 1 97.38 301 GLN A CA 1
ATOM 2214 C C . GLN A 1 301 ? 11.68 -37.031 -1.328 1 97.38 301 GLN A C 1
ATOM 2216 O O . GLN A 1 301 ? 11.695 -36.344 -2.357 1 97.38 301 GLN A O 1
ATOM 2221 N N . LEU A 1 302 ? 12.203 -36.656 -0.143 1 94.69 302 LEU A N 1
ATOM 2222 C CA . LEU A 1 302 ? 12.922 -35.375 -0.072 1 94.69 302 LEU A CA 1
ATOM 2223 C C . LEU A 1 302 ? 14.336 -35.531 -0.623 1 94.69 302 LEU A C 1
ATOM 2225 O O . LEU A 1 302 ? 15.078 -36.438 -0.21 1 94.69 302 LEU A O 1
ATOM 2229 N N . GLY A 1 303 ? 14.625 -34.688 -1.555 1 93.06 303 GLY A N 1
ATOM 2230 C CA . GLY A 1 303 ? 15.922 -34.781 -2.201 1 93.06 303 GLY A CA 1
ATOM 2231 C C . GLY A 1 303 ? 16.031 -35.938 -3.178 1 93.06 303 GLY A C 1
ATOM 2232 O O . GLY A 1 303 ? 15.172 -36.812 -3.215 1 93.06 303 GLY A O 1
ATOM 2233 N N . TRP A 1 304 ? 17.094 -35.906 -3.967 1 95.12 304 TRP A N 1
ATOM 2234 C CA . TRP A 1 304 ? 17.344 -37 -4.898 1 95.12 304 TRP A CA 1
ATOM 2235 C C . TRP A 1 304 ? 17.781 -38.25 -4.152 1 95.12 304 TRP A C 1
ATOM 2237 O O . TRP A 1 304 ? 18.719 -38.219 -3.352 1 95.12 304 TRP A O 1
ATOM 2247 N N . PRO A 1 305 ? 17.234 -39.312 -4.395 1 96.44 305 PRO A N 1
ATOM 2248 C CA . PRO A 1 305 ? 17.5 -40.531 -3.627 1 96.44 305 PRO A CA 1
ATOM 2249 C C . PRO A 1 305 ? 18.906 -41.094 -3.879 1 96.44 305 PRO A C 1
ATOM 2251 O O . PRO A 1 305 ? 19.469 -40.875 -4.953 1 96.44 305 PRO A O 1
ATOM 2254 N N . ASP A 1 306 ? 19.359 -41.844 -2.863 1 95.62 306 ASP A N 1
ATOM 2255 C CA . ASP A 1 306 ? 20.531 -42.656 -3.074 1 95.62 306 ASP A CA 1
ATOM 2256 C C . ASP A 1 306 ? 20.25 -43.781 -4.086 1 95.62 306 ASP A C 1
ATOM 2258 O O . ASP A 1 306 ? 19.125 -44.281 -4.156 1 95.62 306 ASP A O 1
ATOM 2262 N N . PRO A 1 307 ? 21.297 -44.156 -4.793 1 95.5 307 PRO A N 1
ATOM 2263 C CA . PRO A 1 307 ? 21.094 -45.156 -5.836 1 95.5 307 PRO A CA 1
ATOM 2264 C C . PRO A 1 307 ? 20.406 -46.438 -5.309 1 95.5 307 PRO A C 1
ATOM 2266 O O . PRO A 1 307 ? 19.516 -46.969 -5.965 1 95.5 307 PRO A O 1
ATOM 2269 N N . ALA A 1 308 ? 20.719 -46.812 -4.117 1 95.69 308 ALA A N 1
ATOM 2270 C CA . ALA A 1 308 ? 20.219 -48.094 -3.564 1 95.69 308 ALA A CA 1
ATOM 2271 C C . ALA A 1 308 ? 18.734 -47.969 -3.217 1 95.69 308 ALA A C 1
ATOM 2273 O O . ALA A 1 308 ? 18.062 -49 -3.029 1 95.69 308 ALA A O 1
ATOM 2274 N N . ALA A 1 309 ? 18.25 -46.812 -3.154 1 97.75 309 ALA A N 1
ATOM 2275 C CA . ALA A 1 309 ? 16.875 -46.594 -2.709 1 97.75 309 ALA A CA 1
ATOM 2276 C C . ALA A 1 309 ? 15.906 -46.656 -3.887 1 97.75 309 ALA A C 1
ATOM 2278 O O . ALA A 1 309 ? 14.695 -46.781 -3.697 1 97.75 309 ALA A O 1
ATOM 2279 N N . TRP A 1 310 ? 16.375 -46.562 -5.125 1 98.12 310 TRP A N 1
ATOM 2280 C CA . TRP A 1 310 ? 15.539 -46.312 -6.297 1 98.12 310 TRP A CA 1
ATOM 2281 C C . TRP A 1 310 ? 14.609 -47.5 -6.547 1 98.12 310 TRP A C 1
ATOM 2283 O O . TRP A 1 310 ? 13.43 -47.312 -6.848 1 98.12 310 TRP A O 1
ATOM 2293 N N . ALA A 1 311 ? 15.148 -48.719 -6.426 1 97.75 311 ALA A N 1
ATOM 2294 C CA . ALA A 1 311 ? 14.32 -49.875 -6.691 1 97.75 311 ALA A CA 1
ATOM 2295 C C . ALA A 1 311 ? 13.094 -49.906 -5.789 1 97.75 311 ALA A C 1
ATOM 2297 O O . ALA A 1 311 ? 11.977 -50.125 -6.258 1 97.75 311 ALA A O 1
ATOM 2298 N N . LEU A 1 312 ? 13.344 -49.625 -4.543 1 98.12 312 LEU A N 1
ATOM 2299 C CA . LEU A 1 312 ? 12.25 -49.625 -3.578 1 98.12 312 LEU A CA 1
ATOM 2300 C C . LEU A 1 312 ? 11.289 -48.469 -3.842 1 98.12 312 LEU A C 1
ATOM 2302 O O . LEU A 1 312 ? 10.07 -48.656 -3.789 1 98.12 312 LEU A O 1
ATOM 2306 N N . LEU A 1 313 ? 11.781 -47.312 -4.102 1 98.44 313 LEU A N 1
ATOM 2307 C CA . LEU A 1 313 ? 10.961 -46.125 -4.344 1 98.44 313 LEU A CA 1
ATOM 2308 C C . LEU A 1 313 ? 10.094 -46.312 -5.586 1 98.44 313 LEU A C 1
ATOM 2310 O O . LEU A 1 313 ? 8.914 -45.969 -5.578 1 98.44 313 LEU A O 1
ATOM 2314 N N . VAL A 1 314 ? 10.695 -46.844 -6.621 1 98.31 314 VAL A N 1
ATOM 2315 C CA . VAL A 1 314 ? 9.953 -47.094 -7.852 1 98.31 314 VAL A CA 1
ATOM 2316 C C . VAL A 1 314 ? 8.867 -48.125 -7.598 1 98.31 314 VAL A C 1
ATOM 2318 O O . VAL A 1 314 ? 7.727 -47.969 -8.039 1 98.31 314 VAL A O 1
ATOM 2321 N N . ALA A 1 315 ? 9.18 -49.156 -6.855 1 98.25 315 ALA A N 1
ATOM 2322 C CA . ALA A 1 315 ? 8.188 -50.188 -6.527 1 98.25 315 ALA A CA 1
ATOM 2323 C C . ALA A 1 315 ? 7.016 -49.594 -5.75 1 98.25 315 ALA A C 1
ATOM 2325 O O . ALA A 1 315 ? 5.855 -49.875 -6.035 1 98.25 315 ALA A O 1
ATOM 2326 N N . ARG A 1 316 ? 7.348 -48.781 -4.793 1 98.5 316 ARG A N 1
ATOM 2327 C CA . ARG A 1 316 ? 6.316 -48.094 -4.008 1 98.5 316 ARG A CA 1
ATOM 2328 C C . ARG A 1 316 ? 5.465 -47.188 -4.887 1 98.5 316 ARG A C 1
ATOM 2330 O O . ARG A 1 316 ? 4.238 -47.156 -4.738 1 98.5 316 ARG A O 1
ATOM 2337 N N . GLY A 1 317 ? 6.113 -46.469 -5.746 1 98.56 317 GLY A N 1
ATOM 2338 C CA . GLY A 1 317 ? 5.387 -45.625 -6.68 1 98.56 317 GLY A CA 1
ATOM 2339 C C . GLY A 1 317 ? 4.441 -46.375 -7.574 1 98.56 317 GLY A C 1
ATOM 2340 O O . GLY A 1 317 ? 3.285 -46 -7.754 1 98.56 317 GLY A O 1
ATOM 2341 N N . LEU A 1 318 ? 4.934 -47.5 -8.086 1 97.75 318 LEU A N 1
ATOM 2342 C CA . LEU A 1 318 ? 4.152 -48.312 -9 1 97.75 318 LEU A CA 1
ATOM 2343 C C . LEU A 1 318 ? 2.986 -48.969 -8.281 1 97.75 318 LEU A C 1
ATOM 2345 O O . LEU A 1 318 ? 2.029 -49.406 -8.922 1 97.75 318 LEU A O 1
ATOM 2349 N N . ALA A 1 319 ? 3.064 -49.062 -6.996 1 98.06 319 ALA A N 1
ATOM 2350 C CA . ALA A 1 319 ? 2.031 -49.719 -6.203 1 98.06 319 ALA A CA 1
ATOM 2351 C C . ALA A 1 319 ? 0.886 -48.75 -5.891 1 98.06 319 ALA A C 1
ATOM 2353 O O . ALA A 1 319 ? -0.166 -49.156 -5.398 1 98.06 319 ALA A O 1
ATOM 2354 N N . LEU A 1 320 ? 1.012 -47.5 -6.148 1 98.06 320 LEU A N 1
ATOM 2355 C CA . LEU A 1 320 ? -0.025 -46.5 -5.883 1 98.06 320 LEU A CA 1
ATOM 2356 C C . LEU A 1 320 ? -1.271 -46.781 -6.719 1 98.06 320 LEU A C 1
ATOM 2358 O O . LEU A 1 320 ? -1.175 -47.312 -7.824 1 98.06 320 LEU A O 1
ATOM 2362 N N . ASP A 1 321 ? -2.404 -46.438 -6.172 1 97.12 321 ASP A N 1
ATOM 2363 C CA . ASP A 1 321 ? -3.658 -46.438 -6.918 1 97.12 321 ASP A CA 1
ATOM 2364 C C . ASP A 1 321 ? -3.814 -45.125 -7.711 1 97.12 321 ASP A C 1
ATOM 2366 O O . ASP A 1 321 ? -4.023 -44.062 -7.129 1 97.12 321 ASP A O 1
ATOM 2370 N N . PRO A 1 322 ? -3.746 -45.219 -9.031 1 94.5 322 PRO A N 1
ATOM 2371 C CA . PRO A 1 322 ? -3.799 -43.969 -9.844 1 94.5 322 PRO A CA 1
ATOM 2372 C C . PRO A 1 322 ? -5.125 -43.25 -9.703 1 94.5 322 PRO A C 1
ATOM 2374 O O . PRO A 1 322 ? -5.203 -42.062 -10.016 1 94.5 322 PRO A O 1
ATOM 2377 N N . ASP A 1 323 ? -6.164 -43.906 -9.242 1 94.19 323 ASP A N 1
ATOM 2378 C CA . ASP A 1 323 ? -7.469 -43.25 -9.086 1 94.19 323 ASP A CA 1
ATOM 2379 C C . ASP A 1 323 ? -7.438 -42.219 -7.988 1 94.19 323 ASP A C 1
ATOM 2381 O O . ASP A 1 323 ? -8.219 -41.25 -8.023 1 94.19 323 ASP A O 1
ATOM 2385 N N . VAL A 1 324 ? -6.57 -42.375 -7.043 1 96.44 324 VAL A N 1
ATOM 2386 C CA . VAL A 1 324 ? -6.488 -41.438 -5.934 1 96.44 324 VAL A CA 1
ATOM 2387 C C . VAL A 1 324 ? -6.059 -40.062 -6.449 1 96.44 324 VAL A C 1
ATOM 2389 O O . VAL A 1 324 ? -6.707 -39.062 -6.16 1 96.44 324 VAL A O 1
ATOM 2392 N N . VAL A 1 325 ? -5.02 -40 -7.25 1 95.12 325 VAL A N 1
ATOM 2393 C CA . VAL A 1 325 ? -4.547 -38.719 -7.777 1 95.12 325 VAL A CA 1
ATOM 2394 C C . VAL A 1 325 ? -5.516 -38.188 -8.836 1 95.12 325 VAL A C 1
ATOM 2396 O O . VAL A 1 325 ? -5.727 -37 -8.961 1 95.12 325 VAL A O 1
ATOM 2399 N N . ARG A 1 326 ? -6.086 -39.094 -9.602 1 92.38 326 ARG A N 1
ATOM 2400 C CA . ARG A 1 326 ? -7.047 -38.719 -10.633 1 92.38 326 ARG A CA 1
ATOM 2401 C C . ARG A 1 326 ? -8.242 -37.969 -10.039 1 92.38 326 ARG A C 1
ATOM 2403 O O . ARG A 1 326 ? -8.773 -37.062 -10.648 1 92.38 326 ARG A O 1
ATOM 2410 N N . ARG A 1 327 ? -8.633 -38.375 -8.859 1 92.94 327 ARG A N 1
ATOM 2411 C CA . ARG A 1 327 ? -9.805 -37.781 -8.195 1 92.94 327 ARG A CA 1
ATOM 2412 C C . ARG A 1 327 ? -9.555 -36.344 -7.801 1 92.94 327 ARG A C 1
ATOM 2414 O O . ARG A 1 327 ? -10.5 -35.594 -7.504 1 92.94 327 ARG A O 1
ATOM 2421 N N . LEU A 1 328 ? -8.336 -35.969 -7.785 1 94 328 LEU A N 1
ATOM 2422 C CA . LEU A 1 328 ? -8.008 -34.594 -7.453 1 94 328 LEU A CA 1
ATOM 2423 C C . LEU A 1 328 ? -8.336 -33.656 -8.617 1 94 328 LEU A C 1
ATOM 2425 O O . LEU A 1 328 ? -8.461 -32.438 -8.43 1 94 328 LEU A O 1
ATOM 2429 N N . ALA A 1 329 ? -8.336 -34.188 -9.82 1 91.38 329 ALA A N 1
ATOM 2430 C CA . ALA A 1 329 ? -8.664 -33.406 -11.008 1 91.38 329 ALA A CA 1
ATOM 2431 C C . ALA A 1 329 ? -10.18 -33.25 -11.148 1 91.38 329 ALA A C 1
ATOM 2433 O O . ALA A 1 329 ? -10.914 -34.25 -11.195 1 91.38 329 ALA A O 1
ATOM 2434 N N . GLU A 1 330 ? -10.594 -32.062 -11.102 1 88.75 330 GLU A N 1
ATOM 2435 C CA . GLU A 1 330 ? -12.008 -31.75 -11.297 1 88.75 330 GLU A CA 1
ATOM 2436 C C . GLU A 1 330 ? -12.273 -31.266 -12.711 1 88.75 330 GLU A C 1
ATOM 2438 O O . GLU A 1 330 ? -11.844 -30.156 -13.078 1 88.75 330 GLU A O 1
ATOM 2443 N N . PRO A 1 331 ? -13.008 -32.031 -13.523 1 86.19 331 PRO A N 1
ATOM 2444 C CA . PRO A 1 331 ? -13.188 -31.703 -14.93 1 86.19 331 PRO A CA 1
ATOM 2445 C C . PRO A 1 331 ? -13.875 -30.344 -15.133 1 86.19 331 PRO A C 1
ATOM 2447 O O . PRO A 1 331 ? -13.68 -29.703 -16.156 1 86.19 331 PRO A O 1
ATOM 2450 N N . ASP A 1 332 ? -14.648 -29.906 -14.141 1 91.31 332 ASP A N 1
ATOM 2451 C CA . ASP A 1 332 ? -15.383 -28.656 -14.312 1 91.31 332 ASP A CA 1
ATOM 2452 C C . ASP A 1 332 ? -14.719 -27.516 -13.539 1 91.31 332 ASP A C 1
ATOM 2454 O O . ASP A 1 332 ? -15.336 -26.484 -13.312 1 91.31 332 ASP A O 1
ATOM 2458 N N . ALA A 1 333 ? -13.453 -27.734 -13.148 1 93.69 333 ALA A N 1
ATOM 2459 C CA . ALA A 1 333 ? -12.75 -26.781 -12.297 1 93.69 333 ALA A CA 1
ATOM 2460 C C . ALA A 1 333 ? -12.742 -25.391 -12.922 1 93.69 333 ALA A C 1
ATOM 2462 O O . ALA A 1 333 ? -13.086 -24.391 -12.266 1 93.69 333 ALA A O 1
ATOM 2463 N N . LEU A 1 334 ? -12.391 -25.297 -14.172 1 93.25 334 LEU A N 1
ATOM 2464 C CA . LEU A 1 334 ? -12.273 -24.016 -14.867 1 93.25 334 LEU A CA 1
ATOM 2465 C C . LEU A 1 334 ? -13.625 -23.312 -14.938 1 93.25 334 LEU A C 1
ATOM 2467 O O . LEU A 1 334 ? -13.727 -22.125 -14.602 1 93.25 334 LEU A O 1
ATOM 2471 N N . ALA A 1 335 ? -14.672 -24.031 -15.328 1 94.19 335 ALA A N 1
ATOM 2472 C CA . ALA A 1 335 ? -16.016 -23.469 -15.445 1 94.19 335 ALA A CA 1
ATOM 2473 C C . ALA A 1 335 ? -16.547 -23.016 -14.086 1 94.19 335 ALA A C 1
ATOM 2475 O O . ALA A 1 335 ? -17.125 -21.938 -13.969 1 94.19 335 ALA A O 1
ATOM 2476 N N . ARG A 1 336 ? -16.359 -23.797 -13.109 1 95.5 336 ARG A N 1
ATOM 2477 C CA . ARG A 1 336 ? -16.797 -23.469 -11.758 1 95.5 336 ARG A CA 1
ATOM 2478 C C . ARG A 1 336 ? -16.078 -22.234 -11.219 1 95.5 336 ARG A C 1
ATOM 2480 O O . ARG A 1 336 ? -16.703 -21.375 -10.594 1 95.5 336 ARG A O 1
ATOM 2487 N N . THR A 1 337 ? -14.805 -22.219 -11.438 1 97.19 337 THR A N 1
ATOM 2488 C CA . THR A 1 337 ? -14.023 -21.078 -10.977 1 97.19 337 THR A CA 1
ATOM 2489 C C . THR A 1 337 ? -14.453 -19.797 -11.695 1 97.19 337 THR A C 1
ATOM 2491 O O . THR A 1 337 ? -14.617 -18.75 -11.062 1 97.19 337 THR A O 1
ATOM 2494 N N . ALA A 1 338 ? -14.625 -19.859 -12.992 1 97.06 338 ALA A N 1
ATOM 2495 C CA . ALA A 1 338 ? -15.102 -18.703 -13.75 1 97.06 338 ALA A CA 1
ATOM 2496 C C . ALA A 1 338 ? -16.453 -18.234 -13.242 1 97.06 338 ALA A C 1
ATOM 2498 O O . ALA A 1 338 ? -16.703 -17.016 -13.133 1 97.06 338 ALA A O 1
ATOM 2499 N N . ALA A 1 339 ? -17.328 -19.156 -12.922 1 97.06 339 ALA A N 1
ATOM 2500 C CA . ALA A 1 339 ? -18.641 -18.828 -12.375 1 97.06 339 ALA A CA 1
ATOM 2501 C C . ALA A 1 339 ? -18.516 -18.109 -11.031 1 97.06 339 ALA A C 1
ATOM 2503 O O . ALA A 1 339 ? -19.234 -17.156 -10.758 1 97.06 339 ALA A O 1
ATOM 2504 N N . ALA A 1 340 ? -17.641 -18.594 -10.242 1 97.25 340 ALA A N 1
ATOM 2505 C CA . ALA A 1 340 ? -17.406 -17.969 -8.953 1 97.25 340 ALA A CA 1
ATOM 2506 C C . ALA A 1 340 ? -16.906 -16.531 -9.133 1 97.25 340 ALA A C 1
ATOM 2508 O O . ALA A 1 340 ? -17.328 -15.625 -8.406 1 97.25 340 ALA A O 1
ATOM 2509 N N . ILE A 1 341 ? -15.984 -16.328 -10.062 1 97.62 341 ILE A N 1
ATOM 2510 C CA . ILE A 1 341 ? -15.453 -15.008 -10.344 1 97.62 341 ILE A CA 1
ATOM 2511 C C . ILE A 1 341 ? -16.578 -14.102 -10.844 1 97.62 341 ILE A C 1
ATOM 2513 O O . ILE A 1 341 ? -16.688 -12.945 -10.43 1 97.62 341 ILE A O 1
ATOM 2517 N N . GLU A 1 342 ? -17.406 -14.617 -11.742 1 96.56 342 GLU A N 1
ATOM 2518 C CA . GLU A 1 342 ? -18.531 -13.852 -12.258 1 96.56 342 GLU A CA 1
ATOM 2519 C C . GLU A 1 342 ? -19.453 -13.414 -11.125 1 96.56 342 GLU A C 1
ATOM 2521 O O . GLU A 1 342 ? -19.922 -12.273 -11.102 1 96.56 342 GLU A O 1
ATOM 2526 N N . THR A 1 343 ? -19.719 -14.312 -10.203 1 95.88 343 THR A N 1
ATOM 2527 C CA . THR A 1 343 ? -20.547 -13.992 -9.047 1 95.88 343 THR A CA 1
ATOM 2528 C C . THR A 1 343 ? -19.906 -12.875 -8.219 1 95.88 343 THR A C 1
ATOM 2530 O O . THR A 1 343 ? -20.594 -11.953 -7.781 1 95.88 343 THR A O 1
ATOM 2533 N N . LEU A 1 344 ? -18.609 -13 -8.047 1 95.19 344 LEU A N 1
ATOM 2534 C CA . LEU A 1 344 ? -17.891 -11.969 -7.309 1 95.19 344 LEU A CA 1
ATOM 2535 C C . LEU A 1 344 ? -18.031 -10.617 -7.996 1 95.19 344 LEU A C 1
ATOM 2537 O O . LEU A 1 344 ? -18.203 -9.594 -7.332 1 95.19 344 LEU A O 1
ATOM 2541 N N . CYS A 1 345 ? -17.906 -10.562 -9.281 1 95.25 345 CYS A N 1
ATOM 2542 C CA . CYS A 1 345 ? -18.031 -9.336 -10.062 1 95.25 345 CYS A CA 1
ATOM 2543 C C . CYS A 1 345 ? -19.422 -8.734 -9.914 1 95.25 345 CYS A C 1
ATOM 2545 O O . CYS A 1 345 ? -19.578 -7.516 -9.836 1 95.25 345 CYS A O 1
ATOM 2547 N N . ARG A 1 346 ? -20.438 -9.555 -9.836 1 91.12 346 ARG A N 1
ATOM 2548 C CA . ARG A 1 346 ? -21.812 -9.094 -9.719 1 91.12 346 ARG A CA 1
ATOM 2549 C C . ARG A 1 346 ? -22.094 -8.539 -8.32 1 91.12 346 ARG A C 1
ATOM 2551 O O . ARG A 1 346 ? -22.812 -7.555 -8.172 1 91.12 346 ARG A O 1
ATOM 2558 N N . ASP A 1 347 ? -21.5 -9.125 -7.34 1 87.31 347 ASP A N 1
ATOM 2559 C CA . ASP A 1 347 ? -21.688 -8.711 -5.957 1 87.31 347 ASP A CA 1
ATOM 2560 C C . ASP A 1 347 ? -20.938 -7.414 -5.66 1 87.31 347 ASP A C 1
ATOM 2562 O O . ASP A 1 347 ? -21.312 -6.66 -4.762 1 87.31 347 ASP A O 1
ATOM 2566 N N . ALA A 1 348 ? -19.781 -7.266 -6.246 1 76.94 348 ALA A N 1
ATOM 2567 C CA . ALA A 1 348 ? -18.938 -6.102 -5.996 1 76.94 348 ALA A CA 1
ATOM 2568 C C . ALA A 1 348 ? -19.562 -4.836 -6.586 1 76.94 348 ALA A C 1
ATOM 2570 O O . ALA A 1 348 ? -19.172 -3.723 -6.23 1 76.94 348 ALA A O 1
ATOM 2571 N N . GLY A 1 349 ? -20.406 -4.898 -7.453 1 66.44 349 GLY A N 1
ATOM 2572 C CA . GLY A 1 349 ? -21.047 -3.746 -8.07 1 66.44 349 GLY A CA 1
ATOM 2573 C C . GLY A 1 349 ? -22.25 -3.252 -7.301 1 66.44 349 GLY A C 1
ATOM 2574 O O . GLY A 1 349 ? -22.781 -3.967 -6.449 1 66.44 349 GLY A O 1
ATOM 2575 N N . MET B 1 1 ? 16.078 18.312 -18.359 1 69.81 1 MET B N 1
ATOM 2576 C CA . MET B 1 1 ? 15.148 19.156 -17.609 1 69.81 1 MET B CA 1
ATOM 2577 C C . MET B 1 1 ? 15.055 18.719 -16.156 1 69.81 1 MET B C 1
ATOM 2579 O O . MET B 1 1 ? 15.242 17.531 -15.852 1 69.81 1 MET B O 1
ATOM 2583 N N . THR B 1 2 ? 15.047 19.703 -15.203 1 89.06 2 THR B N 1
ATOM 2584 C CA . THR B 1 2 ? 15 19.406 -13.781 1 89.06 2 THR B CA 1
ATOM 2585 C C . THR B 1 2 ? 13.742 18.625 -13.43 1 89.06 2 THR B C 1
ATOM 2587 O O . THR B 1 2 ? 12.633 19.031 -13.781 1 89.06 2 THR B O 1
ATOM 2590 N N . ARG B 1 3 ? 13.859 17.438 -12.914 1 94.75 3 ARG B N 1
ATOM 2591 C CA . ARG B 1 3 ? 12.727 16.625 -12.5 1 94.75 3 ARG B CA 1
ATOM 2592 C C . ARG B 1 3 ? 11.852 17.359 -11.492 1 94.75 3 ARG B C 1
ATOM 2594 O O . ARG B 1 3 ? 12.359 17.969 -10.547 1 94.75 3 ARG B O 1
ATOM 2601 N N . PRO B 1 4 ? 10.594 17.406 -11.672 1 97 4 PRO B N 1
ATOM 2602 C CA . PRO B 1 4 ? 9.703 18.188 -10.812 1 97 4 PRO B CA 1
ATOM 2603 C C . PRO B 1 4 ? 9.453 17.531 -9.461 1 97 4 PRO B C 1
ATOM 2605 O O . PRO B 1 4 ? 9.844 16.375 -9.25 1 97 4 PRO B O 1
ATOM 2608 N N . VAL B 1 5 ? 8.859 18.297 -8.562 1 97.94 5 VAL B N 1
ATOM 2609 C CA . VAL B 1 5 ? 8.32 17.812 -7.297 1 97.94 5 VAL B CA 1
ATOM 2610 C C . VAL B 1 5 ? 6.793 17.828 -7.355 1 97.94 5 VAL B C 1
ATOM 2612 O O . VAL B 1 5 ? 6.188 18.75 -7.902 1 97.94 5 VAL B O 1
ATOM 2615 N N . GLY B 1 6 ? 6.176 16.75 -6.945 1 98.06 6 GLY B N 1
ATOM 2616 C CA . GLY B 1 6 ? 4.75 16.781 -6.648 1 98.06 6 GLY B CA 1
ATOM 2617 C C . GLY B 1 6 ? 4.449 17.031 -5.188 1 98.06 6 GLY B C 1
ATOM 2618 O O . GLY B 1 6 ? 5.164 16.547 -4.305 1 98.06 6 GLY B O 1
ATOM 2619 N N . TYR B 1 7 ? 3.398 17.797 -4.918 1 97.88 7 TYR B N 1
ATOM 2620 C CA . TYR B 1 7 ? 2.961 18.078 -3.553 1 97.88 7 TYR B CA 1
ATOM 2621 C C . TYR B 1 7 ? 1.493 17.719 -3.367 1 97.88 7 TYR B C 1
ATOM 2623 O O . TYR B 1 7 ? 0.606 18.406 -3.875 1 97.88 7 TYR B O 1
ATOM 2631 N N . TYR B 1 8 ? 1.253 16.656 -2.648 1 97.19 8 TYR B N 1
ATOM 2632 C CA . TYR B 1 8 ? -0.109 16.266 -2.309 1 97.19 8 TYR B CA 1
ATOM 2633 C C . TYR B 1 8 ? -0.616 17.031 -1.096 1 97.19 8 TYR B C 1
ATOM 2635 O O . TYR B 1 8 ? -0.035 16.953 -0.011 1 97.19 8 TYR B O 1
ATOM 2643 N N . VAL B 1 9 ? -1.73 17.672 -1.311 1 92.56 9 VAL B N 1
ATOM 2644 C CA . VAL B 1 9 ? -2.271 18.547 -0.274 1 92.56 9 VAL B CA 1
ATOM 2645 C C . VAL B 1 9 ? -3.488 17.891 0.373 1 92.56 9 VAL B C 1
ATOM 2647 O O . VAL B 1 9 ? -4.445 17.531 -0.315 1 92.56 9 VAL B O 1
ATOM 2650 N N . HIS B 1 10 ? -3.428 17.672 1.584 1 80.62 10 HIS B N 1
ATOM 2651 C CA . HIS B 1 10 ? -4.551 17.125 2.332 1 80.62 10 HIS B CA 1
ATOM 2652 C C . HIS B 1 10 ? -5.75 18.062 2.305 1 80.62 10 HIS B C 1
ATOM 2654 O O . HIS B 1 10 ? -5.582 19.281 2.326 1 80.62 10 HIS B O 1
ATOM 2660 N N . HIS B 1 11 ? -6.941 17.547 2.209 1 64.44 11 HIS B N 1
ATOM 2661 C CA . HIS B 1 11 ? -8.164 18.297 1.966 1 64.44 11 HIS B CA 1
ATOM 2662 C C . HIS B 1 11 ? -8.578 19.094 3.203 1 64.44 11 HIS B C 1
ATOM 2664 O O . HIS B 1 11 ? -9.367 20.031 3.107 1 64.44 11 HIS B O 1
ATOM 2670 N N . GLN B 1 12 ? -8.023 18.75 4.234 1 58.81 12 GLN B N 1
ATOM 2671 C CA . GLN B 1 12 ? -8.594 19.328 5.449 1 58.81 12 GLN B CA 1
ATOM 2672 C C . GLN B 1 12 ? -7.77 20.5 5.945 1 58.81 12 GLN B C 1
ATOM 2674 O O . GLN B 1 12 ? -6.617 20.344 6.348 1 58.81 12 GLN B O 1
ATOM 2679 N N . GLY B 1 13 ? -8.305 21.719 5.648 1 59.47 13 GLY B N 1
ATOM 2680 C CA . GLY B 1 13 ? -7.777 22.875 6.359 1 59.47 13 GLY B CA 1
ATOM 2681 C C . GLY B 1 13 ? -7.012 23.828 5.465 1 59.47 13 GLY B C 1
ATOM 2682 O O . GLY B 1 13 ? -6.184 23.406 4.656 1 59.47 13 GLY B O 1
ATOM 2683 N N . ALA B 1 14 ? -7.215 24.969 5.582 1 66 14 ALA B N 1
ATOM 2684 C CA . ALA B 1 14 ? -6.594 26.062 4.852 1 66 14 ALA B CA 1
ATOM 2685 C C . ALA B 1 14 ? -5.09 26.109 5.105 1 66 14 ALA B C 1
ATOM 2687 O O . ALA B 1 14 ? -4.32 26.531 4.238 1 66 14 ALA B O 1
ATOM 2688 N N . GLY B 1 15 ? -4.715 25.578 6.23 1 74 15 GLY B N 1
ATOM 2689 C CA . GLY B 1 15 ? -3.312 25.594 6.613 1 74 15 GLY B CA 1
ATOM 2690 C C . GLY B 1 15 ? -2.441 24.703 5.75 1 74 15 GLY B C 1
ATOM 2691 O O . GLY B 1 15 ? -1.314 25.062 5.41 1 74 15 GLY B O 1
ATOM 2692 N N . HIS B 1 16 ? -2.939 23.625 5.285 1 83 16 HIS B N 1
ATOM 2693 C CA . HIS B 1 16 ? -2.203 22.688 4.449 1 83 16 HIS B CA 1
ATOM 2694 C C . HIS B 1 16 ? -1.892 23.281 3.082 1 83 16 HIS B C 1
ATOM 2696 O O . HIS B 1 16 ? -0.754 23.203 2.613 1 83 16 HIS B O 1
ATOM 2702 N N . LEU B 1 17 ? -2.912 23.906 2.582 1 85.69 17 LEU B N 1
ATOM 2703 C CA . LEU B 1 17 ? -2.734 24.5 1.26 1 85.69 17 LEU B CA 1
ATOM 2704 C C . LEU B 1 17 ? -1.751 25.672 1.313 1 85.69 17 LEU B C 1
ATOM 2706 O O . LEU B 1 17 ? -0.892 25.797 0.439 1 85.69 17 LEU B O 1
ATOM 2710 N N . GLN B 1 18 ? -1.86 26.469 2.367 1 83.44 18 GLN B N 1
ATOM 2711 C CA . GLN B 1 18 ? -0.973 27.625 2.498 1 83.44 18 GLN B CA 1
ATOM 2712 C C . GLN B 1 18 ? 0.482 27.188 2.631 1 83.44 18 GLN B C 1
ATOM 2714 O O . GLN B 1 18 ? 1.375 27.781 2.025 1 83.44 18 GLN B O 1
ATOM 2719 N N . ARG B 1 19 ? 0.689 26.219 3.383 1 88.25 19 ARG B N 1
ATOM 2720 C CA . ARG B 1 19 ? 2.033 25.688 3.541 1 88.25 19 ARG B CA 1
ATOM 2721 C C . ARG B 1 19 ? 2.561 25.125 2.221 1 88.25 19 ARG B C 1
ATOM 2723 O O . ARG B 1 19 ? 3.721 25.359 1.866 1 88.25 19 ARG B O 1
ATOM 2730 N N . ALA B 1 20 ? 1.725 24.422 1.515 1 92.69 20 ALA B N 1
ATOM 2731 C CA . ALA B 1 20 ? 2.109 23.844 0.229 1 92.69 20 ALA B CA 1
ATOM 2732 C C . ALA B 1 20 ? 2.51 24.938 -0.762 1 92.69 20 ALA B C 1
ATOM 2734 O O . ALA B 1 20 ? 3.535 24.812 -1.439 1 92.69 20 ALA B O 1
ATOM 2735 N N . ILE B 1 21 ? 1.716 25.984 -0.764 1 91.38 21 ILE B N 1
ATOM 2736 C CA . ILE B 1 21 ? 1.979 27.094 -1.674 1 91.38 21 ILE B CA 1
ATOM 2737 C C . ILE B 1 21 ? 3.291 27.766 -1.294 1 91.38 21 ILE B C 1
ATOM 2739 O O . ILE B 1 21 ? 4.117 28.062 -2.16 1 91.38 21 ILE B O 1
ATOM 2743 N N . ALA B 1 22 ? 3.494 27.969 0.015 1 90.25 22 ALA B N 1
ATOM 2744 C CA . ALA B 1 22 ? 4.707 28.625 0.499 1 90.25 22 ALA B CA 1
ATOM 2745 C C . ALA B 1 22 ? 5.949 27.812 0.124 1 90.25 22 ALA B C 1
ATOM 2747 O O . ALA B 1 22 ? 6.93 28.375 -0.372 1 90.25 22 ALA B O 1
ATOM 2748 N N . LEU B 1 23 ? 5.883 26.578 0.282 1 94.62 23 LEU B N 1
ATOM 2749 C CA . LEU B 1 23 ? 7.02 25.719 -0.031 1 94.62 23 LEU B CA 1
ATOM 2750 C C . LEU B 1 23 ? 7.246 25.641 -1.538 1 94.62 23 LEU B C 1
ATOM 2752 O O . LEU B 1 23 ? 8.391 25.672 -2 1 94.62 23 LEU B O 1
ATOM 2756 N N . ALA B 1 24 ? 6.16 25.547 -2.324 1 95.56 24 ALA B N 1
ATOM 2757 C CA . ALA B 1 24 ? 6.273 25.516 -3.781 1 95.56 24 ALA B CA 1
ATOM 2758 C C . ALA B 1 24 ? 6.969 26.766 -4.301 1 95.56 24 ALA B C 1
ATOM 2760 O O . ALA B 1 24 ? 7.824 26.688 -5.191 1 95.56 24 ALA B O 1
ATOM 2761 N N . ARG B 1 25 ? 6.656 27.906 -3.711 1 94 25 ARG B N 1
ATOM 2762 C CA . ARG B 1 25 ? 7.281 29.156 -4.102 1 94 25 ARG B CA 1
ATOM 2763 C C . ARG B 1 25 ? 8.766 29.172 -3.754 1 94 25 ARG B C 1
ATOM 2765 O O . ARG B 1 25 ? 9.594 29.625 -4.547 1 94 25 ARG B O 1
ATOM 2772 N N . ALA B 1 26 ? 9.062 28.703 -2.596 1 94.56 26 ALA B N 1
ATOM 2773 C CA . ALA B 1 26 ? 10.461 28.641 -2.172 1 94.56 26 ALA B CA 1
ATOM 2774 C C . ALA B 1 26 ? 11.266 27.703 -3.076 1 94.56 26 ALA B C 1
ATOM 2776 O O . ALA B 1 26 ? 12.43 27.984 -3.379 1 94.56 26 ALA B O 1
ATOM 2777 N N . LEU B 1 27 ? 10.672 26.625 -3.51 1 95.31 27 LEU B N 1
ATOM 2778 C CA . LEU B 1 27 ? 11.344 25.656 -4.379 1 95.31 27 LEU B CA 1
ATOM 2779 C C . LEU B 1 27 ? 11.57 26.25 -5.77 1 95.31 27 LEU B C 1
ATOM 2781 O O . LEU B 1 27 ? 12.547 25.906 -6.438 1 95.31 27 LEU B O 1
ATOM 2785 N N . ALA B 1 28 ? 10.648 27.125 -6.191 1 93.31 28 ALA B N 1
ATOM 2786 C CA . ALA B 1 28 ? 10.781 27.781 -7.488 1 93.31 28 ALA B CA 1
ATOM 2787 C C . ALA B 1 28 ? 12.078 28.578 -7.566 1 93.31 28 ALA B C 1
ATOM 2789 O O . ALA B 1 28 ? 12.664 28.719 -8.641 1 93.31 28 ALA B O 1
ATOM 2790 N N . ALA B 1 29 ? 12.484 29.047 -6.453 1 90.88 29 ALA B N 1
ATOM 2791 C CA . ALA B 1 29 ? 13.727 29.828 -6.398 1 90.88 29 ALA B CA 1
ATOM 2792 C C . ALA B 1 29 ? 14.93 28.953 -6.766 1 90.88 29 ALA B C 1
ATOM 2794 O O . ALA B 1 29 ? 15.953 29.469 -7.215 1 90.88 29 ALA B O 1
ATOM 2795 N N . PHE B 1 30 ? 14.836 27.703 -6.633 1 92.62 30 PHE B N 1
ATOM 2796 C CA . PHE B 1 30 ? 15.883 26.75 -7 1 92.62 30 PHE B CA 1
ATOM 2797 C C . PHE B 1 30 ? 15.688 26.25 -8.422 1 92.62 30 PHE B C 1
ATOM 2799 O O . PHE B 1 30 ? 16.422 25.375 -8.891 1 92.62 30 PHE B O 1
ATOM 2806 N N . GLY B 1 31 ? 14.625 26.734 -9.078 1 92.56 31 GLY B N 1
ATOM 2807 C CA . GLY B 1 31 ? 14.305 26.266 -10.422 1 92.56 31 GLY B CA 1
ATOM 2808 C C . GLY B 1 31 ? 13.609 24.922 -10.43 1 92.56 31 GLY B C 1
ATOM 2809 O O . GLY B 1 31 ? 13.594 24.234 -11.453 1 92.56 31 GLY B O 1
ATOM 2810 N N . ARG B 1 32 ? 13.109 24.484 -9.352 1 93.31 32 ARG B N 1
ATOM 2811 C CA . ARG B 1 32 ? 12.43 23.203 -9.219 1 93.31 32 ARG B CA 1
ATOM 2812 C C . ARG B 1 32 ? 10.922 23.359 -9.391 1 93.31 32 ARG B C 1
ATOM 2814 O O . ARG B 1 32 ? 10.258 23.969 -8.547 1 93.31 32 ARG B O 1
ATOM 2821 N N . PRO B 1 33 ? 10.383 22.906 -10.508 1 94.88 33 PRO B N 1
ATOM 2822 C CA . PRO B 1 33 ? 8.922 23 -10.641 1 94.88 33 PRO B CA 1
ATOM 2823 C C . PRO B 1 33 ? 8.188 22.156 -9.602 1 94.88 33 PRO B C 1
ATOM 2825 O O . PRO B 1 33 ? 8.656 21.078 -9.227 1 94.88 33 PRO B O 1
ATOM 2828 N N . CYS B 1 34 ? 7.074 22.641 -9.133 1 97.06 34 CYS B N 1
ATOM 2829 C CA . CYS B 1 34 ? 6.27 21.938 -8.141 1 97.06 34 CYS B CA 1
ATOM 2830 C C . CYS B 1 34 ? 4.805 21.891 -8.57 1 97.06 34 CYS B C 1
ATOM 2832 O O . CYS B 1 34 ? 4.191 22.922 -8.812 1 97.06 34 CYS B O 1
ATOM 2834 N N . THR B 1 35 ? 4.266 20.734 -8.734 1 97.5 35 THR B N 1
ATOM 2835 C CA . THR B 1 35 ? 2.85 20.531 -9.023 1 97.5 35 THR B CA 1
ATOM 2836 C C . THR B 1 35 ? 2.068 20.266 -7.742 1 97.5 35 THR B C 1
ATOM 2838 O O . THR B 1 35 ? 2.371 19.312 -7.016 1 97.5 35 THR B O 1
ATOM 2841 N N . LEU B 1 36 ? 1.091 21.125 -7.418 1 96.31 36 LEU B N 1
ATOM 2842 C CA . LEU B 1 36 ? 0.197 20.875 -6.293 1 96.31 36 LEU B CA 1
ATOM 2843 C C . LEU B 1 36 ? -0.922 19.922 -6.691 1 96.31 36 LEU B C 1
ATOM 2845 O O . LEU B 1 36 ? -1.562 20.109 -7.73 1 96.31 36 LEU B O 1
ATOM 2849 N N . MET B 1 37 ? -1.108 18.891 -5.918 1 96 37 MET B N 1
ATOM 2850 C CA . MET B 1 37 ? -2.17 17.922 -6.156 1 96 37 MET B CA 1
ATOM 2851 C C . MET B 1 37 ? -3.141 17.875 -4.98 1 96 37 MET B C 1
ATOM 2853 O O . MET B 1 37 ? -2.721 17.828 -3.824 1 96 37 MET B O 1
ATOM 2857 N N . GLY B 1 38 ? -4.359 17.953 -5.203 1 92.94 38 GLY B N 1
ATOM 2858 C CA . GLY B 1 38 ? -5.367 17.906 -4.156 1 92.94 38 GLY B CA 1
ATOM 2859 C C . GLY B 1 38 ? -6.758 18.25 -4.648 1 92.94 38 GLY B C 1
ATOM 2860 O O . GLY B 1 38 ? -6.98 18.391 -5.852 1 92.94 38 GLY B O 1
ATOM 2861 N N . SER B 1 39 ? -7.738 18.188 -3.812 1 89.94 39 SER B N 1
ATOM 2862 C CA . SER B 1 39 ? -9.094 18.641 -4.113 1 89.94 39 SER B CA 1
ATOM 2863 C C . SER B 1 39 ? -9.258 20.125 -3.822 1 89.94 39 SER B C 1
ATOM 2865 O O . SER B 1 39 ? -9.383 20.531 -2.662 1 89.94 39 SER B O 1
ATOM 2867 N N . PHE B 1 40 ? -9.305 20.938 -4.867 1 87.69 40 PHE B N 1
ATOM 2868 C CA . PHE B 1 40 ? -9.141 22.375 -4.676 1 87.69 40 PHE B CA 1
ATOM 2869 C C . PHE B 1 40 ? -10.438 23.109 -4.988 1 87.69 40 PHE B C 1
ATOM 2871 O O . PHE B 1 40 ? -10.477 24.344 -4.961 1 87.69 40 PHE B O 1
ATOM 2878 N N . ALA B 1 41 ? -11.469 22.359 -5.273 1 81 41 ALA B N 1
ATOM 2879 C CA . ALA B 1 41 ? -12.727 23.031 -5.57 1 81 41 ALA B CA 1
ATOM 2880 C C . ALA B 1 41 ? -13.133 23.969 -4.438 1 81 41 ALA B C 1
ATOM 2882 O O . ALA B 1 41 ? -13.203 23.547 -3.277 1 81 41 ALA B O 1
ATOM 2883 N N . GLY B 1 42 ? -13.352 25.219 -4.719 1 78.56 42 GLY B N 1
ATOM 2884 C CA . GLY B 1 42 ? -13.797 26.203 -3.744 1 78.56 42 GLY B CA 1
ATOM 2885 C C . GLY B 1 42 ? -12.656 26.828 -2.963 1 78.56 42 GLY B C 1
ATOM 2886 O O . GLY B 1 42 ? -12.883 27.656 -2.074 1 78.56 42 GLY B O 1
ATOM 2887 N N . LEU B 1 43 ? -11.469 26.391 -3.254 1 82 43 LEU B N 1
ATOM 2888 C CA . LEU B 1 43 ? -10.312 26.938 -2.555 1 82 43 LEU B CA 1
ATOM 2889 C C . LEU B 1 43 ? -9.586 27.953 -3.428 1 82 43 LEU B C 1
ATOM 2891 O O . LEU B 1 43 ? -9.656 27.891 -4.656 1 82 43 LEU B O 1
ATOM 2895 N N . ASP B 1 44 ? -9.023 28.891 -2.791 1 83.06 44 ASP B N 1
ATOM 2896 C CA . ASP B 1 44 ? -8.219 29.891 -3.506 1 83.06 44 ASP B CA 1
ATOM 2897 C C . ASP B 1 44 ? -6.816 29.344 -3.785 1 83.06 44 ASP B C 1
ATOM 2899 O O . ASP B 1 44 ? -5.973 29.312 -2.889 1 83.06 44 ASP B O 1
ATOM 2903 N N . ILE B 1 45 ? -6.551 28.969 -5.008 1 85 45 ILE B N 1
ATOM 2904 C CA . ILE B 1 45 ? -5.266 28.391 -5.383 1 85 45 ILE B CA 1
ATOM 2905 C C . ILE B 1 45 ? -4.465 29.406 -6.203 1 85 45 ILE B C 1
ATOM 2907 O O . ILE B 1 45 ? -3.496 29.031 -6.875 1 85 45 ILE B O 1
ATOM 2911 N N . SER B 1 46 ? -4.82 30.672 -6.234 1 85 46 SER B N 1
ATOM 2912 C CA . SER B 1 46 ? -4.199 31.672 -7.082 1 85 46 SER B CA 1
ATOM 2913 C C . SER B 1 46 ? -2.74 31.906 -6.699 1 85 46 SER B C 1
ATOM 2915 O O . SER B 1 46 ? -1.937 32.344 -7.523 1 85 46 SER B O 1
ATOM 2917 N N . GLY B 1 47 ? -2.371 31.547 -5.562 1 85.62 47 GLY B N 1
ATOM 2918 C CA . GLY B 1 47 ? -1.006 31.734 -5.102 1 85.62 47 GLY B CA 1
ATOM 2919 C C . GLY B 1 47 ? -0.068 30.625 -5.539 1 85.62 47 GLY B C 1
ATOM 2920 O O . GLY B 1 47 ? 1.146 30.719 -5.348 1 85.62 47 GLY B O 1
ATOM 2921 N N . ALA B 1 48 ? -0.6 29.578 -6.164 1 88.75 48 ALA B N 1
ATOM 2922 C CA . ALA B 1 48 ? 0.232 28.469 -6.602 1 88.75 48 ALA B CA 1
ATOM 2923 C C . ALA B 1 48 ? 1.155 28.891 -7.742 1 88.75 48 ALA B C 1
ATOM 2925 O O . ALA B 1 48 ? 0.698 29.406 -8.758 1 88.75 48 ALA B O 1
ATOM 2926 N N . PRO B 1 49 ? 2.482 28.641 -7.621 1 91.5 49 PRO B N 1
ATOM 2927 C CA . PRO B 1 49 ? 3.441 29.141 -8.617 1 91.5 49 PRO B CA 1
ATOM 2928 C C . PRO B 1 49 ? 3.541 28.219 -9.836 1 91.5 49 PRO B C 1
ATOM 2930 O O . PRO B 1 49 ? 4.16 28.594 -10.836 1 91.5 49 PRO B O 1
ATOM 2933 N N . GLY B 1 50 ? 3.033 27.031 -9.75 1 92.31 50 GLY B N 1
ATOM 2934 C CA . GLY B 1 50 ? 3.137 26.062 -10.82 1 92.31 50 GLY B CA 1
ATOM 2935 C C . GLY B 1 50 ? 1.821 25.359 -11.125 1 92.31 50 GLY B C 1
ATOM 2936 O O . GLY B 1 50 ? 0.754 25.859 -10.758 1 92.31 50 GLY B O 1
ATOM 2937 N N . PRO B 1 51 ? 1.931 24.25 -11.836 1 94.25 51 PRO B N 1
ATOM 2938 C CA . PRO B 1 51 ? 0.708 23.531 -12.211 1 94.25 51 PRO B CA 1
ATOM 2939 C C . PRO B 1 51 ? -0.042 22.969 -11 1 94.25 51 PRO B C 1
ATOM 2941 O O . PRO B 1 51 ? 0.56 22.734 -9.953 1 94.25 51 PRO B O 1
ATOM 2944 N N . VAL B 1 52 ? -1.314 22.891 -11.18 1 94.5 52 VAL B N 1
ATOM 2945 C CA . VAL B 1 52 ? -2.197 22.297 -10.18 1 94.5 52 VAL B CA 1
ATOM 2946 C C . VAL B 1 52 ? -2.928 21.094 -10.773 1 94.5 52 VAL B C 1
ATOM 2948 O O . VAL B 1 52 ? -3.445 21.172 -11.891 1 94.5 52 VAL B O 1
ATOM 2951 N N . LEU B 1 53 ? -2.83 19.984 -10.141 1 95.19 53 LEU B N 1
ATOM 2952 C CA . LEU B 1 53 ? -3.588 18.781 -10.492 1 95.19 53 LEU B CA 1
ATOM 2953 C C . LEU B 1 53 ? -4.797 18.609 -9.578 1 95.19 53 LEU B C 1
ATOM 2955 O O . LEU B 1 53 ? -4.66 18.188 -8.43 1 95.19 53 LEU B O 1
ATOM 2959 N N . ASP B 1 54 ? -5.957 19 -10.055 1 93.25 54 ASP B N 1
ATOM 2960 C CA . ASP B 1 54 ? -7.188 18.875 -9.281 1 93.25 54 ASP B CA 1
ATOM 2961 C C . ASP B 1 54 ? -7.672 17.438 -9.227 1 93.25 54 ASP B C 1
ATOM 2963 O O . ASP B 1 54 ? -7.828 16.781 -10.266 1 93.25 54 ASP B O 1
ATOM 2967 N N . LEU B 1 55 ? -7.832 16.891 -8.055 1 93.19 55 LEU B N 1
ATOM 2968 C CA . LEU B 1 55 ? -8.203 15.5 -7.848 1 93.19 55 LEU B CA 1
ATOM 2969 C C . LEU B 1 55 ? -9.648 15.383 -7.371 1 93.19 55 LEU B C 1
ATOM 2971 O O . LEU B 1 55 ? -10.109 16.203 -6.574 1 93.19 55 LEU B O 1
ATOM 2975 N N . PRO B 1 56 ? -10.352 14.414 -7.824 1 87.56 56 PRO B N 1
ATOM 2976 C CA . PRO B 1 56 ? -11.711 14.195 -7.332 1 87.56 56 PRO B CA 1
ATOM 2977 C C . PRO B 1 56 ? -11.766 13.922 -5.832 1 87.56 56 PRO B C 1
ATOM 2979 O O . PRO B 1 56 ? -10.773 13.469 -5.25 1 87.56 56 PRO B O 1
ATOM 2982 N N . ASP B 1 57 ? -12.891 14.195 -5.297 1 78.44 57 ASP B N 1
ATOM 2983 C CA . ASP B 1 57 ? -13.109 14.008 -3.867 1 78.44 57 ASP B CA 1
ATOM 2984 C C . ASP B 1 57 ? -13.133 12.523 -3.506 1 78.44 57 ASP B C 1
ATOM 2986 O O . ASP B 1 57 ? -13.664 11.703 -4.258 1 78.44 57 ASP B O 1
ATOM 2990 N N . ASP B 1 58 ? -12.445 12.156 -2.408 1 72.5 58 ASP B N 1
ATOM 2991 C CA . ASP B 1 58 ? -12.359 10.766 -1.976 1 72.5 58 ASP B CA 1
ATOM 2992 C C . ASP B 1 58 ? -13.305 10.492 -0.811 1 72.5 58 ASP B C 1
ATOM 2994 O O . ASP B 1 58 ? -13.352 9.375 -0.289 1 72.5 58 ASP B O 1
ATOM 2998 N N . ARG B 1 59 ? -14.109 11.422 -0.353 1 69.81 59 ARG B N 1
ATOM 2999 C CA . ARG B 1 59 ? -14.977 11.211 0.807 1 69.81 59 ARG B CA 1
ATOM 3000 C C . ARG B 1 59 ? -16.281 10.555 0.401 1 69.81 59 ARG B C 1
ATOM 3002 O O . ARG B 1 59 ? -16.844 10.859 -0.661 1 69.81 59 ARG B O 1
ATOM 3009 N N . LEU B 1 60 ? -16.531 9.422 1.104 1 59.75 60 LEU B N 1
ATOM 3010 C CA . LEU B 1 60 ? -17.812 8.742 0.88 1 59.75 60 LEU B CA 1
ATOM 3011 C C . LEU B 1 60 ? -18.984 9.656 1.229 1 59.75 60 LEU B C 1
ATOM 3013 O O . LEU B 1 60 ? -20 9.672 0.529 1 59.75 60 LEU B O 1
ATOM 3017 N N . ASP B 1 61 ? -18.797 10.234 2.443 1 57.5 61 ASP B N 1
ATOM 3018 C CA . ASP B 1 61 ? -19.797 11.18 2.951 1 57.5 61 ASP B CA 1
ATOM 3019 C C . ASP B 1 61 ? -19.109 12.406 3.566 1 57.5 61 ASP B C 1
ATOM 3021 O O . ASP B 1 61 ? -17.906 12.383 3.85 1 57.5 61 ASP B O 1
ATOM 3025 N N . ARG B 1 62 ? -19.75 13.508 3.498 1 52.19 62 ARG B N 1
ATOM 3026 C CA . ARG B 1 62 ? -19.25 14.773 4.016 1 52.19 62 ARG B CA 1
ATOM 3027 C C . ARG B 1 62 ? -18.688 14.609 5.426 1 52.19 62 ARG B C 1
ATOM 3029 O O . ARG B 1 62 ? -17.844 15.391 5.863 1 52.19 62 ARG B O 1
ATOM 3036 N N . SER B 1 63 ? -19.188 13.516 6.117 1 45.19 63 SER B N 1
ATOM 3037 C CA . SER B 1 63 ? -18.797 13.281 7.508 1 45.19 63 SER B CA 1
ATOM 3038 C C . SER B 1 63 ? -17.672 12.258 7.605 1 45.19 63 SER B C 1
ATOM 3040 O O . SER B 1 63 ? -17.297 11.844 8.703 1 45.19 63 SER B O 1
ATOM 3042 N N . PHE B 1 64 ? -16.953 12.117 6.613 1 53.88 64 PHE B N 1
ATOM 3043 C CA . PHE B 1 64 ? -16 11.023 6.504 1 53.88 64 PHE B CA 1
ATOM 3044 C C . PHE B 1 64 ? -14.852 11.219 7.484 1 53.88 64 PHE B C 1
ATOM 3046 O O . PHE B 1 64 ? -14.234 12.289 7.531 1 53.88 64 PHE B O 1
ATOM 3053 N N . ASP B 1 65 ? -14.703 10.234 8.508 1 51.75 65 ASP B N 1
ATOM 3054 C CA . ASP B 1 65 ? -13.688 10.273 9.555 1 51.75 65 ASP B CA 1
ATOM 3055 C C . ASP B 1 65 ? -12.391 9.609 9.094 1 51.75 65 ASP B C 1
ATOM 3057 O O . ASP B 1 65 ? -11.484 9.391 9.891 1 51.75 65 ASP B O 1
ATOM 3061 N N . GLY B 1 66 ? -12.344 9.234 7.781 1 56.78 66 GLY B N 1
ATOM 3062 C CA . GLY B 1 66 ? -11.125 8.633 7.258 1 56.78 66 GLY B CA 1
ATOM 3063 C C . GLY B 1 66 ? -11.07 7.133 7.484 1 56.78 66 GLY B C 1
ATOM 3064 O O . GLY B 1 66 ? -10.023 6.512 7.285 1 56.78 66 GLY B O 1
ATOM 3065 N N . GLN B 1 67 ? -12.109 6.484 8.102 1 61.75 67 GLN B N 1
ATOM 3066 C CA . GLN B 1 67 ? -12.141 5.039 8.312 1 61.75 67 GLN B CA 1
ATOM 3067 C C . GLN B 1 67 ? -13.266 4.395 7.504 1 61.75 67 GLN B C 1
ATOM 3069 O O . GLN B 1 67 ? -14.352 4.961 7.383 1 61.75 67 GLN B O 1
ATOM 3074 N N . ASP B 1 68 ? -12.984 3.441 6.723 1 63.66 68 ASP B N 1
ATOM 3075 C CA . ASP B 1 68 ? -14.016 2.85 5.883 1 63.66 68 ASP B CA 1
ATOM 3076 C C . ASP B 1 68 ? -14.727 1.712 6.609 1 63.66 68 ASP B C 1
ATOM 3078 O O . ASP B 1 68 ? -15.703 1.157 6.098 1 63.66 68 ASP B O 1
ATOM 3082 N N . GLY B 1 69 ? -14.344 1.464 7.891 1 58.88 69 GLY B N 1
ATOM 3083 C CA . GLY B 1 69 ? -15.023 0.474 8.711 1 58.88 69 GLY B CA 1
ATOM 3084 C C . GLY B 1 69 ? -15.047 -0.906 8.078 1 58.88 69 GLY B C 1
ATOM 3085 O O . GLY B 1 69 ? -15.82 -1.771 8.5 1 58.88 69 GLY B O 1
ATOM 3086 N N . ALA B 1 70 ? -14.227 -1.057 7.059 1 62.12 70 ALA B N 1
ATOM 3087 C CA . ALA B 1 70 ? -14.297 -2.342 6.367 1 62.12 70 ALA B CA 1
ATOM 3088 C C . ALA B 1 70 ? -13.672 -3.451 7.207 1 62.12 70 ALA B C 1
ATOM 3090 O O . ALA B 1 70 ? -12.625 -3.252 7.832 1 62.12 70 ALA B O 1
ATOM 3091 N N . GLY B 1 71 ? -14.398 -4.426 7.484 1 62.59 71 GLY B N 1
ATOM 3092 C CA . GLY B 1 71 ? -13.953 -5.566 8.266 1 62.59 71 GLY B CA 1
ATOM 3093 C C . GLY B 1 71 ? -12.656 -6.172 7.766 1 62.59 71 GLY B C 1
ATOM 3094 O O . GLY B 1 71 ? -11.867 -6.695 8.555 1 62.59 71 GLY B O 1
ATOM 3095 N N . GLN B 1 72 ? -12.414 -6.164 6.543 1 80.62 72 GLN B N 1
ATOM 3096 C CA . GLN B 1 72 ? -11.188 -6.801 6.074 1 80.62 72 GLN B CA 1
ATOM 3097 C C . GLN B 1 72 ? -10.312 -5.809 5.316 1 80.62 72 GLN B C 1
ATOM 3099 O O . GLN B 1 72 ? -9.898 -6.074 4.184 1 80.62 72 GLN B O 1
ATOM 3104 N N . ARG B 1 73 ? -9.906 -4.816 5.945 1 89.69 73 ARG B N 1
ATOM 3105 C CA . ARG B 1 73 ? -8.992 -3.818 5.402 1 89.69 73 ARG B CA 1
ATOM 3106 C C . ARG B 1 73 ? -7.543 -4.172 5.723 1 89.69 73 ARG B C 1
ATOM 3108 O O . ARG B 1 73 ? -7.238 -4.621 6.828 1 89.69 73 ARG B O 1
ATOM 3115 N N . PRO B 1 74 ? -6.672 -4.043 4.66 1 95.94 74 PRO B N 1
ATOM 3116 C CA . PRO B 1 74 ? -5.254 -4.184 5.004 1 95.94 74 PRO B CA 1
ATOM 3117 C C . PRO B 1 74 ? -4.84 -3.281 6.168 1 95.94 74 PRO B C 1
ATOM 3119 O O . PRO B 1 74 ? -5.305 -2.145 6.266 1 95.94 74 PRO B O 1
ATOM 3122 N N . GLU B 1 75 ? -4.004 -3.721 7.07 1 95.19 75 GLU B N 1
ATOM 3123 C CA . GLU B 1 75 ? -3.59 -3.004 8.273 1 95.19 75 GLU B CA 1
ATOM 3124 C C . GLU B 1 75 ? -2.719 -1.8 7.926 1 95.19 75 GLU B C 1
ATOM 3126 O O . GLU B 1 75 ? -2.58 -0.875 8.727 1 95.19 75 GLU B O 1
ATOM 3131 N N . CYS B 1 76 ? -2.172 -1.751 6.777 1 96.5 76 CYS B N 1
ATOM 3132 C CA . CYS B 1 76 ? -1.232 -0.705 6.391 1 96.5 76 CYS B CA 1
ATOM 3133 C C . CYS B 1 76 ? -1.969 0.516 5.852 1 96.5 76 CYS B C 1
ATOM 3135 O O . CYS B 1 76 ? -1.343 1.517 5.496 1 96.5 76 CYS B O 1
ATOM 3137 N N . PHE B 1 77 ? -3.342 0.474 5.797 1 95.94 77 PHE B N 1
ATOM 3138 C CA . PHE B 1 77 ? -4.109 1.601 5.281 1 95.94 77 PHE B CA 1
ATOM 3139 C C . PHE B 1 77 ? -5.07 2.133 6.344 1 95.94 77 PHE B C 1
ATOM 3141 O O . PHE B 1 77 ? -5.48 1.396 7.242 1 95.94 77 PHE B O 1
ATOM 3148 N N . HIS B 1 78 ? -5.418 3.393 6.25 1 92.25 78 HIS B N 1
ATOM 3149 C CA . HIS B 1 78 ? -6.457 3.986 7.082 1 92.25 78 HIS B CA 1
ATOM 3150 C C . HIS B 1 78 ? -7.824 3.889 6.406 1 92.25 78 HIS B C 1
ATOM 3152 O O . HIS B 1 78 ? -8.82 3.592 7.062 1 92.25 78 HIS B O 1
ATOM 3158 N N . TYR B 1 79 ? -7.824 4.125 5.145 1 91.38 79 TYR B N 1
ATOM 3159 C CA . TYR B 1 79 ? -9.086 4.285 4.434 1 91.38 79 TYR B CA 1
ATOM 3160 C C . TYR B 1 79 ? -8.938 3.896 2.967 1 91.38 79 TYR B C 1
ATOM 3162 O O . TYR B 1 79 ? -8.375 4.652 2.17 1 91.38 79 TYR B O 1
ATOM 3170 N N . VAL B 1 80 ? -9.484 2.793 2.572 1 93.69 80 VAL B N 1
ATOM 3171 C CA . VAL B 1 80 ? -9.406 2.291 1.204 1 93.69 80 VAL B CA 1
ATOM 3172 C C . VAL B 1 80 ? -10.688 1.539 0.854 1 93.69 80 VAL B C 1
ATOM 3174 O O . VAL B 1 80 ? -10.648 0.347 0.54 1 93.69 80 VAL B O 1
ATOM 3177 N N . PRO B 1 81 ? -11.812 2.275 0.857 1 91.75 81 PRO B N 1
ATOM 3178 C CA . PRO B 1 81 ? -13.062 1.61 0.483 1 91.75 81 PRO B CA 1
ATOM 3179 C C . PRO B 1 81 ? -13.031 1.063 -0.942 1 91.75 81 PRO B C 1
ATOM 3181 O O . PRO B 1 81 ? -12.219 1.497 -1.759 1 91.75 81 PRO B O 1
ATOM 3184 N N . LEU B 1 82 ? -13.852 0.069 -1.196 1 92.31 82 LEU B N 1
ATOM 3185 C CA . LEU B 1 82 ? -13.938 -0.53 -2.523 1 92.31 82 LEU B CA 1
ATOM 3186 C C . LEU B 1 82 ? -15.039 0.134 -3.35 1 92.31 82 LEU B C 1
ATOM 3188 O O . LEU B 1 82 ? -16.031 0.611 -2.797 1 92.31 82 LEU B O 1
ATOM 3192 N N . ASN B 1 83 ? -14.812 0.168 -4.672 1 92.06 83 ASN B N 1
ATOM 3193 C CA . ASN B 1 83 ? -15.789 0.604 -5.664 1 92.06 83 ASN B CA 1
ATOM 3194 C C . ASN B 1 83 ? -16.141 2.078 -5.492 1 92.06 83 ASN B C 1
ATOM 3196 O O . ASN B 1 83 ? -17.312 2.453 -5.578 1 92.06 83 ASN B O 1
ATOM 3200 N N . HIS B 1 84 ? -15.242 2.869 -5.133 1 91.56 84 HIS B N 1
ATOM 3201 C CA . HIS B 1 84 ? -15.375 4.316 -5.035 1 91.56 84 HIS B CA 1
ATOM 3202 C C . HIS B 1 84 ? -14.773 5.012 -6.25 1 91.56 84 HIS B C 1
ATOM 3204 O O . HIS B 1 84 ? -13.555 5.152 -6.348 1 91.56 84 HIS B O 1
ATOM 3210 N N . PRO B 1 85 ? -15.578 5.5 -7.156 1 92 85 PRO B N 1
ATOM 3211 C CA . PRO B 1 85 ? -15.062 6.07 -8.406 1 92 85 PRO B CA 1
ATOM 3212 C C . PRO B 1 85 ? -14.164 7.281 -8.172 1 92 85 PRO B C 1
ATOM 3214 O O . PRO B 1 85 ? -13.203 7.496 -8.922 1 92 85 PRO B O 1
ATOM 3217 N N . GLY B 1 86 ? -14.469 8.07 -7.172 1 92.62 86 GLY B N 1
ATOM 3218 C CA . GLY B 1 86 ? -13.641 9.227 -6.844 1 92.62 86 GLY B CA 1
ATOM 3219 C C . GLY B 1 86 ? -12.227 8.844 -6.449 1 92.62 86 GLY B C 1
ATOM 3220 O O . GLY B 1 86 ? -11.266 9.461 -6.914 1 92.62 86 GLY B O 1
ATOM 3221 N N . ILE B 1 87 ? -12.078 7.824 -5.629 1 94.12 87 ILE B N 1
ATOM 3222 C CA . ILE B 1 87 ? -10.766 7.363 -5.188 1 94.12 87 ILE B CA 1
ATOM 3223 C C . ILE B 1 87 ? -10.016 6.75 -6.363 1 94.12 87 ILE B C 1
ATOM 3225 O O . ILE B 1 87 ? -8.82 7 -6.539 1 94.12 87 ILE B O 1
ATOM 3229 N N . ARG B 1 88 ? -10.711 5.969 -7.129 1 96.31 88 ARG B N 1
ATOM 3230 C CA . ARG B 1 88 ? -10.086 5.371 -8.305 1 96.31 88 ARG B CA 1
ATOM 3231 C C . ARG B 1 88 ? -9.523 6.441 -9.234 1 96.31 88 ARG B C 1
ATOM 3233 O O . ARG B 1 88 ? -8.383 6.344 -9.68 1 96.31 88 ARG B O 1
ATOM 3240 N N . ALA B 1 89 ? -10.328 7.426 -9.5 1 95.56 89 ALA B N 1
ATOM 3241 C CA . ALA B 1 89 ? -9.906 8.516 -10.375 1 95.56 89 ALA B CA 1
ATOM 3242 C C . ALA B 1 89 ? -8.758 9.305 -9.75 1 95.56 89 ALA B C 1
ATOM 3244 O O . ALA B 1 89 ? -7.785 9.641 -10.43 1 95.56 89 ALA B O 1
ATOM 3245 N N . ARG B 1 90 ? -8.883 9.602 -8.516 1 95.62 90 ARG B N 1
ATOM 3246 C CA . ARG B 1 90 ? -7.887 10.375 -7.773 1 95.62 90 ARG B CA 1
ATOM 3247 C C . ARG B 1 90 ? -6.527 9.688 -7.805 1 95.62 90 ARG B C 1
ATOM 3249 O O . ARG B 1 90 ? -5.539 10.273 -8.242 1 95.62 90 ARG B O 1
ATOM 3256 N N . MET B 1 91 ? -6.492 8.438 -7.383 1 97.44 91 MET B N 1
ATOM 3257 C CA . MET B 1 91 ? -5.246 7.68 -7.324 1 97.44 91 MET B CA 1
ATOM 3258 C C . MET B 1 91 ? -4.699 7.422 -8.727 1 97.44 91 MET B C 1
ATOM 3260 O O . MET B 1 91 ? -3.488 7.461 -8.945 1 97.44 91 MET B O 1
ATOM 3264 N N . GLY B 1 92 ? -5.625 7.164 -9.664 1 97.38 92 GLY B N 1
ATOM 3265 C CA . GLY B 1 92 ? -5.223 7.008 -11.055 1 97.38 92 GLY B CA 1
ATOM 3266 C C . GLY B 1 92 ? -4.539 8.242 -11.617 1 97.38 92 GLY B C 1
ATOM 3267 O O . GLY B 1 92 ? -3.543 8.125 -12.336 1 97.38 92 GLY B O 1
ATOM 3268 N N . ARG B 1 93 ? -4.977 9.391 -11.305 1 96.88 93 ARG B N 1
ATOM 3269 C CA . ARG B 1 93 ? -4.41 10.641 -11.805 1 96.88 93 ARG B CA 1
ATOM 3270 C C . ARG B 1 93 ? -3.025 10.891 -11.211 1 96.88 93 ARG B C 1
ATOM 3272 O O . ARG B 1 93 ? -2.119 11.352 -11.906 1 96.88 93 ARG B O 1
ATOM 3279 N N . ILE B 1 94 ? -2.916 10.617 -9.945 1 98 94 ILE B N 1
ATOM 3280 C CA . ILE B 1 94 ? -1.614 10.773 -9.305 1 98 94 ILE B CA 1
ATOM 3281 C C . ILE B 1 94 ? -0.598 9.852 -9.977 1 98 94 ILE B C 1
ATOM 3283 O O . ILE B 1 94 ? 0.512 10.273 -10.305 1 98 94 ILE B O 1
ATOM 3287 N N . ALA B 1 95 ? -0.957 8.594 -10.203 1 98.44 95 ALA B N 1
ATOM 3288 C CA . ALA B 1 95 ? -0.065 7.613 -10.82 1 98.44 95 ALA B CA 1
ATOM 3289 C C . ALA B 1 95 ? 0.297 8.023 -12.242 1 98.44 95 ALA B C 1
ATOM 3291 O O . ALA B 1 95 ? 1.457 7.922 -12.648 1 98.44 95 ALA B O 1
ATOM 3292 N N . ALA B 1 96 ? -0.698 8.445 -12.984 1 96.94 96 ALA B N 1
ATOM 3293 C CA . ALA B 1 96 ? -0.461 8.891 -14.359 1 96.94 96 ALA B CA 1
ATOM 3294 C C . ALA B 1 96 ? 0.5 10.078 -14.391 1 96.94 96 ALA B C 1
ATOM 3296 O O . ALA B 1 96 ? 1.405 10.133 -15.227 1 96.94 96 ALA B O 1
ATOM 3297 N N . TRP B 1 97 ? 0.274 11.008 -13.531 1 97.69 97 TRP B N 1
ATOM 3298 C CA . TRP B 1 97 ? 1.15 12.172 -13.445 1 97.69 97 TRP B CA 1
ATOM 3299 C C . TRP B 1 97 ? 2.588 11.75 -13.164 1 97.69 97 TRP B C 1
ATOM 3301 O O . TRP B 1 97 ? 3.525 12.258 -13.789 1 97.69 97 TRP B O 1
ATOM 3311 N N . ALA B 1 98 ? 2.797 10.867 -12.188 1 98 98 ALA B N 1
ATOM 3312 C CA . ALA B 1 98 ? 4.133 10.391 -11.828 1 98 98 ALA B CA 1
ATOM 3313 C C . ALA B 1 98 ? 4.805 9.711 -13.023 1 98 98 ALA B C 1
ATOM 3315 O O . ALA B 1 98 ? 5.988 9.945 -13.289 1 98 98 ALA B O 1
ATOM 3316 N N . ALA B 1 99 ? 4.066 8.852 -13.711 1 96.31 99 ALA B N 1
ATOM 3317 C CA . ALA B 1 99 ? 4.617 8.141 -14.867 1 96.31 99 ALA B CA 1
ATOM 3318 C C . ALA B 1 99 ? 5.031 9.117 -15.961 1 96.31 99 ALA B C 1
ATOM 3320 O O . ALA B 1 99 ? 6.055 8.922 -16.625 1 96.31 99 ALA B O 1
ATOM 3321 N N . GLU B 1 100 ? 4.262 10.117 -16.125 1 96.19 100 GLU B N 1
ATOM 3322 C CA . GLU B 1 100 ? 4.484 11.078 -17.203 1 96.19 100 GLU B CA 1
ATOM 3323 C C . GLU B 1 100 ? 5.617 12.039 -16.875 1 96.19 100 GLU B C 1
ATOM 3325 O O . GLU B 1 100 ? 6.387 12.43 -17.75 1 96.19 100 GLU B O 1
ATOM 3330 N N . ASN B 1 101 ? 5.781 12.414 -15.602 1 96.81 101 ASN B N 1
ATOM 3331 C CA . ASN B 1 101 ? 6.637 13.547 -15.258 1 96.81 101 ASN B CA 1
ATOM 3332 C C . ASN B 1 101 ? 7.941 13.086 -14.609 1 96.81 101 ASN B C 1
ATOM 3334 O O . ASN B 1 101 ? 8.875 13.875 -14.469 1 96.81 101 ASN B O 1
ATOM 3338 N N . ASP B 1 102 ? 7.992 11.766 -14.211 1 96.38 102 ASP B N 1
ATOM 3339 C CA . ASP B 1 102 ? 9.188 11.227 -13.562 1 96.38 102 ASP B CA 1
ATOM 3340 C C . ASP B 1 102 ? 9.672 12.156 -12.453 1 96.38 102 ASP B C 1
ATOM 3342 O O . ASP B 1 102 ? 10.797 12.656 -12.508 1 96.38 102 ASP B O 1
ATOM 3346 N N . PRO B 1 103 ? 8.875 12.445 -11.469 1 97.56 103 PRO B N 1
ATOM 3347 C CA . PRO B 1 103 ? 9.227 13.414 -10.43 1 97.56 103 PRO B CA 1
ATOM 3348 C C . PRO B 1 103 ? 10.422 12.977 -9.594 1 97.56 103 PRO B C 1
ATOM 3350 O O . PRO B 1 103 ? 10.633 11.781 -9.375 1 97.56 103 PRO B O 1
ATOM 3353 N N . ALA B 1 104 ? 11.164 13.93 -9.102 1 97.25 104 ALA B N 1
ATOM 3354 C CA . ALA B 1 104 ? 12.281 13.672 -8.188 1 97.25 104 ALA B CA 1
ATOM 3355 C C . ALA B 1 104 ? 11.773 13.289 -6.801 1 97.25 104 ALA B C 1
ATOM 3357 O O . ALA B 1 104 ? 12.453 12.562 -6.066 1 97.25 104 ALA B O 1
ATOM 3358 N N . LEU B 1 105 ? 10.594 13.805 -6.488 1 97.62 105 LEU B N 1
ATOM 3359 C CA . LEU B 1 105 ? 10.047 13.672 -5.141 1 97.62 105 LEU B CA 1
ATOM 3360 C C . LEU B 1 105 ? 8.547 13.969 -5.133 1 97.62 105 LEU B C 1
ATOM 3362 O O . LEU B 1 105 ? 8.078 14.812 -5.898 1 97.62 105 LEU B O 1
ATOM 3366 N N . ILE B 1 106 ? 7.828 13.281 -4.332 1 98.25 106 ILE B N 1
ATOM 3367 C CA . ILE B 1 106 ? 6.465 13.68 -3.994 1 98.25 106 ILE B CA 1
ATOM 3368 C C . ILE B 1 106 ? 6.379 14.016 -2.508 1 98.25 106 ILE B C 1
ATOM 3370 O O . ILE B 1 106 ? 6.68 13.172 -1.657 1 98.25 106 ILE B O 1
ATOM 3374 N N . VAL B 1 107 ? 6.023 15.219 -2.17 1 98.31 107 VAL B N 1
ATOM 3375 C CA . VAL B 1 107 ? 5.703 15.586 -0.794 1 98.31 107 VAL B CA 1
ATOM 3376 C C . VAL B 1 107 ? 4.273 15.164 -0.465 1 98.31 107 VAL B C 1
ATOM 3378 O O . VAL B 1 107 ? 3.332 15.547 -1.168 1 98.31 107 VAL B O 1
ATOM 3381 N N . VAL B 1 108 ? 4.137 14.398 0.537 1 98.12 108 VAL B N 1
ATOM 3382 C CA . VAL B 1 108 ? 2.824 13.883 0.911 1 98.12 108 VAL B CA 1
ATOM 3383 C C . VAL B 1 108 ? 2.383 14.5 2.234 1 98.12 108 VAL B C 1
ATOM 3385 O O . VAL B 1 108 ? 2.896 14.141 3.297 1 98.12 108 VAL B O 1
ATOM 3388 N N . ASP B 1 109 ? 1.403 15.43 2.096 1 94.5 109 ASP B N 1
ATOM 3389 C CA . ASP B 1 109 ? 0.871 16.078 3.289 1 94.5 109 ASP B CA 1
ATOM 3390 C C . ASP B 1 109 ? -0.156 15.188 3.986 1 94.5 109 ASP B C 1
ATOM 3392 O O . ASP B 1 109 ? -1.359 15.312 3.754 1 94.5 109 ASP B O 1
ATOM 3396 N N . VAL B 1 110 ? 0.185 14.344 4.785 1 86.31 110 VAL B N 1
ATOM 3397 C CA . VAL B 1 110 ? -0.54 13.508 5.738 1 86.31 110 VAL B CA 1
ATOM 3398 C C . VAL B 1 110 ? -1.437 12.523 4.984 1 86.31 110 VAL B C 1
ATOM 3400 O O . VAL B 1 110 ? -2.652 12.719 4.914 1 86.31 110 VAL B O 1
ATOM 3403 N N . SER B 1 111 ? -1.168 11.492 4.453 1 93.5 111 SER B N 1
ATOM 3404 C CA . SER B 1 111 ? -1.89 10.391 3.834 1 93.5 111 SER B CA 1
ATOM 3405 C C . SER B 1 111 ? -1.011 9.148 3.729 1 93.5 111 SER B C 1
ATOM 3407 O O . SER B 1 111 ? -0.074 9.109 2.928 1 93.5 111 SER B O 1
ATOM 3409 N N . ALA B 1 112 ? -1.409 8.25 4.539 1 96.06 112 ALA B N 1
ATOM 3410 C CA . ALA B 1 112 ? -0.692 6.98 4.441 1 96.06 112 ALA B CA 1
ATOM 3411 C C . ALA B 1 112 ? -0.882 6.348 3.064 1 96.06 112 ALA B C 1
ATOM 3413 O O . ALA B 1 112 ? 0.057 5.781 2.502 1 96.06 112 ALA B O 1
ATOM 3414 N N . GLU B 1 113 ? -2.053 6.492 2.48 1 96.62 113 GLU B N 1
ATOM 3415 C CA . GLU B 1 113 ? -2.404 5.902 1.192 1 96.62 113 GLU B CA 1
ATOM 3416 C C . GLU B 1 113 ? -1.558 6.488 0.066 1 96.62 113 GLU B C 1
ATOM 3418 O O . GLU B 1 113 ? -0.979 5.746 -0.733 1 96.62 113 GLU B O 1
ATOM 3423 N N . VAL B 1 114 ? -1.417 7.801 0.023 1 97.69 114 VAL B N 1
ATOM 3424 C CA . VAL B 1 114 ? -0.667 8.445 -1.05 1 97.69 114 VAL B CA 1
ATOM 3425 C C . VAL B 1 114 ? 0.825 8.164 -0.88 1 97.69 114 VAL B C 1
ATOM 3427 O O . VAL B 1 114 ? 1.548 8 -1.865 1 97.69 114 VAL B O 1
ATOM 3430 N N . ALA B 1 115 ? 1.309 8.102 0.373 1 98.12 115 ALA B N 1
ATOM 3431 C CA . ALA B 1 115 ? 2.705 7.75 0.626 1 98.12 115 ALA B CA 1
ATOM 3432 C C . ALA B 1 115 ? 3.031 6.363 0.083 1 98.12 115 ALA B C 1
ATOM 3434 O O . ALA B 1 115 ? 4.059 6.172 -0.575 1 98.12 115 ALA B O 1
ATOM 3435 N N . LEU B 1 116 ? 2.166 5.438 0.364 1 98.44 116 LEU B N 1
ATOM 3436 C CA . LEU B 1 116 ? 2.41 4.07 -0.084 1 98.44 116 LEU B CA 1
ATOM 3437 C C . LEU B 1 116 ? 2.227 3.951 -1.594 1 98.44 116 LEU B C 1
ATOM 3439 O O . LEU B 1 116 ? 2.918 3.17 -2.248 1 98.44 116 LEU B O 1
ATOM 3443 N N . LEU B 1 117 ? 1.268 4.723 -2.189 1 98.56 117 LEU B N 1
ATOM 3444 C CA . LEU B 1 117 ? 1.153 4.777 -3.643 1 98.56 117 LEU B CA 1
ATOM 3445 C C . LEU B 1 117 ? 2.451 5.273 -4.27 1 98.56 117 LEU B C 1
ATOM 3447 O O . LEU B 1 117 ? 2.941 4.688 -5.238 1 98.56 117 LEU B O 1
ATOM 3451 N N . ALA B 1 118 ? 3.023 6.367 -3.717 1 98.31 118 ALA B N 1
ATOM 3452 C CA . ALA B 1 118 ? 4.281 6.898 -4.234 1 98.31 118 ALA B CA 1
ATOM 3453 C C . ALA B 1 118 ? 5.371 5.832 -4.23 1 98.31 118 ALA B C 1
ATOM 3455 O O . ALA B 1 118 ? 6.137 5.711 -5.191 1 98.31 118 ALA B O 1
ATOM 3456 N N . ARG B 1 119 ? 5.438 5.062 -3.168 1 97.44 119 ARG B N 1
ATOM 3457 C CA . ARG B 1 119 ? 6.43 4 -3.062 1 97.44 119 ARG B CA 1
ATOM 3458 C C . ARG B 1 119 ? 6.191 2.922 -4.117 1 97.44 119 ARG B C 1
ATOM 3460 O O . ARG B 1 119 ? 7.133 2.457 -4.762 1 97.44 119 ARG B O 1
ATOM 3467 N N . LEU B 1 120 ? 4.93 2.535 -4.293 1 97.5 120 LEU B N 1
ATOM 3468 C CA . LEU B 1 120 ? 4.574 1.546 -5.309 1 97.5 120 LEU B CA 1
ATOM 3469 C C . LEU B 1 120 ? 4.945 2.041 -6.703 1 97.5 120 LEU B C 1
ATOM 3471 O O . LEU B 1 120 ? 5.262 1.24 -7.586 1 97.5 120 LEU B O 1
ATOM 3475 N N . LEU B 1 121 ? 4.922 3.359 -6.902 1 97.75 121 LEU B N 1
ATOM 3476 C CA . LEU B 1 121 ? 5.25 3.973 -8.188 1 97.75 121 LEU B CA 1
ATOM 3477 C C . LEU B 1 121 ? 6.754 4.188 -8.312 1 97.75 121 LEU B C 1
ATOM 3479 O O . LEU B 1 121 ? 7.219 4.742 -9.312 1 97.75 121 LEU B O 1
ATOM 3483 N N . SER B 1 122 ? 7.512 3.748 -7.277 1 95.44 122 SER B N 1
ATOM 3484 C CA . SER B 1 122 ? 8.961 3.873 -7.266 1 95.44 122 SER B CA 1
ATOM 3485 C C . SER B 1 122 ? 9.391 5.336 -7.258 1 95.44 122 SER B C 1
ATOM 3487 O O . SER B 1 122 ? 10.391 5.699 -7.887 1 95.44 122 SER B O 1
ATOM 3489 N N . VAL B 1 123 ? 8.648 6.188 -6.621 1 97.06 123 VAL B N 1
ATOM 3490 C CA . VAL B 1 123 ? 8.969 7.609 -6.504 1 97.06 123 VAL B CA 1
ATOM 3491 C C . VAL B 1 123 ? 9.359 7.934 -5.062 1 97.06 123 VAL B C 1
ATOM 3493 O O . VAL B 1 123 ? 8.625 7.617 -4.129 1 97.06 123 VAL B O 1
ATOM 3496 N N . PRO B 1 124 ? 10.539 8.531 -4.836 1 96.56 124 PRO B N 1
ATOM 3497 C CA . PRO B 1 124 ? 10.859 8.992 -3.482 1 96.56 124 PRO B CA 1
ATOM 3498 C C . PRO B 1 124 ? 9.812 9.961 -2.926 1 96.56 124 PRO B C 1
ATOM 3500 O O . PRO B 1 124 ? 9.227 10.742 -3.68 1 96.56 124 PRO B O 1
ATOM 3503 N N . SER B 1 125 ? 9.578 9.875 -1.595 1 97.44 125 SER B N 1
ATOM 3504 C CA . SER B 1 125 ? 8.594 10.781 -1.005 1 97.44 125 SER B CA 1
ATOM 3505 C C . SER B 1 125 ? 9.133 11.438 0.259 1 97.44 125 SER B C 1
ATOM 3507 O O . SER B 1 125 ? 10.086 10.945 0.866 1 97.44 125 SER B O 1
ATOM 3509 N N . LEU B 1 126 ? 8.68 12.609 0.524 1 98.06 126 LEU B N 1
ATOM 3510 C CA . LEU B 1 126 ? 8.797 13.328 1.785 1 98.06 126 LEU B CA 1
ATOM 3511 C C . LEU B 1 126 ? 7.438 13.43 2.473 1 98.06 126 LEU B C 1
ATOM 3513 O O . LEU B 1 126 ? 6.543 14.133 1.992 1 98.06 126 LEU B O 1
ATOM 3517 N N . VAL B 1 127 ? 7.277 12.727 3.545 1 98.06 127 VAL B N 1
ATOM 3518 C CA . VAL B 1 127 ? 5.977 12.648 4.199 1 98.06 127 VAL B CA 1
ATOM 3519 C C . VAL B 1 127 ? 5.934 13.625 5.375 1 98.06 127 VAL B C 1
ATOM 3521 O O . VAL B 1 127 ? 6.836 13.641 6.215 1 98.06 127 VAL B O 1
ATOM 3524 N N . VAL B 1 128 ? 4.895 14.438 5.383 1 96.75 128 VAL B N 1
ATOM 3525 C CA . VAL B 1 128 ? 4.715 15.391 6.473 1 96.75 128 VAL B CA 1
ATOM 3526 C C . VAL B 1 128 ? 4.27 14.656 7.734 1 96.75 128 VAL B C 1
ATOM 3528 O O . VAL B 1 128 ? 3.305 13.883 7.707 1 96.75 128 VAL B O 1
ATOM 3531 N N . ARG B 1 129 ? 5.004 14.867 8.758 1 95.44 129 ARG B N 1
ATOM 3532 C CA . ARG B 1 129 ? 4.742 14.266 10.062 1 95.44 129 ARG B CA 1
ATOM 3533 C C . ARG B 1 129 ? 4.25 15.312 11.055 1 95.44 129 ARG B C 1
ATOM 3535 O O . ARG B 1 129 ? 5.008 16.203 11.461 1 95.44 129 ARG B O 1
ATOM 3542 N N . LEU B 1 130 ? 3.029 15.172 11.461 1 91.5 130 LEU B N 1
ATOM 3543 C CA . LEU B 1 130 ? 2.471 16.078 12.453 1 91.5 130 LEU B CA 1
ATOM 3544 C C . LEU B 1 130 ? 2.859 15.641 13.867 1 91.5 130 LEU B C 1
ATOM 3546 O O . LEU B 1 130 ? 3.316 14.516 14.07 1 91.5 130 LEU B O 1
ATOM 3550 N N . SER B 1 131 ? 2.705 16.562 14.742 1 90.44 131 SER B N 1
ATOM 3551 C CA . SER B 1 131 ? 3.002 16.234 16.125 1 90.44 131 SER B CA 1
ATOM 3552 C C . SER B 1 131 ? 2.008 15.227 16.688 1 90.44 131 SER B C 1
ATOM 3554 O O . SER B 1 131 ? 0.904 15.078 16.172 1 90.44 131 SER B O 1
ATOM 3556 N N . GLY B 1 132 ? 2.469 14.602 17.766 1 93.12 132 GLY B N 1
ATOM 3557 C CA . GLY B 1 132 ? 1.616 13.617 18.406 1 93.12 132 GLY B CA 1
ATOM 3558 C C . GLY B 1 132 ? 2.127 12.195 18.25 1 93.12 132 GLY B C 1
ATOM 3559 O O . GLY B 1 132 ? 3.264 11.984 17.828 1 93.12 132 GLY B O 1
ATOM 3560 N N . THR B 1 133 ? 1.289 11.281 18.734 1 94.44 133 THR B N 1
ATOM 3561 C CA . THR B 1 133 ? 1.652 9.867 18.734 1 94.44 133 THR B CA 1
ATOM 3562 C C . THR B 1 133 ? 1.001 9.141 17.562 1 94.44 133 THR B C 1
ATOM 3564 O O . THR B 1 133 ? -0.196 8.852 17.578 1 94.44 133 THR B O 1
ATOM 3567 N N . ARG B 1 134 ? 1.829 8.883 16.578 1 94.38 134 ARG B N 1
ATOM 3568 C CA . ARG B 1 134 ? 1.359 8.203 15.375 1 94.38 134 ARG B CA 1
ATOM 3569 C C . ARG B 1 134 ? 2.143 6.922 15.133 1 94.38 134 ARG B C 1
ATOM 3571 O O . ARG B 1 134 ? 2.953 6.848 14.203 1 94.38 134 ARG B O 1
ATOM 3578 N N . THR B 1 135 ? 1.797 5.938 15.969 1 95.31 135 THR B N 1
ATOM 3579 C CA . THR B 1 135 ? 2.545 4.688 15.922 1 95.31 135 THR B CA 1
ATOM 3580 C C . THR B 1 135 ? 1.671 3.553 15.391 1 95.31 135 THR B C 1
ATOM 3582 O O . THR B 1 135 ? 2.051 2.383 15.461 1 95.31 135 THR B O 1
ATOM 3585 N N . ASP B 1 136 ? 0.465 3.93 14.945 1 94.44 136 ASP B N 1
ATOM 3586 C CA . ASP B 1 136 ? -0.362 2.898 14.32 1 94.44 136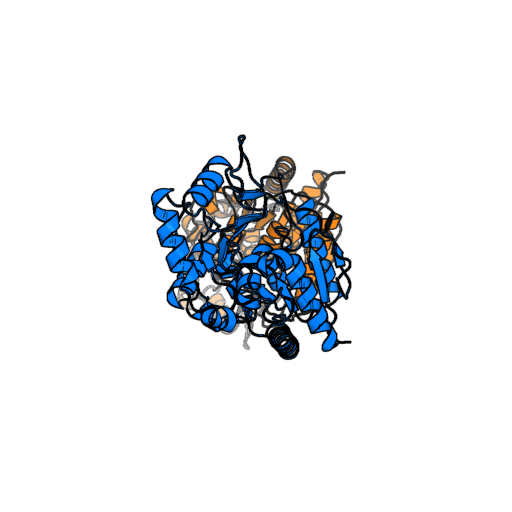 ASP B CA 1
ATOM 3587 C C . ASP B 1 136 ? 0.262 2.404 13.016 1 94.44 136 ASP B C 1
ATOM 3589 O O . ASP B 1 136 ? 1.079 3.1 12.414 1 94.44 136 ASP B O 1
ATOM 3593 N N . PRO B 1 137 ? -0.119 1.238 12.531 1 95.06 137 PRO B N 1
ATOM 3594 C CA . PRO B 1 137 ? 0.535 0.606 11.383 1 95.06 137 PRO B CA 1
ATOM 3595 C C . PRO B 1 137 ? 0.511 1.483 10.133 1 95.06 137 PRO B C 1
ATOM 3597 O O . PRO B 1 137 ? 1.539 1.651 9.477 1 95.06 137 PRO B O 1
ATOM 3600 N N . PRO B 1 138 ? -0.618 2.121 9.758 1 96 138 PRO B N 1
ATOM 3601 C CA . PRO B 1 138 ? -0.602 2.939 8.539 1 96 138 PRO B CA 1
ATOM 3602 C C . PRO B 1 138 ? 0.431 4.062 8.602 1 96 138 PRO B C 1
ATOM 3604 O O . PRO B 1 138 ? 1.152 4.297 7.625 1 96 138 PRO B O 1
ATOM 3607 N N . HIS B 1 139 ? 0.521 4.738 9.688 1 96.62 139 HIS B N 1
ATOM 3608 C CA . HIS B 1 139 ? 1.511 5.801 9.805 1 96.62 139 HIS B CA 1
ATOM 3609 C C . HIS B 1 139 ? 2.928 5.25 9.703 1 96.62 139 HIS B C 1
ATOM 3611 O O . HIS B 1 139 ? 3.766 5.809 8.984 1 96.62 139 HIS B O 1
ATOM 3617 N N . LEU B 1 140 ? 3.158 4.191 10.406 1 96.81 140 LEU B N 1
ATOM 3618 C CA . LEU B 1 140 ? 4.504 3.629 10.414 1 96.81 140 LEU B CA 1
ATOM 3619 C C . LEU B 1 140 ? 4.906 3.17 9.016 1 96.81 140 LEU B C 1
ATOM 3621 O O . LEU B 1 140 ? 6.051 3.357 8.602 1 96.81 140 LEU B O 1
ATOM 3625 N N . GLU B 1 141 ? 3.99 2.553 8.32 1 97.31 141 GLU B N 1
ATOM 3626 C CA . GLU B 1 141 ? 4.277 2.137 6.949 1 97.31 141 GLU B CA 1
ATOM 3627 C C . GLU B 1 141 ? 4.551 3.342 6.055 1 97.31 141 GLU B C 1
ATOM 3629 O O . GLU B 1 141 ? 5.438 3.293 5.195 1 97.31 141 GLU B O 1
ATOM 3634 N N . ALA B 1 142 ? 3.791 4.375 6.234 1 97.62 142 ALA B N 1
ATOM 3635 C CA . ALA B 1 142 ? 4.023 5.602 5.477 1 97.62 142 ALA B CA 1
ATOM 3636 C C . ALA B 1 142 ? 5.402 6.184 5.785 1 97.62 142 ALA B C 1
ATOM 3638 O O . ALA B 1 142 ? 6.105 6.645 4.883 1 97.62 142 ALA B O 1
ATOM 3639 N N . PHE B 1 143 ? 5.785 6.164 7.07 1 97.62 143 PHE B N 1
ATOM 3640 C CA . PHE B 1 143 ? 7.082 6.688 7.473 1 97.62 143 PHE B CA 1
ATOM 3641 C C . PHE B 1 143 ? 8.211 5.84 6.906 1 97.62 143 PHE B C 1
ATOM 3643 O O . PHE B 1 143 ? 9.25 6.367 6.492 1 97.62 143 PHE B O 1
ATOM 3650 N N . ARG B 1 144 ? 8.031 4.547 6.867 1 96.88 144 ARG B N 1
ATOM 3651 C CA . ARG B 1 144 ? 9.031 3.664 6.273 1 96.88 144 ARG B CA 1
ATOM 3652 C C . ARG B 1 144 ? 9.148 3.908 4.77 1 96.88 144 ARG B C 1
ATOM 3654 O O . ARG B 1 144 ? 10.242 3.859 4.215 1 96.88 144 ARG B O 1
ATOM 3661 N N . ALA B 1 145 ? 8.047 4.152 4.113 1 96.62 145 ALA B N 1
ATOM 3662 C CA . ALA B 1 145 ? 8.016 4.371 2.67 1 96.62 145 ALA B CA 1
ATOM 3663 C C . ALA B 1 145 ? 8.766 5.641 2.285 1 96.62 145 ALA B C 1
ATOM 3665 O O . ALA B 1 145 ? 9.352 5.719 1.202 1 96.62 145 ALA B O 1
ATOM 3666 N N . ALA B 1 146 ? 8.742 6.625 3.143 1 96.75 146 ALA B N 1
ATOM 3667 C CA . ALA B 1 146 ? 9.297 7.949 2.865 1 96.75 146 ALA B CA 1
ATOM 3668 C C . ALA B 1 146 ? 10.82 7.918 2.8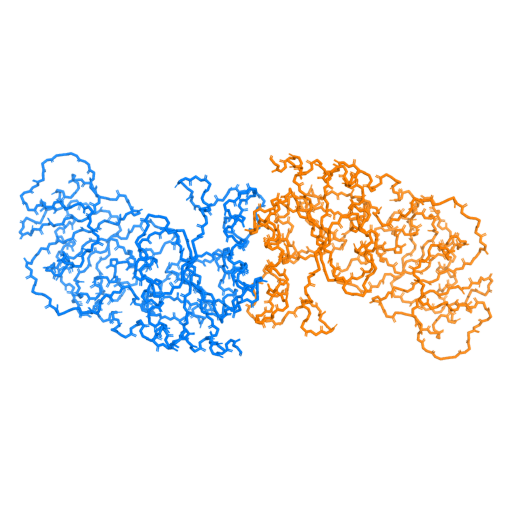63 1 96.75 146 ALA B C 1
ATOM 3670 O O . ALA B 1 146 ? 11.438 7.223 3.678 1 96.75 146 ALA B O 1
ATOM 3671 N N . SER B 1 147 ? 11.422 8.633 1.955 1 95.69 147 SER B N 1
ATOM 3672 C CA . SER B 1 147 ? 12.867 8.844 2.006 1 95.69 147 SER B CA 1
ATOM 3673 C C . SER B 1 147 ? 13.266 9.656 3.236 1 95.69 147 SER B C 1
ATOM 3675 O O . SER B 1 147 ? 14.281 9.367 3.869 1 95.69 147 SER B O 1
ATOM 3677 N N . ARG B 1 148 ? 12.492 10.641 3.525 1 97 148 ARG B N 1
ATOM 3678 C CA . ARG B 1 148 ? 12.578 11.445 4.738 1 97 148 ARG B CA 1
ATOM 3679 C C . ARG B 1 148 ? 11.195 11.906 5.188 1 97 148 ARG B C 1
ATOM 3681 O O . ARG B 1 148 ? 10.203 11.703 4.477 1 97 148 ARG B O 1
ATOM 3688 N N . LEU B 1 149 ? 11.156 12.453 6.359 1 98.06 149 LEU B N 1
ATOM 3689 C CA . LEU B 1 149 ? 9.945 13.055 6.91 1 98.06 149 LEU B CA 1
ATOM 3690 C C . LEU B 1 149 ? 10.133 14.555 7.129 1 98.06 149 LEU B C 1
ATOM 3692 O O . LEU B 1 149 ? 11.25 15.016 7.344 1 98.06 149 LEU B O 1
ATOM 3696 N N . LEU B 1 150 ? 9.039 15.281 7.016 1 97.88 150 LEU B N 1
ATOM 3697 C CA . LEU B 1 150 ? 9.062 16.719 7.25 1 97.88 150 LEU B CA 1
ATOM 3698 C C . LEU B 1 150 ? 8.164 17.094 8.422 1 97.88 150 LEU B C 1
ATOM 3700 O O . LEU B 1 150 ? 6.957 16.844 8.391 1 97.88 150 LEU B O 1
ATOM 3704 N N . ALA B 1 151 ? 8.672 17.609 9.445 1 96.62 151 ALA B N 1
ATOM 3705 C CA . ALA B 1 151 ? 7.898 18.203 10.539 1 96.62 151 ALA B CA 1
ATOM 3706 C C . ALA B 1 151 ? 7.734 19.703 10.336 1 96.62 151 ALA B C 1
ATOM 3708 O O . ALA B 1 151 ? 8.719 20.453 10.359 1 96.62 151 ALA B O 1
ATOM 3709 N N . PRO B 1 152 ? 6.539 20.172 10.102 1 93.94 152 PRO B N 1
ATOM 3710 C CA . PRO B 1 152 ? 6.344 21.609 9.922 1 93.94 152 PRO B CA 1
ATOM 3711 C C . PRO B 1 152 ? 6.289 22.375 11.242 1 93.94 152 PRO B C 1
ATOM 3713 O O . PRO B 1 152 ? 5.422 23.234 11.43 1 93.94 152 PRO B O 1
ATOM 3716 N N . PHE B 1 153 ? 7.184 22.078 12.18 1 93.62 153 PHE B N 1
ATOM 3717 C CA . PHE B 1 153 ? 7.383 22.672 13.492 1 93.62 153 PHE B CA 1
ATOM 3718 C C . PHE B 1 153 ? 8.812 22.484 13.969 1 93.62 153 PHE B C 1
ATOM 3720 O O . PHE B 1 153 ? 9.539 21.625 13.453 1 93.62 153 PHE B O 1
ATOM 3727 N N . PRO B 1 154 ? 9.266 23.328 14.898 1 95.12 154 PRO B N 1
ATOM 3728 C CA . PRO B 1 154 ? 10.633 23.172 15.414 1 95.12 154 PRO B CA 1
ATOM 3729 C C . PRO B 1 154 ? 10.812 21.891 16.219 1 95.12 154 PRO B C 1
ATOM 3731 O O . PRO B 1 154 ? 9.859 21.406 16.828 1 95.12 154 PRO B O 1
ATOM 3734 N N . GLU B 1 155 ? 12.016 21.375 16.219 1 95.69 155 GLU B N 1
ATOM 3735 C CA . GLU B 1 155 ? 12.359 20.141 16.922 1 95.69 155 GLU B CA 1
ATOM 3736 C C . GLU B 1 155 ? 11.969 20.219 18.406 1 95.69 155 GLU B C 1
ATOM 3738 O O . GLU B 1 155 ? 11.547 19.219 18.984 1 95.69 155 GLU B O 1
ATOM 3743 N N . ALA B 1 156 ? 12.055 21.422 18.953 1 94.88 156 ALA B N 1
ATOM 3744 C CA . ALA B 1 156 ? 11.758 21.625 20.375 1 94.88 156 ALA B CA 1
ATOM 3745 C C . ALA B 1 156 ? 10.305 21.297 20.688 1 94.88 156 ALA B C 1
ATOM 3747 O O . ALA B 1 156 ? 9.953 21.031 21.828 1 94.88 156 ALA B O 1
ATOM 3748 N N . LEU B 1 157 ? 9.469 21.266 19.656 1 95.25 157 LEU B N 1
ATOM 3749 C CA . LEU B 1 157 ? 8.039 21.016 19.875 1 95.25 157 LEU B CA 1
ATOM 3750 C C . LEU B 1 157 ? 7.676 19.578 19.562 1 95.25 157 LEU B C 1
ATOM 3752 O O . LEU B 1 157 ? 6.508 19.188 19.656 1 95.25 157 LEU B O 1
ATOM 3756 N N . ASP B 1 158 ? 8.672 18.812 19.156 1 94.38 158 ASP B N 1
ATOM 3757 C CA . ASP B 1 158 ? 8.383 17.422 18.828 1 94.38 158 ASP B CA 1
ATOM 3758 C C . ASP B 1 158 ? 7.984 16.625 20.078 1 94.38 158 ASP B C 1
ATOM 3760 O O . ASP B 1 158 ? 8.797 16.438 20.984 1 94.38 158 ASP B O 1
ATOM 3764 N N . GLY B 1 159 ? 6.762 16.328 20.156 1 88.69 159 GLY B N 1
ATOM 3765 C CA . GLY B 1 159 ? 6.234 15.641 21.328 1 88.69 159 GLY B CA 1
ATOM 3766 C C . GLY B 1 159 ? 5.512 14.352 20.969 1 88.69 159 GLY B C 1
ATOM 3767 O O . GLY B 1 159 ? 5.438 13.969 19.812 1 88.69 159 GLY B O 1
ATOM 3768 N N . GLY B 1 160 ? 5.031 13.656 22.047 1 89 160 GLY B N 1
ATOM 3769 C CA . GLY B 1 160 ? 4.391 12.359 21.891 1 89 160 GLY B CA 1
ATOM 3770 C C . GLY B 1 160 ? 5.367 11.203 21.938 1 89 160 GLY B C 1
ATOM 3771 O O . GLY B 1 160 ? 6.547 11.391 22.25 1 89 160 GLY B O 1
ATOM 3772 N N . ASP B 1 161 ? 4.766 10.039 21.734 1 91.94 161 ASP B N 1
ATOM 3773 C CA . ASP B 1 161 ? 5.582 8.836 21.672 1 91.94 161 ASP B CA 1
ATOM 3774 C C . ASP B 1 161 ? 6.016 8.539 20.234 1 91.94 161 ASP B C 1
ATOM 3776 O O . ASP B 1 161 ? 5.293 7.891 19.484 1 91.94 161 ASP B O 1
ATOM 3780 N N . VAL B 1 162 ? 7.184 9.031 19.906 1 93.94 162 VAL B N 1
ATOM 3781 C CA . VAL B 1 162 ? 7.719 8.891 18.547 1 93.94 162 VAL B CA 1
ATOM 3782 C C . VAL B 1 162 ? 8.93 7.957 18.562 1 93.94 162 VAL B C 1
ATOM 3784 O O . VAL B 1 162 ? 9.898 8.203 19.281 1 93.94 162 VAL B O 1
ATOM 3787 N N . PRO B 1 163 ? 8.922 6.875 17.797 1 95.94 163 PRO B N 1
ATOM 3788 C CA . PRO B 1 163 ? 10.094 5.996 17.734 1 95.94 163 PRO B CA 1
ATOM 3789 C C . PRO B 1 163 ? 11.359 6.734 17.312 1 95.94 163 PRO B C 1
ATOM 3791 O O . PRO B 1 163 ? 11.297 7.676 16.516 1 95.94 163 PRO B O 1
ATOM 3794 N N . ALA B 1 164 ? 12.508 6.258 17.781 1 96.31 164 ALA B N 1
ATOM 3795 C CA . ALA B 1 164 ? 13.797 6.906 17.531 1 96.31 164 ALA B CA 1
ATOM 3796 C C . ALA B 1 164 ? 14.086 6.984 16.031 1 96.31 164 ALA B C 1
ATOM 3798 O O . ALA B 1 164 ? 14.555 8.016 15.539 1 96.31 164 ALA B O 1
ATOM 3799 N N . TRP B 1 165 ? 13.789 5.906 15.32 1 95.62 165 TRP B N 1
ATOM 3800 C CA . TRP B 1 165 ? 14.102 5.883 13.891 1 95.62 165 TRP B CA 1
ATOM 3801 C C . TRP B 1 165 ? 13.266 6.906 13.133 1 95.62 165 TRP B C 1
ATOM 3803 O O . TRP B 1 165 ? 13.703 7.438 12.109 1 95.62 165 TRP B O 1
ATOM 3813 N N . VAL B 1 166 ? 12.031 7.203 13.602 1 96.81 166 VAL B N 1
ATOM 3814 C CA . VAL B 1 166 ? 11.172 8.203 12.977 1 96.81 166 VAL B CA 1
ATOM 3815 C C . VAL B 1 166 ? 11.758 9.602 13.203 1 96.81 166 VAL B C 1
ATOM 3817 O O . VAL B 1 166 ? 11.805 10.414 12.281 1 96.81 166 VAL B O 1
ATOM 3820 N N . ARG B 1 167 ? 12.227 9.906 14.398 1 96.69 167 ARG B N 1
ATOM 3821 C CA . ARG B 1 167 ? 12.859 11.188 14.695 1 96.69 167 ARG B CA 1
ATOM 3822 C C . ARG B 1 167 ? 14.125 11.375 13.859 1 96.69 167 ARG B C 1
ATOM 3824 O O . ARG B 1 167 ? 14.359 12.461 13.328 1 96.69 167 ARG B O 1
ATOM 3831 N N . GLU B 1 168 ? 14.906 10.297 13.75 1 96.12 168 GLU B N 1
ATOM 3832 C CA . GLU B 1 168 ? 16.141 10.344 12.984 1 96.12 168 GLU B CA 1
ATOM 3833 C C . GLU B 1 168 ? 15.875 10.633 11.508 1 96.12 168 GLU B C 1
ATOM 3835 O O . GLU B 1 168 ? 16.672 11.297 10.844 1 96.12 168 GLU B O 1
ATOM 3840 N N . LYS B 1 169 ? 14.773 10.188 11.031 1 96.31 169 LYS B N 1
ATOM 3841 C CA . LYS B 1 169 ? 14.383 10.328 9.633 1 96.31 169 LYS B CA 1
ATOM 3842 C C . LYS B 1 169 ? 13.758 11.695 9.375 1 96.31 169 LYS B C 1
ATOM 3844 O O . LYS B 1 169 ? 13.523 12.078 8.227 1 96.31 169 LYS B O 1
ATOM 3849 N N . THR B 1 170 ? 13.5 12.531 10.391 1 97.81 170 THR B N 1
ATOM 3850 C CA . THR B 1 170 ? 12.68 13.734 10.297 1 97.81 170 THR B CA 1
ATOM 3851 C C . THR B 1 170 ? 13.555 14.961 10.047 1 97.81 170 THR B C 1
ATOM 3853 O O . THR B 1 170 ? 14.531 15.188 10.75 1 97.81 170 THR B O 1
ATOM 3856 N N . VAL B 1 171 ? 13.219 15.703 9 1 97.69 171 VAL B N 1
ATOM 3857 C CA . VAL B 1 171 ? 13.695 17.062 8.789 1 97.69 171 VAL B CA 1
ATOM 3858 C C . VAL B 1 171 ? 12.773 18.047 9.508 1 97.69 171 VAL B C 1
ATOM 3860 O O . VAL B 1 171 ? 11.594 18.172 9.172 1 97.69 171 VAL B O 1
ATOM 3863 N N . TYR B 1 172 ? 13.289 18.719 10.469 1 97.25 172 TYR B N 1
ATOM 3864 C CA . TYR B 1 172 ? 12.492 19.703 11.188 1 97.25 172 TYR B CA 1
ATOM 3865 C C . TYR B 1 172 ? 12.516 21.047 10.461 1 97.25 172 TYR B C 1
ATOM 3867 O O . TYR B 1 172 ? 13.484 21.797 10.547 1 97.25 172 TYR B O 1
ATOM 3875 N N . GLY B 1 173 ? 11.438 21.359 9.836 1 95.69 173 GLY B N 1
ATOM 3876 C CA . GLY B 1 173 ? 11.352 22.531 8.961 1 95.69 173 GLY B CA 1
ATOM 3877 C C . GLY B 1 173 ? 11.078 23.812 9.703 1 95.69 173 GLY B C 1
ATOM 3878 O O . GLY B 1 173 ? 11.32 24.906 9.188 1 95.69 173 GLY B O 1
ATOM 3879 N N . GLY B 1 174 ? 10.586 23.688 10.992 1 94.25 174 GLY B N 1
ATOM 3880 C CA . GLY B 1 174 ? 10.078 24.875 11.664 1 94.25 174 GLY B CA 1
ATOM 3881 C C . GLY B 1 174 ? 8.703 25.297 11.188 1 94.25 174 GLY B C 1
ATOM 3882 O O . GLY B 1 174 ? 8.016 24.531 10.5 1 94.25 174 GLY B O 1
ATOM 3883 N N . PHE B 1 175 ? 8.281 26.469 11.609 1 91.06 175 PHE B N 1
ATOM 3884 C CA . PHE B 1 175 ? 6.984 26.969 11.18 1 91.06 175 PHE B CA 1
ATOM 3885 C C . PHE B 1 175 ? 7.043 27.469 9.742 1 91.06 175 PHE B C 1
ATOM 3887 O O . PHE B 1 175 ? 7.805 28.391 9.43 1 91.06 175 PHE B O 1
ATOM 3894 N N . LEU B 1 176 ? 6.258 26.875 8.797 1 88 176 LEU B N 1
ATOM 3895 C CA . LEU B 1 176 ? 6.387 27.094 7.359 1 88 176 LEU B CA 1
ATOM 3896 C C . LEU B 1 176 ? 5.277 28.016 6.852 1 88 176 LEU B C 1
ATOM 3898 O O . LEU B 1 176 ? 5.297 28.438 5.691 1 88 176 LEU B O 1
ATOM 3902 N N . GLY B 1 177 ? 4.113 28.359 7.465 1 69.31 177 GLY B N 1
ATOM 3903 C CA . GLY B 1 177 ? 2.955 29.094 6.996 1 69.31 177 GLY B CA 1
ATOM 3904 C C . GLY B 1 177 ? 3.055 30.594 7.258 1 69.31 177 GLY B C 1
ATOM 3905 O O . GLY B 1 177 ? 2.15 31.344 6.902 1 69.31 177 GLY B O 1
ATOM 3906 N N . GLY B 1 178 ? 4.184 31.156 7.82 1 59.72 178 GLY B N 1
ATOM 3907 C CA . GLY B 1 178 ? 3.867 32.469 8.328 1 59.72 178 GLY B CA 1
ATOM 3908 C C . GLY B 1 178 ? 4.824 33.562 7.836 1 59.72 178 GLY B C 1
ATOM 3909 O O . GLY B 1 178 ? 5.91 33.25 7.344 1 59.72 178 GLY B O 1
ATOM 3910 N N . ALA B 1 179 ? 4.129 34.594 7.223 1 56.44 179 ALA B N 1
ATOM 3911 C CA . ALA B 1 179 ? 4.84 35.844 6.938 1 56.44 179 ALA B CA 1
ATOM 3912 C C . ALA B 1 179 ? 5.871 36.156 8.023 1 56.44 179 ALA B C 1
ATOM 3914 O O . ALA B 1 179 ? 5.66 35.812 9.195 1 56.44 179 ALA B O 1
ATOM 3915 N N . PRO B 1 180 ? 7.059 36.531 7.516 1 52.75 180 PRO B N 1
ATOM 3916 C CA . PRO B 1 180 ? 8.094 36.969 8.461 1 52.75 180 PRO B CA 1
ATOM 3917 C C . PRO B 1 180 ? 7.535 37.844 9.594 1 52.75 180 PRO B C 1
ATOM 3919 O O . PRO B 1 180 ? 6.48 38.469 9.438 1 52.75 180 PRO B O 1
ATOM 3922 N N . ALA B 1 181 ? 8.031 37.5 10.836 1 52.94 181 ALA B N 1
ATOM 3923 C CA . ALA B 1 181 ? 7.832 38.312 12.055 1 52.94 181 ALA B CA 1
ATOM 3924 C C . ALA B 1 181 ? 7.641 39.781 11.727 1 52.94 181 ALA B C 1
ATOM 3926 O O . ALA B 1 181 ? 8.484 40.375 11.062 1 52.94 181 ALA B O 1
ATOM 3927 N N . GLY B 1 182 ? 6.41 40.156 11.445 1 53.72 182 GLY B N 1
ATOM 3928 C CA . GLY B 1 182 ? 6.281 41.625 11.367 1 53.72 182 GLY B CA 1
ATOM 3929 C C . GLY B 1 182 ? 6.777 42.312 12.617 1 53.72 182 GLY B C 1
ATOM 3930 O O . GLY B 1 182 ? 7.121 41.688 13.609 1 53.72 182 GLY B O 1
ATOM 3931 N N . ALA B 1 183 ? 7.094 43.656 12.453 1 55.78 183 ALA B N 1
ATOM 3932 C CA . ALA B 1 183 ? 7.523 44.594 13.508 1 55.78 183 ALA B CA 1
ATOM 3933 C C . ALA B 1 183 ? 6.648 44.438 14.75 1 55.78 183 ALA B C 1
ATOM 3935 O O . ALA B 1 183 ? 5.445 44.188 14.648 1 55.78 183 ALA B O 1
ATOM 3936 N N . VAL B 1 184 ? 7.367 44.094 15.852 1 61.81 184 VAL B N 1
ATOM 3937 C CA . VAL B 1 184 ? 6.742 44.125 17.172 1 61.81 184 VAL B CA 1
ATOM 3938 C C . VAL B 1 184 ? 5.75 45.281 17.25 1 61.81 184 VAL B C 1
ATOM 3940 O O . VAL B 1 184 ? 6.109 46.438 17 1 61.81 184 VAL B O 1
ATOM 3943 N N . SER B 1 185 ? 4.43 44.906 17.172 1 70.94 185 SER B N 1
ATOM 3944 C CA . SER B 1 185 ? 3.4 45.938 17.328 1 70.94 185 SER B CA 1
ATOM 3945 C C . SER B 1 185 ? 3.174 46.281 18.797 1 70.94 185 SER B C 1
ATOM 3947 O O . SER B 1 185 ? 3.416 45.469 19.672 1 70.94 185 SER B O 1
ATOM 3949 N N . GLU B 1 186 ? 2.854 47.5 18.984 1 86.56 186 GLU B N 1
ATOM 3950 C CA . GLU B 1 186 ? 2.488 47.969 20.328 1 86.56 186 GLU B CA 1
ATOM 3951 C C . GLU B 1 186 ? 1.25 47.219 20.844 1 86.56 186 GLU B C 1
ATOM 3953 O O . GLU B 1 186 ? 0.272 47.062 20.109 1 86.56 186 GLU B O 1
ATOM 3958 N N . GLU B 1 187 ? 1.393 46.656 22.016 1 92.94 187 GLU B N 1
ATOM 3959 C CA . GLU B 1 187 ? 0.27 46 22.656 1 92.94 187 GLU B CA 1
ATOM 3960 C C . GLU B 1 187 ? -0.716 47 23.25 1 92.94 187 GLU B C 1
ATOM 3962 O O . GLU B 1 187 ? -0.313 48.031 23.766 1 92.94 187 GLU B O 1
ATOM 3967 N N . ASP B 1 188 ? -1.995 46.656 23.188 1 93.44 188 ASP B N 1
ATOM 3968 C CA . ASP B 1 188 ? -2.986 47.594 23.75 1 93.44 188 ASP B CA 1
ATOM 3969 C C . ASP B 1 188 ? -3.723 46.938 24.922 1 93.44 188 ASP B C 1
ATOM 3971 O O . ASP B 1 188 ? -4.789 47.406 25.328 1 93.44 188 ASP B O 1
ATOM 3975 N N . GLY B 1 189 ? -3.217 45.844 25.406 1 94.81 189 GLY B N 1
ATOM 3976 C CA . GLY B 1 189 ? -3.748 45.219 26.609 1 94.81 189 GLY B CA 1
ATOM 3977 C C . GLY B 1 189 ? -4.852 44.219 26.312 1 94.81 189 GLY B C 1
ATOM 3978 O O . GLY B 1 189 ? -5.281 43.469 27.219 1 94.81 189 GLY B O 1
ATOM 3979 N N . ARG B 1 190 ? -5.305 44.031 25.109 1 97.5 190 ARG B N 1
ATOM 3980 C CA . ARG B 1 190 ? -6.453 43.188 24.797 1 97.5 190 ARG B CA 1
ATOM 3981 C C . ARG B 1 190 ? -6.082 41.719 24.891 1 97.5 190 ARG B C 1
ATOM 3983 O O . ARG B 1 190 ? -4.906 41.344 24.797 1 97.5 190 ARG B O 1
ATOM 3990 N N . ILE B 1 191 ? -7.109 40.969 25.125 1 98.5 191 ILE B N 1
ATOM 3991 C CA . ILE B 1 191 ? -7.051 39.5 25.062 1 98.5 191 ILE B CA 1
ATOM 3992 C C . ILE B 1 191 ? -7.766 39 23.812 1 98.5 191 ILE B C 1
ATOM 3994 O O . ILE B 1 191 ? -8.883 39.438 23.516 1 98.5 191 ILE B O 1
ATOM 3998 N N . VAL B 1 192 ? -7.086 38.219 23.047 1 98.38 192 VAL B N 1
ATOM 3999 C CA . VAL B 1 192 ? -7.715 37.656 21.844 1 98.38 192 VAL B CA 1
ATOM 4000 C C . VAL B 1 192 ? -7.906 36.156 22 1 98.38 192 VAL B C 1
ATOM 4002 O O . VAL B 1 192 ? -6.957 35.438 22.312 1 98.38 192 VAL B O 1
ATOM 4005 N N . VAL B 1 193 ? -9.141 35.688 21.812 1 98.31 193 VAL B N 1
ATOM 4006 C CA . VAL B 1 193 ? -9.492 34.281 21.828 1 98.31 193 VAL B CA 1
ATOM 4007 C C . VAL B 1 193 ? -9.734 33.812 20.406 1 98.31 193 VAL B C 1
ATOM 4009 O O . VAL B 1 193 ? -10.469 34.438 19.641 1 98.31 193 VAL B O 1
ATOM 4012 N N . VAL B 1 194 ? -9.094 32.688 20.047 1 96.19 194 VAL B N 1
ATOM 4013 C CA . VAL B 1 194 ? -9.203 32.188 18.672 1 96.19 194 VAL B CA 1
ATOM 4014 C C . VAL B 1 194 ? -9.789 30.781 18.672 1 96.19 194 VAL B C 1
ATOM 4016 O O . VAL B 1 194 ? -9.289 29.891 19.375 1 96.19 194 VAL B O 1
ATOM 4019 N N . PHE B 1 195 ? -10.836 30.625 17.906 1 92.56 195 PHE B N 1
ATOM 4020 C CA . PHE B 1 195 ? -11.398 29.312 17.609 1 92.56 195 PHE B CA 1
ATOM 4021 C C . PHE B 1 195 ? -11.211 28.953 16.141 1 92.56 195 PHE B C 1
ATOM 4023 O O . PHE B 1 195 ? -11.57 29.719 15.25 1 92.56 195 PHE B O 1
ATOM 4030 N N . GLY B 1 196 ? -10.633 27.781 15.883 1 82.88 196 GLY B N 1
ATOM 4031 C CA . GLY B 1 196 ? -10.398 27.328 14.523 1 82.88 196 GLY B CA 1
ATOM 4032 C C . GLY B 1 196 ? -11.625 26.688 13.883 1 82.88 196 GLY B C 1
ATOM 4033 O O . GLY B 1 196 ? -12.609 26.406 14.57 1 82.88 196 GLY B O 1
ATOM 4034 N N . ARG B 1 197 ? -11.648 26.422 12.602 1 70 197 ARG B N 1
ATOM 4035 C CA . ARG B 1 197 ? -12.766 25.875 11.828 1 70 197 ARG B CA 1
ATOM 4036 C C . ARG B 1 197 ? -13.055 24.438 12.211 1 70 197 ARG B C 1
ATOM 4038 O O . ARG B 1 197 ? -14.203 23.984 12.172 1 70 197 ARG B O 1
ATOM 4045 N N . GLY B 1 198 ? -12.156 23.703 12.602 1 65.88 198 GLY B N 1
ATOM 4046 C CA . GLY B 1 198 ? -12.398 22.297 12.859 1 65.88 198 GLY B CA 1
ATOM 4047 C C . GLY B 1 198 ? -12.695 22 14.312 1 65.88 198 GLY B C 1
ATOM 4048 O O . GLY B 1 198 ? -12.969 20.859 14.68 1 65.88 198 GLY B O 1
ATOM 4049 N N . GLY B 1 199 ? -12.953 22.984 15.086 1 71.5 199 GLY B N 1
ATOM 4050 C CA . GLY B 1 199 ? -13.203 22.766 16.5 1 71.5 199 GLY B CA 1
ATOM 4051 C C . GLY B 1 199 ? -14.625 23.062 16.906 1 71.5 199 GLY B C 1
ATOM 4052 O O . GLY B 1 199 ? -15.484 23.344 16.062 1 71.5 199 GLY B O 1
ATOM 4053 N N . GLU B 1 200 ? -14.883 22.875 18.172 1 78.06 200 GLU B N 1
ATOM 4054 C CA . GLU B 1 200 ? -16.219 23.047 18.719 1 78.06 200 GLU B CA 1
ATOM 4055 C C . GLU B 1 200 ? -16.609 24.516 18.797 1 78.06 200 GLU B C 1
ATOM 4057 O O . GLU B 1 200 ? -17.797 24.859 18.875 1 78.06 200 GLU B O 1
ATOM 4062 N N . GLY B 1 201 ? -15.703 25.375 18.641 1 86.88 201 GLY B N 1
ATOM 4063 C CA . GLY B 1 201 ? -15.984 26.797 18.797 1 86.88 201 GLY B CA 1
ATOM 4064 C C . GLY B 1 201 ? -16.234 27.203 20.234 1 86.88 201 GLY B C 1
ATOM 4065 O O . GLY B 1 201 ? -15.977 26.438 21.156 1 86.88 201 GLY B O 1
ATOM 4066 N N . GLY B 1 202 ? -16.703 28.5 20.391 1 92.25 202 GLY B N 1
ATOM 4067 C CA . GLY B 1 202 ? -16.969 29.031 21.719 1 92.25 202 GLY B CA 1
ATOM 4068 C C . GLY B 1 202 ? -18.438 29.062 22.078 1 92.25 202 GLY B C 1
ATOM 4069 O O . GLY B 1 202 ? -19.297 28.922 21.203 1 92.25 202 GLY B O 1
ATOM 4070 N N . ARG B 1 203 ? -18.672 29.031 23.312 1 95.31 203 ARG B N 1
ATOM 4071 C CA . ARG B 1 203 ? -20.016 29.297 23.844 1 95.31 203 ARG B CA 1
ATOM 4072 C C . ARG B 1 203 ? -20.094 30.688 24.469 1 95.31 203 ARG B C 1
ATOM 4074 O O . ARG B 1 203 ? -19.297 31.016 25.344 1 95.31 203 ARG B O 1
ATOM 4081 N N . LEU B 1 204 ? -21.109 31.453 24.062 1 96.5 204 LEU B N 1
ATOM 4082 C CA . LEU B 1 204 ? -21.234 32.844 24.484 1 96.5 204 LEU B CA 1
ATOM 4083 C C . LEU B 1 204 ? -21.281 32.969 26 1 96.5 204 LEU B C 1
ATOM 4085 O O . LEU B 1 204 ? -20.609 33.812 26.594 1 96.5 204 LEU B O 1
ATOM 4089 N N . GLU B 1 205 ? -22.016 32.094 26.609 1 95.88 205 GLU B N 1
ATOM 4090 C CA . GLU B 1 205 ? -22.141 32.125 28.062 1 95.88 205 GLU B CA 1
ATOM 4091 C C . GLU B 1 205 ? -20.797 31.953 28.75 1 95.88 205 GLU B C 1
ATOM 4093 O O . GLU B 1 205 ? -20.484 32.688 29.703 1 95.88 205 GLU B O 1
ATOM 4098 N N . ARG B 1 206 ? -20.031 31.078 28.281 1 96.25 206 ARG B N 1
ATOM 4099 C CA . ARG B 1 206 ? -18.734 30.797 28.875 1 96.25 206 ARG B CA 1
ATOM 4100 C C . ARG B 1 206 ? -17.75 31.938 28.609 1 96.25 206 ARG B C 1
ATOM 4102 O O . ARG B 1 206 ? -16.938 32.281 29.469 1 96.25 206 ARG B O 1
ATOM 4109 N N . LEU B 1 207 ? -17.812 32.5 27.469 1 97.69 207 LEU B N 1
ATOM 4110 C CA . LEU B 1 207 ? -16.969 33.625 27.109 1 97.69 207 LEU B CA 1
ATOM 4111 C C . LEU B 1 207 ? -17.312 34.844 27.953 1 97.69 207 LEU B C 1
ATOM 4113 O O . LEU B 1 207 ? -16.422 35.594 28.406 1 97.69 207 LEU B O 1
ATOM 4117 N N . ALA B 1 208 ? -18.562 35 28.156 1 97.56 208 ALA B N 1
ATOM 4118 C CA . ALA B 1 208 ? -19.016 36.094 28.984 1 97.56 208 ALA B CA 1
ATOM 4119 C C . ALA B 1 208 ? -18.5 35.969 30.422 1 97.56 208 ALA B C 1
ATOM 4121 O O . ALA B 1 208 ? -18.062 36.938 31.031 1 97.56 208 ALA B O 1
ATOM 4122 N N . GLN B 1 209 ? -18.562 34.781 30.875 1 96.94 209 GLN B N 1
ATOM 4123 C CA . GLN B 1 209 ? -18.062 34.5 32.219 1 96.94 209 GLN B CA 1
ATOM 4124 C C . GLN B 1 209 ? -16.562 34.812 32.312 1 96.94 209 GLN B C 1
ATOM 4126 O O . GLN B 1 209 ? -16.109 35.344 33.344 1 96.94 209 GLN B O 1
ATOM 4131 N N . ALA B 1 210 ? -15.844 34.469 31.344 1 97.75 210 ALA B N 1
ATOM 4132 C CA . ALA B 1 210 ? -14.406 34.719 31.297 1 97.75 210 ALA B CA 1
ATOM 4133 C C . ALA B 1 210 ? -14.133 36.219 31.297 1 97.75 210 ALA B C 1
ATOM 4135 O O . ALA B 1 210 ? -13.297 36.719 32.062 1 97.75 210 ALA B O 1
ATOM 4136 N N . ALA B 1 211 ? -14.805 36.969 30.469 1 97.88 211 ALA B N 1
ATOM 4137 C CA . ALA B 1 211 ? -14.641 38.406 30.375 1 97.88 211 ALA B CA 1
ATOM 4138 C C . ALA B 1 211 ? -15.008 39.094 31.688 1 97.88 211 ALA B C 1
ATOM 4140 O O . ALA B 1 211 ? -14.328 40.031 32.094 1 97.88 211 ALA B O 1
ATOM 4141 N N . ASP B 1 212 ? -16.047 38.562 32.312 1 97.06 212 ASP B N 1
ATOM 4142 C CA . ASP B 1 212 ? -16.484 39.125 33.562 1 97.06 212 ASP B CA 1
ATOM 4143 C C . ASP B 1 212 ? -15.445 38.906 34.656 1 97.06 212 ASP B C 1
ATOM 4145 O O . ASP B 1 212 ? -15.305 39.75 35.562 1 97.06 212 ASP B O 1
ATOM 4149 N N . ALA B 1 213 ? -14.828 37.844 34.594 1 97.25 213 ALA B N 1
ATOM 4150 C CA . ALA B 1 213 ? -13.828 37.5 35.594 1 97.25 213 ALA B CA 1
ATOM 4151 C C . ALA B 1 213 ? -12.586 38.375 35.469 1 97.25 213 ALA B C 1
ATOM 4153 O O . ALA B 1 213 ? -11.805 38.469 36.406 1 97.25 213 ALA B O 1
ATOM 4154 N N . VAL B 1 214 ? -12.391 38.969 34.312 1 97.56 214 VAL B N 1
ATOM 4155 C CA . VAL B 1 214 ? -11.258 39.875 34.062 1 97.56 214 VAL B CA 1
ATOM 4156 C C . VAL B 1 214 ? -11.766 41.188 33.469 1 97.56 214 VAL B C 1
ATOM 4158 O O . VAL B 1 214 ? -11.453 41.5 32.312 1 97.56 214 VAL B O 1
ATOM 4161 N N . PRO B 1 215 ? -12.359 42 34.25 1 96.5 215 PRO B N 1
ATOM 4162 C CA . PRO B 1 215 ? -13.102 43.156 33.719 1 96.5 215 PRO B CA 1
ATOM 4163 C C . PRO B 1 215 ? -12.18 44.25 33.219 1 96.5 215 PRO B C 1
ATOM 4165 O O . PRO B 1 215 ? -12.625 45.125 32.469 1 96.5 215 PRO B O 1
ATOM 4168 N N . ASP B 1 216 ? -10.938 44.281 33.562 1 95.94 216 ASP B N 1
ATOM 4169 C CA . ASP B 1 216 ? -10.031 45.375 33.219 1 95.94 216 ASP B CA 1
ATOM 4170 C C . ASP B 1 216 ? -9.43 45.156 31.828 1 95.94 216 ASP B C 1
ATOM 4172 O O . ASP B 1 216 ? -8.633 45.969 31.359 1 95.94 216 ASP B O 1
ATOM 4176 N N . ARG B 1 217 ? -9.812 44.094 31.156 1 96.88 217 ARG B N 1
ATOM 4177 C CA . ARG B 1 217 ? -9.305 43.781 29.828 1 96.88 217 ARG B CA 1
ATOM 4178 C C . ARG B 1 217 ? -10.438 43.688 28.812 1 96.88 217 ARG B C 1
ATOM 4180 O O . ARG B 1 217 ? -11.547 43.25 29.156 1 96.88 217 ARG B O 1
ATOM 4187 N N . THR B 1 218 ? -10.102 44.062 27.625 1 98.12 218 THR B N 1
ATOM 4188 C CA . THR B 1 218 ? -11.039 43.875 26.516 1 98.12 218 THR B CA 1
ATOM 4189 C C . THR B 1 218 ? -10.789 42.562 25.812 1 98.12 218 THR B C 1
ATOM 4191 O O . THR B 1 218 ? -9.641 42.219 25.484 1 98.12 218 THR B O 1
ATOM 4194 N N . TRP B 1 219 ? -11.844 41.781 25.609 1 98.38 219 TRP B N 1
ATOM 4195 C CA . TRP B 1 219 ? -11.773 40.469 24.984 1 98.38 219 TRP B CA 1
ATOM 4196 C C . TRP B 1 219 ? -12.273 40.531 23.531 1 98.38 219 TRP B C 1
ATOM 4198 O O . TRP B 1 219 ? -13.367 41.031 23.266 1 98.38 219 TRP B O 1
ATOM 4208 N N . HIS B 1 220 ? -11.453 40.062 22.656 1 98.31 220 HIS B N 1
ATOM 4209 C CA . HIS B 1 220 ? -11.812 39.906 21.25 1 98.31 220 HIS B CA 1
ATOM 4210 C C . HIS B 1 220 ? -11.828 38.438 20.844 1 98.31 220 HIS B C 1
ATOM 4212 O O . HIS B 1 220 ? -10.82 37.75 21.016 1 98.31 220 HIS B O 1
ATOM 4218 N N . VAL B 1 221 ? -12.945 37.938 20.328 1 98 221 VAL B N 1
ATOM 4219 C CA . VAL B 1 221 ? -13.102 36.531 20.016 1 98 221 VAL B CA 1
ATOM 4220 C C . VAL B 1 221 ? -13.188 36.344 18.5 1 98 221 VAL B C 1
ATOM 4222 O O . VAL B 1 221 ? -14.008 37 17.828 1 98 221 VAL B O 1
ATOM 4225 N N . LEU B 1 222 ? -12.305 35.531 18.031 1 96.62 222 LEU B N 1
ATOM 4226 C CA . LEU B 1 222 ? -12.297 35.156 16.625 1 96.62 222 LEU B CA 1
ATOM 4227 C C . LEU B 1 222 ? -12.781 33.719 16.438 1 96.62 222 LEU B C 1
ATOM 4229 O O . LEU B 1 222 ? -12.367 32.812 17.172 1 96.62 222 LEU B O 1
ATOM 4233 N N . GLY B 1 223 ? -13.594 33.5 15.32 1 93.81 223 GLY B N 1
ATOM 4234 C CA . GLY B 1 223 ? -14.102 32.156 15.047 1 93.81 223 GLY B CA 1
ATOM 4235 C C . GLY B 1 223 ? -15.547 31.969 15.453 1 93.81 223 GLY B C 1
ATOM 4236 O O . GLY B 1 223 ? -16.219 32.938 15.844 1 93.81 223 GLY B O 1
ATOM 4237 N N . PRO B 1 224 ? -16 30.797 15.352 1 92.88 224 PRO B N 1
ATOM 4238 C CA . PRO B 1 224 ? -17.422 30.531 15.609 1 92.88 224 PRO B CA 1
ATOM 4239 C C . PRO B 1 224 ? -17.781 30.578 17.094 1 92.88 224 PRO B C 1
ATOM 4241 O O . PRO B 1 224 ? -17.031 30.047 17.922 1 92.88 224 PRO B O 1
ATOM 4244 N N . VAL B 1 225 ? -18.922 31.188 17.375 1 94.56 225 VAL B N 1
ATOM 4245 C CA . VAL B 1 225 ? -19.469 31.25 18.734 1 94.56 225 VAL B CA 1
ATOM 4246 C C . VAL B 1 225 ? -20.969 30.938 18.688 1 94.56 225 VAL B C 1
ATOM 4248 O O . VAL B 1 225 ? -21.688 31.438 17.812 1 94.56 225 VAL B O 1
ATOM 4251 N N . THR B 1 226 ? -21.312 30.031 19.516 1 94.12 226 THR B N 1
ATOM 4252 C CA . THR B 1 226 ? -22.719 29.688 19.609 1 94.12 226 THR B CA 1
ATOM 4253 C C . THR B 1 226 ? -23.328 30.188 20.922 1 94.12 226 THR B C 1
ATOM 4255 O O . THR B 1 226 ? -22.594 30.516 21.859 1 94.12 226 THR B O 1
ATOM 4258 N N . GLY B 1 227 ? -24.641 30.203 20.922 1 92.12 227 GLY B N 1
ATOM 4259 C CA . GLY B 1 227 ? -25.344 30.594 22.125 1 92.12 227 GLY B CA 1
ATOM 4260 C C . GLY B 1 227 ? -26 31.969 22.016 1 92.12 227 GLY B C 1
ATOM 4261 O O . GLY B 1 227 ? -25.781 32.688 21.031 1 92.12 227 GLY B O 1
ATOM 4262 N N . ALA B 1 228 ? -26.891 32.219 22.891 1 88.81 228 ALA B N 1
ATOM 4263 C CA . ALA B 1 228 ? -27.641 33.469 22.906 1 88.81 228 ALA B CA 1
ATOM 4264 C C . ALA B 1 228 ? -27.484 34.188 24.234 1 88.81 228 ALA B C 1
ATOM 4266 O O . ALA B 1 228 ? -27.203 33.562 25.266 1 88.81 228 ALA B O 1
ATOM 4267 N N . GLY B 1 229 ? -27.5 35.469 24.172 1 87.38 229 GLY B N 1
ATOM 4268 C CA . GLY B 1 229 ? -27.438 36.312 25.375 1 87.38 229 GLY B CA 1
ATOM 4269 C C . GLY B 1 229 ? -26.688 37.594 25.156 1 87.38 229 GLY B C 1
ATOM 4270 O O . GLY B 1 229 ? -26.234 37.906 24.047 1 87.38 229 GLY B O 1
ATOM 4271 N N . ALA B 1 230 ? -26.656 38.438 26.234 1 88.94 230 ALA B N 1
ATOM 4272 C CA . ALA B 1 230 ? -25.953 39.719 26.156 1 88.94 230 ALA B CA 1
ATOM 4273 C C . ALA B 1 230 ? -24.469 39.531 26.438 1 88.94 230 ALA B C 1
ATOM 4275 O O . ALA B 1 230 ? -24.078 38.844 27.375 1 88.94 230 ALA B O 1
ATOM 4276 N N . ALA B 1 231 ? -23.688 40.031 25.609 1 92 231 ALA B N 1
ATOM 4277 C CA . ALA B 1 231 ? -22.234 40.094 25.828 1 92 231 ALA B CA 1
ATOM 4278 C C . ALA B 1 231 ? -21.859 41.281 26.703 1 92 231 ALA B C 1
ATOM 4280 O O . ALA B 1 231 ? -22.391 42.375 26.531 1 92 231 ALA B O 1
ATOM 4281 N N . PRO B 1 232 ? -21.062 41 27.719 1 95.94 232 PRO B N 1
ATOM 4282 C CA . PRO B 1 232 ? -20.578 42.156 28.469 1 95.94 232 PRO B CA 1
ATOM 4283 C C . PRO B 1 232 ? -19.891 43.188 27.594 1 95.94 232 PRO B C 1
ATOM 4285 O O . PRO B 1 232 ? -19.531 42.875 26.453 1 95.94 232 PRO B O 1
ATOM 4288 N N . LYS B 1 233 ? -19.688 44.406 28.094 1 96.19 233 LYS B N 1
ATOM 4289 C CA . LYS B 1 233 ? -19.172 45.531 27.328 1 96.19 233 LYS B CA 1
ATOM 4290 C C . LYS B 1 233 ? -17.75 45.281 26.844 1 96.19 233 LYS B C 1
ATOM 4292 O O . LYS B 1 233 ? -17.344 45.781 25.797 1 96.19 233 LYS B O 1
ATOM 4297 N N . ASN B 1 234 ? -17.078 44.469 27.562 1 97.94 234 ASN B N 1
ATOM 4298 C CA . ASN B 1 234 ? -15.672 44.281 27.219 1 97.94 234 ASN B CA 1
ATOM 4299 C C . ASN B 1 234 ? -15.477 43.031 26.359 1 97.94 234 ASN B C 1
ATOM 4301 O O . ASN B 1 234 ? -14.359 42.531 26.203 1 97.94 234 ASN B O 1
ATOM 4305 N N . LEU B 1 235 ? -16.516 42.438 25.859 1 98.12 235 LEU B N 1
ATOM 4306 C CA . LEU B 1 235 ? -16.453 41.25 25.016 1 98.12 235 LEU B CA 1
ATOM 4307 C C . LEU B 1 235 ? -16.906 41.562 23.594 1 98.12 235 LEU B C 1
ATOM 4309 O O . LEU B 1 235 ? -18.047 42 23.391 1 98.12 235 LEU B O 1
ATOM 4313 N N . HIS B 1 236 ? -16.047 41.375 22.641 1 97.69 236 HIS B N 1
ATOM 4314 C CA . HIS B 1 236 ? -16.328 41.656 21.234 1 97.69 236 HIS B CA 1
ATOM 4315 C C . HIS B 1 236 ? -16.203 40.375 20.391 1 97.69 236 HIS B C 1
ATOM 4317 O O . HIS B 1 236 ? -15.148 39.75 20.359 1 97.69 236 HIS B O 1
ATOM 4323 N N . LEU B 1 237 ? -17.219 40.031 19.688 1 96.69 237 LEU B N 1
ATOM 4324 C CA . LEU B 1 237 ? -17.266 38.875 18.797 1 96.69 237 LEU B CA 1
ATOM 4325 C C . LEU B 1 237 ? -17.062 39.281 17.344 1 96.69 237 LEU B C 1
ATOM 4327 O O . LEU B 1 237 ? -17.812 40.125 16.828 1 96.69 237 LEU B O 1
ATOM 4331 N N . HIS B 1 238 ? -16.094 38.688 16.688 1 95.94 238 HIS B N 1
ATOM 4332 C CA . HIS B 1 238 ? -15.75 39.094 15.328 1 95.94 238 HIS B CA 1
ATOM 4333 C C . HIS B 1 238 ? -16.156 38.031 14.305 1 95.94 238 HIS B C 1
ATOM 4335 O O . HIS B 1 238 ? -16.172 38.312 13.102 1 95.94 238 HIS B O 1
ATOM 4341 N N . GLY B 1 239 ? -16.484 36.812 14.797 1 93.69 239 GLY B N 1
ATOM 4342 C CA . GLY B 1 239 ? -16.766 35.719 13.875 1 93.69 239 GLY B CA 1
ATOM 4343 C C . GLY B 1 239 ? -15.539 35.219 13.148 1 93.69 239 GLY B C 1
ATOM 4344 O O . GLY B 1 239 ? -14.43 35.312 13.672 1 93.69 239 GLY B O 1
ATOM 4345 N N . TRP B 1 240 ? -15.828 34.594 12 1 90 240 TRP B N 1
ATOM 4346 C CA . TRP B 1 240 ? -14.727 34 11.234 1 90 240 TRP B CA 1
ATOM 4347 C C . TRP B 1 240 ? -13.906 35.094 10.547 1 90 240 TRP B C 1
ATOM 4349 O O . TRP B 1 240 ? -14.469 36.031 9.945 1 90 240 TRP B O 1
ATOM 4359 N N . VAL B 1 241 ? -12.633 35.031 10.734 1 87.56 241 VAL B N 1
ATOM 4360 C CA . VAL B 1 241 ? -11.727 35.938 10.039 1 87.56 241 VAL B CA 1
ATOM 4361 C C . VAL B 1 241 ? -10.758 35.125 9.172 1 87.56 241 VAL B C 1
ATOM 4363 O O . VAL B 1 241 ? -10.297 34.031 9.578 1 87.56 241 VAL B O 1
ATOM 4366 N N . THR B 1 242 ? -10.359 35.562 8.062 1 77.62 242 THR B N 1
ATOM 4367 C CA . THR B 1 242 ? -9.484 34.875 7.121 1 77.62 242 THR B CA 1
ATOM 4368 C C . THR B 1 242 ? -8.039 34.906 7.609 1 77.62 242 THR B C 1
ATOM 4370 O O . THR B 1 242 ? -7.309 33.906 7.473 1 77.62 242 THR B O 1
ATOM 4373 N N . ASP B 1 243 ? -7.656 36.094 8.172 1 82.88 243 ASP B N 1
ATOM 4374 C CA . ASP B 1 243 ? -6.316 36.281 8.711 1 82.88 243 ASP B CA 1
ATOM 4375 C C . ASP B 1 243 ? -6.375 36.75 10.164 1 82.88 243 ASP B C 1
ATOM 4377 O O . ASP B 1 243 ? -6.883 37.844 10.438 1 82.88 243 ASP B O 1
ATOM 4381 N N . VAL B 1 244 ? -5.828 36 11.055 1 88.75 244 VAL B N 1
ATOM 4382 C CA . VAL B 1 244 ? -5.938 36.312 12.469 1 88.75 244 VAL B CA 1
ATOM 4383 C C . VAL B 1 244 ? -4.84 37.281 12.867 1 88.75 244 VAL B C 1
ATOM 4385 O O . VAL B 1 244 ? -4.918 37.938 13.914 1 88.75 244 VAL B O 1
ATOM 4388 N N . ARG B 1 245 ? -3.809 37.5 12.117 1 89 245 ARG B N 1
ATOM 4389 C CA . ARG B 1 245 ? -2.576 38.188 12.508 1 89 245 ARG B CA 1
ATOM 4390 C C . ARG B 1 245 ? -2.84 39.625 12.875 1 89 245 ARG B C 1
ATOM 4392 O O . ARG B 1 245 ? -2.35 40.125 13.898 1 89 245 ARG B O 1
ATOM 4399 N N . PRO B 1 246 ? -3.674 40.312 12.117 1 88.94 246 PRO B N 1
ATOM 4400 C CA . PRO B 1 246 ? -3.947 41.688 12.484 1 88.94 246 PRO B CA 1
ATOM 4401 C C . PRO B 1 246 ? -4.633 41.812 13.836 1 88.94 246 PRO B C 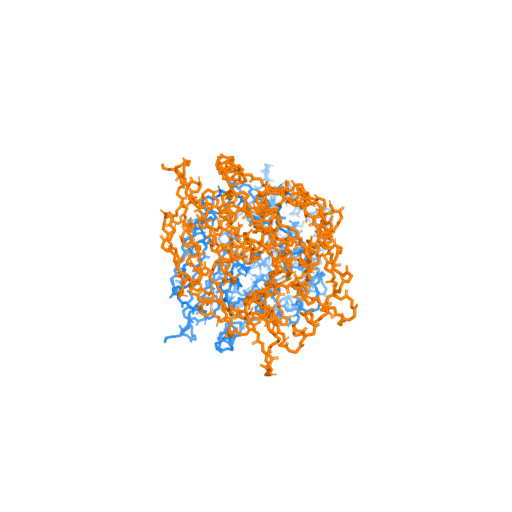1
ATOM 4403 O O . PRO B 1 246 ? -4.496 42.844 14.508 1 88.94 246 PRO B O 1
ATOM 4406 N N . HIS B 1 247 ? -5.312 40.812 14.195 1 92.94 247 HIS B N 1
ATOM 4407 C CA . HIS B 1 247 ? -6.004 40.812 15.484 1 92.94 247 HIS B CA 1
ATOM 4408 C C . HIS B 1 247 ? -5.062 40.438 16.625 1 92.94 247 HIS B C 1
ATOM 4410 O O . HIS B 1 247 ? -5.238 40.875 17.75 1 92.94 247 HIS B O 1
ATOM 4416 N N . LEU B 1 248 ? -4.094 39.656 16.312 1 95.19 248 LEU B N 1
ATOM 4417 C CA . LEU B 1 248 ? -3.162 39.188 17.328 1 95.19 248 LEU B CA 1
ATOM 4418 C C . LEU B 1 248 ? -2.088 40.219 17.625 1 95.19 248 LEU B C 1
ATOM 4420 O O . LEU B 1 248 ? -1.57 40.281 18.75 1 95.19 248 LEU B O 1
ATOM 4424 N N . ALA B 1 249 ? -1.759 41 16.672 1 93.31 249 ALA B N 1
ATOM 4425 C CA . ALA B 1 249 ? -0.629 41.938 16.75 1 93.31 249 ALA B CA 1
ATOM 4426 C C . ALA B 1 249 ? -0.756 42.844 17.984 1 93.31 249 ALA B C 1
ATOM 4428 O O . ALA B 1 249 ? 0.184 42.969 18.766 1 93.31 249 ALA B O 1
ATOM 4429 N N . PRO B 1 250 ? -1.879 43.375 18.219 1 94.44 250 PRO B N 1
ATOM 4430 C CA . PRO B 1 250 ? -1.99 44.281 19.375 1 94.44 250 PRO B CA 1
ATOM 4431 C C . PRO B 1 250 ? -2.287 43.531 20.672 1 94.44 250 PRO B C 1
ATOM 4433 O O . PRO B 1 250 ? -2.359 44.125 21.734 1 94.44 250 PRO B O 1
ATOM 4436 N N . ALA B 1 251 ? -2.443 42.25 20.672 1 96.94 251 ALA B N 1
ATOM 4437 C CA . ALA B 1 251 ? -2.879 41.5 21.828 1 96.94 251 ALA B CA 1
ATOM 4438 C C . ALA B 1 251 ? -1.761 41.375 22.859 1 96.94 251 ALA B C 1
ATOM 4440 O O . ALA B 1 251 ? -0.595 41.188 22.5 1 96.94 251 ALA B O 1
ATOM 4441 N N . SER B 1 252 ? -2.16 41.469 24.141 1 97 252 SER B N 1
ATOM 4442 C CA . SER B 1 252 ? -1.226 41.188 25.234 1 97 252 SER B CA 1
ATOM 4443 C C . SER B 1 252 ? -1.228 39.688 25.562 1 97 252 SER B C 1
ATOM 4445 O O . SER B 1 252 ? -0.256 39.188 26.125 1 97 252 SER B O 1
ATOM 4447 N N . LEU B 1 253 ? -2.324 39.062 25.266 1 98.25 253 LEU B N 1
ATOM 4448 C CA . LEU B 1 253 ? -2.494 37.656 25.516 1 98.25 253 LEU B CA 1
ATOM 4449 C C . LEU B 1 253 ? -3.383 37 24.453 1 98.25 253 LEU B C 1
ATOM 4451 O O . LEU B 1 253 ? -4.422 37.562 24.094 1 98.25 253 LEU B O 1
ATOM 4455 N N . VAL B 1 254 ? -2.92 35.938 23.922 1 98.25 254 VAL B N 1
ATOM 4456 C CA . VAL B 1 254 ? -3.707 35.156 23 1 98.25 254 VAL B CA 1
ATOM 4457 C C . VAL B 1 254 ? -4.168 33.844 23.688 1 98.25 254 VAL B C 1
ATOM 4459 O O . VAL B 1 254 ? -3.393 33.219 24.406 1 98.25 254 VAL B O 1
ATOM 4462 N N . ILE B 1 255 ? -5.43 33.5 23.516 1 98.5 255 ILE B N 1
ATOM 4463 C CA . ILE B 1 255 ? -6.02 32.281 24.047 1 98.5 255 ILE B CA 1
ATOM 4464 C C . ILE B 1 255 ? -6.559 31.406 22.922 1 98.5 255 ILE B C 1
ATOM 4466 O O . ILE B 1 255 ? -7.273 31.891 22.047 1 98.5 255 ILE B O 1
ATOM 4470 N N . GLY B 1 256 ? -6.18 30.172 22.922 1 96.81 256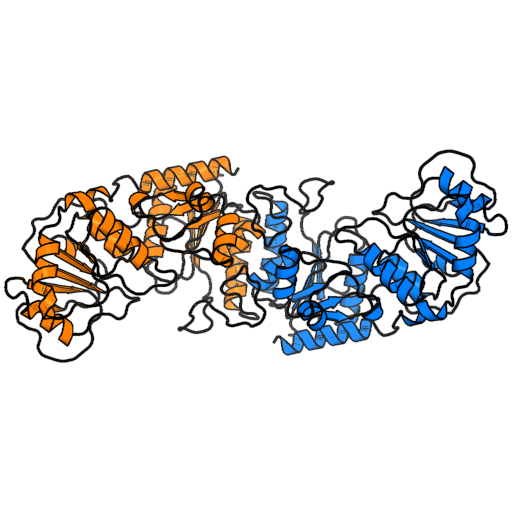 GLY B N 1
ATOM 4471 C CA . GLY B 1 256 ? -6.695 29.281 21.891 1 96.81 256 GLY B CA 1
ATOM 4472 C C . GLY B 1 256 ? -6.059 27.906 21.906 1 96.81 256 GLY B C 1
ATOM 4473 O O . GLY B 1 256 ? -5.363 27.562 22.859 1 96.81 256 GLY B O 1
ATOM 4474 N N . GLY B 1 257 ? -6.414 27.156 20.906 1 94.75 257 GLY B N 1
ATOM 4475 C CA . GLY B 1 257 ? -5.871 25.812 20.797 1 94.75 257 GLY B CA 1
ATOM 4476 C C . GLY B 1 257 ? -4.43 25.781 20.312 1 94.75 257 GLY B C 1
ATOM 4477 O O . GLY B 1 257 ? -3.85 26.828 20.031 1 94.75 257 GLY B O 1
ATOM 4478 N N . ALA B 1 258 ? -3.932 24.531 20.25 1 93.38 258 ALA B N 1
ATOM 4479 C CA . ALA B 1 258 ? -2.555 24.344 19.797 1 93.38 258 ALA B CA 1
ATOM 4480 C C . ALA B 1 258 ? -2.508 23.922 18.344 1 93.38 258 ALA B C 1
ATOM 4482 O O . ALA B 1 258 ? -1.702 23.062 17.953 1 93.38 258 ALA B O 1
ATOM 4483 N N . GLY B 1 259 ? -3.404 24.438 17.547 1 88.44 259 GLY B N 1
ATOM 4484 C CA . GLY B 1 259 ? -3.342 24.203 16.109 1 88.44 259 GLY B CA 1
ATOM 4485 C C . GLY B 1 259 ? -2.107 24.797 15.461 1 88.44 259 GLY B C 1
ATOM 4486 O O . GLY B 1 259 ? -1.58 25.812 15.93 1 88.44 259 GLY B O 1
ATOM 4487 N N . ASP B 1 260 ? -1.725 24.234 14.352 1 86 260 ASP B N 1
ATOM 4488 C CA . ASP B 1 260 ? -0.508 24.656 13.664 1 86 260 ASP B CA 1
ATOM 4489 C C . ASP B 1 260 ? -0.58 26.125 13.273 1 86 260 ASP B C 1
ATOM 4491 O O . ASP B 1 260 ? 0.381 26.875 13.469 1 86 260 ASP B O 1
AT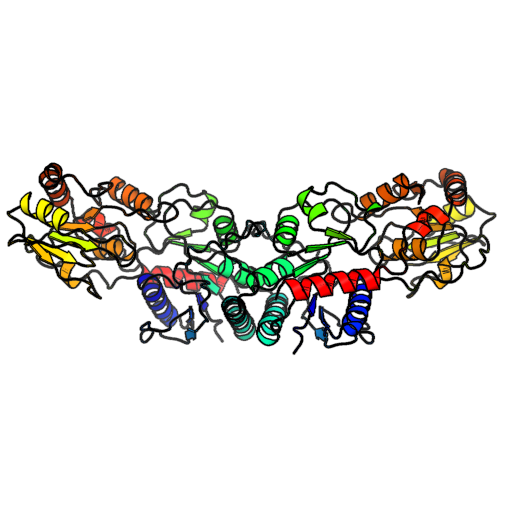OM 4495 N N . GLY B 1 261 ? -1.671 26.547 12.734 1 84.38 261 GLY B N 1
ATOM 4496 C CA . GLY B 1 261 ? -1.822 27.922 12.297 1 84.38 261 GLY B CA 1
ATOM 4497 C C . GLY B 1 261 ? -1.692 28.922 13.422 1 84.38 261 GLY B C 1
ATOM 4498 O O . GLY B 1 261 ? -0.954 29.906 13.305 1 84.38 261 GLY B O 1
ATOM 4499 N N . LEU B 1 262 ? -2.375 28.641 14.484 1 89.5 262 LEU B N 1
ATOM 4500 C CA . LEU B 1 262 ? -2.367 29.594 15.594 1 89.5 262 LEU B CA 1
ATOM 4501 C C . LEU B 1 262 ? -1.006 29.609 16.281 1 89.5 262 LEU B C 1
ATOM 4503 O O . LEU B 1 262 ? -0.482 30.688 16.594 1 89.5 262 LEU B O 1
ATOM 4507 N N . VAL B 1 263 ? -0.445 28.469 16.516 1 92.19 263 VAL B N 1
ATOM 4508 C CA . VAL B 1 263 ? 0.858 28.406 17.172 1 92.19 263 VAL B CA 1
ATOM 4509 C C . VAL B 1 263 ? 1.903 29.125 16.312 1 92.19 263 VAL B C 1
ATOM 4511 O O . VAL B 1 263 ? 2.752 29.844 16.828 1 92.19 263 VAL B O 1
ATOM 4514 N N . THR B 1 264 ? 1.802 28.938 15.047 1 89.81 264 THR B N 1
ATOM 4515 C CA . THR B 1 264 ? 2.699 29.641 14.125 1 89.81 264 THR B CA 1
ATOM 4516 C C . THR B 1 264 ? 2.545 31.141 14.258 1 89.81 264 THR B C 1
ATOM 4518 O O . THR B 1 264 ? 3.539 31.875 14.336 1 89.81 264 THR B O 1
ATOM 4521 N N . ALA B 1 265 ? 1.365 31.625 14.289 1 90 265 ALA B N 1
ATOM 4522 C CA . ALA B 1 265 ? 1.096 33.062 14.383 1 90 265 ALA B CA 1
ATOM 4523 C C . ALA B 1 265 ? 1.574 33.625 15.727 1 90 265 ALA B C 1
ATOM 4525 O O . ALA B 1 265 ? 2.188 34.688 15.773 1 90 265 ALA B O 1
ATOM 4526 N N . VAL B 1 266 ? 1.304 32.906 16.766 1 93.56 266 VAL B N 1
ATOM 4527 C CA . VAL B 1 266 ? 1.69 33.312 18.109 1 93.56 266 VAL B CA 1
ATOM 4528 C C . VAL B 1 266 ? 3.211 33.406 18.203 1 93.56 266 VAL B C 1
ATOM 4530 O O . VAL B 1 266 ? 3.748 34.406 18.719 1 93.56 266 VAL B O 1
ATOM 4533 N N . ALA B 1 267 ? 3.865 32.438 17.719 1 93.25 267 ALA B N 1
ATOM 4534 C CA . ALA B 1 267 ? 5.324 32.438 17.719 1 93.25 267 ALA B CA 1
ATOM 4535 C C . ALA B 1 267 ? 5.879 33.562 16.844 1 93.25 267 ALA B C 1
ATOM 4537 O O . ALA B 1 267 ? 6.773 34.312 17.25 1 93.25 267 ALA B O 1
ATOM 4538 N N . GLY B 1 268 ? 5.379 33.688 15.703 1 90.31 268 GLY B N 1
ATOM 4539 C CA . GLY B 1 268 ? 5.832 34.688 14.766 1 90.31 268 GLY B CA 1
ATOM 4540 C C . GLY B 1 268 ? 5.695 36.125 15.297 1 90.31 268 GLY B C 1
ATOM 4541 O O . GLY B 1 268 ? 6.531 36.969 15.016 1 90.31 268 GLY B O 1
ATOM 4542 N N . LEU B 1 269 ? 4.684 36.344 16.078 1 91.25 269 LEU B N 1
ATOM 4543 C CA . LEU B 1 269 ? 4.398 37.688 16.594 1 91.25 269 LEU B CA 1
ATOM 4544 C C . LEU B 1 269 ? 4.934 37.844 18 1 91.25 269 LEU B C 1
ATOM 4546 O O . LEU B 1 269 ? 4.887 38.938 18.578 1 91.25 269 LEU B O 1
ATOM 4550 N N . GLY B 1 270 ? 5.383 36.781 18.547 1 92.12 270 GLY B N 1
ATOM 4551 C CA . GLY B 1 270 ? 5.879 36.812 19.906 1 92.12 270 GLY B CA 1
ATOM 4552 C C . GLY B 1 270 ? 4.809 37.188 20.922 1 92.12 270 GLY B C 1
ATOM 4553 O O . GLY B 1 270 ? 4.988 38.094 21.719 1 92.12 270 GLY B O 1
ATOM 4554 N N . LYS B 1 271 ? 3.76 36.469 20.844 1 95.62 271 LYS B N 1
ATOM 4555 C CA . LYS B 1 271 ? 2.646 36.781 21.734 1 95.62 271 LYS B CA 1
ATOM 4556 C C . LYS B 1 271 ? 2.598 35.812 22.906 1 95.62 271 LYS B C 1
ATOM 4558 O O . LYS B 1 271 ? 2.848 34.594 22.75 1 95.62 271 LYS B O 1
ATOM 4563 N N . ARG B 1 272 ? 2.273 36.406 24.141 1 98 272 ARG B N 1
ATOM 4564 C CA . ARG B 1 272 ? 1.975 35.531 25.266 1 98 272 ARG B CA 1
ATOM 4565 C C . ARG B 1 272 ? 0.767 34.625 24.969 1 98 272 ARG B C 1
ATOM 4567 O O . ARG B 1 272 ? -0.206 35.094 24.359 1 98 272 ARG B O 1
ATOM 4574 N N . PHE B 1 273 ? 0.833 33.375 25.469 1 98.31 273 PHE B N 1
ATOM 4575 C CA . PHE B 1 273 ? -0.097 32.375 24.953 1 98.31 273 PHE B CA 1
ATOM 4576 C C . PHE B 1 273 ? -0.678 31.547 26.094 1 98.31 273 PHE B C 1
ATOM 4578 O O . PHE B 1 273 ? 0.064 30.922 26.844 1 98.31 273 PHE B O 1
ATOM 4585 N N . LEU B 1 274 ? -1.97 31.625 26.25 1 98.75 274 LEU B N 1
ATOM 4586 C CA . LEU B 1 274 ? -2.732 30.656 27.031 1 98.75 274 LEU B CA 1
ATOM 4587 C C . LEU B 1 274 ? -3.35 29.594 26.125 1 98.75 274 LEU B C 1
ATOM 4589 O O . LEU B 1 274 ? -4.332 29.859 25.438 1 98.75 274 LEU B O 1
ATOM 4593 N N . CYS B 1 275 ? -2.789 28.422 26.219 1 98.31 275 CYS B N 1
ATOM 4594 C CA . CYS B 1 275 ? -3.104 27.3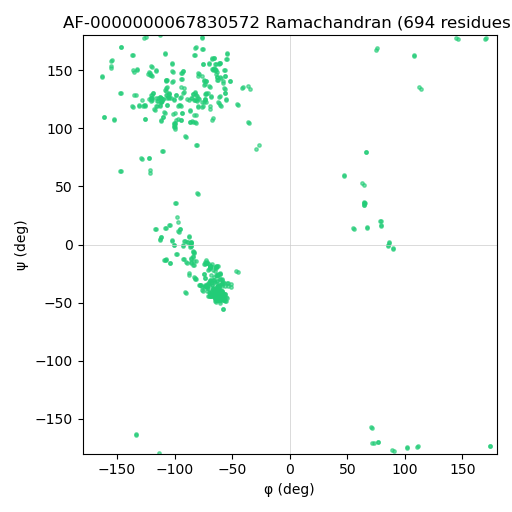59 25.266 1 98.31 275 CYS B CA 1
ATOM 4595 C C . CYS B 1 275 ? -4.16 26.422 25.828 1 98.31 275 CYS B C 1
ATOM 4597 O O . CYS B 1 275 ? -3.967 25.828 26.906 1 98.31 275 CYS B O 1
ATOM 4599 N N . LEU B 1 276 ? -5.277 26.328 25.156 1 97 276 LEU B N 1
ATOM 4600 C CA . LEU B 1 276 ? -6.344 25.359 25.438 1 97 276 LEU B CA 1
ATOM 4601 C C . LEU B 1 276 ? -6.426 24.297 24.344 1 97 276 LEU B C 1
ATOM 4603 O O . LEU B 1 276 ? -7.301 24.359 23.484 1 97 276 LEU B O 1
ATOM 4607 N N . PRO B 1 277 ? -5.543 23.344 24.469 1 95.06 277 PRO B N 1
ATOM 4608 C CA . PRO B 1 277 ? -5.516 22.359 23.375 1 95.06 277 PRO B CA 1
ATOM 4609 C C . PRO B 1 277 ? -6.863 21.672 23.172 1 95.06 277 PRO B C 1
ATOM 4611 O O . PRO B 1 277 ? -7.551 21.359 24.141 1 95.06 277 PRO B O 1
ATOM 4614 N N . GLU B 1 278 ? -7.227 21.484 21.906 1 90.44 278 GLU B N 1
ATOM 4615 C CA . GLU B 1 278 ? -8.453 20.781 21.547 1 90.44 278 GLU B CA 1
ATOM 4616 C C . GLU B 1 278 ? -8.195 19.297 21.297 1 90.44 278 GLU B C 1
ATOM 4618 O O . GLU B 1 278 ? -7.109 18.922 20.844 1 90.44 278 GLU B O 1
ATOM 4623 N N . PRO B 1 279 ? -9.234 18.547 21.641 1 84.94 279 PRO B N 1
ATOM 4624 C CA . PRO B 1 279 ? -9.07 17.125 21.297 1 84.94 279 PRO B CA 1
ATOM 4625 C C . PRO B 1 279 ? -8.93 16.906 19.781 1 84.94 279 PRO B C 1
ATOM 4627 O O . PRO B 1 279 ? -9.766 17.375 19 1 84.94 279 PRO B O 1
ATOM 4630 N N . ARG B 1 280 ? -7.863 16.312 19.422 1 80.06 280 ARG B N 1
ATOM 4631 C CA . ARG B 1 280 ? -7.578 15.992 18.031 1 80.06 280 ARG B CA 1
ATOM 4632 C C . ARG B 1 280 ? -7.016 14.578 17.906 1 80.06 280 ARG B C 1
ATOM 4634 O O . ARG B 1 280 ? -6.59 13.984 18.891 1 80.06 280 ARG B O 1
ATOM 4641 N N . ALA B 1 281 ? -7.066 14.062 16.625 1 80.75 281 ALA B N 1
ATOM 4642 C CA . ALA B 1 281 ? -6.516 12.742 16.344 1 80.75 281 ALA B CA 1
ATOM 4643 C C . ALA B 1 281 ? -5.047 12.664 16.75 1 80.75 281 ALA B C 1
ATOM 4645 O O . ALA B 1 281 ? -4.289 13.609 16.547 1 80.75 281 ALA B O 1
ATOM 4646 N N . TYR B 1 282 ? -4.703 11.57 17.422 1 88.5 282 TYR B N 1
ATOM 4647 C CA . TYR B 1 282 ? -3.338 11.203 17.766 1 88.5 282 TYR B CA 1
ATOM 4648 C C . TYR B 1 282 ? -2.744 12.188 18.766 1 88.5 282 TYR B C 1
ATOM 4650 O O . TYR B 1 282 ? -1.524 12.359 18.828 1 88.5 282 TYR B O 1
ATOM 4658 N N . ASP B 1 283 ? -3.578 13 19.375 1 89.19 283 ASP B N 1
ATOM 4659 C CA . ASP B 1 283 ? -3.201 13.906 20.453 1 89.19 283 ASP B CA 1
ATOM 4660 C C . ASP B 1 283 ? -2.229 14.977 19.953 1 89.19 283 ASP B C 1
ATOM 4662 O O . ASP B 1 283 ? -1.281 15.336 20.641 1 89.19 283 ASP B O 1
ATOM 4666 N N . GLU B 1 284 ? -2.422 15.383 18.781 1 89.5 284 GLU B N 1
ATOM 4667 C CA . GLU B 1 284 ? -1.473 16.312 18.156 1 89.5 284 GLU B CA 1
ATOM 4668 C C . GLU B 1 284 ? -1.397 17.625 18.938 1 89.5 284 GLU B C 1
ATOM 4670 O O . GLU B 1 284 ? -0.306 18.109 19.219 1 89.5 284 GLU B O 1
ATOM 4675 N N . GLN B 1 285 ? -2.527 18.141 19.375 1 90.69 285 GLN B N 1
ATOM 4676 C CA . GLN B 1 285 ? -2.498 19.438 20.031 1 90.69 285 GLN B CA 1
ATOM 4677 C C . GLN B 1 285 ? -2.02 19.297 21.484 1 90.69 285 GLN B C 1
ATOM 4679 O O . GLN B 1 285 ? -1.316 20.172 22 1 90.69 285 GLN B O 1
ATOM 4684 N N . GLU B 1 286 ? -2.383 18.219 22.078 1 93.19 286 GLU B N 1
ATOM 4685 C CA . GLU B 1 286 ? -1.913 18 23.438 1 93.19 286 GLU B CA 1
ATOM 4686 C C . GLU B 1 286 ? -0.394 17.859 23.484 1 93.19 286 GLU B C 1
ATOM 4688 O O . GLU B 1 286 ? 0.256 18.391 24.391 1 93.19 286 GLU B O 1
ATOM 4693 N N . ALA B 1 287 ? 0.091 17.172 22.562 1 94 287 ALA B N 1
ATOM 4694 C CA . ALA B 1 287 ? 1.54 16.984 22.5 1 94 287 ALA B CA 1
ATOM 4695 C C . ALA B 1 287 ? 2.244 18.328 22.281 1 94 287 ALA B C 1
ATOM 4697 O O . ALA B 1 287 ? 3.234 18.641 22.953 1 94 287 ALA B O 1
ATOM 4698 N N . LYS B 1 288 ? 1.763 19.125 21.406 1 94.06 288 LYS B N 1
ATOM 4699 C CA . LYS B 1 288 ? 2.328 20.453 21.141 1 94.06 288 LYS B CA 1
ATOM 4700 C C . LYS B 1 288 ? 2.219 21.344 22.375 1 94.06 288 LYS B C 1
ATOM 4702 O O . LYS B 1 288 ? 3.166 22.062 22.719 1 94.06 288 LYS B O 1
ATOM 4707 N N . ALA B 1 289 ? 1.068 21.25 22.969 1 96.5 289 ALA B N 1
ATOM 4708 C CA . ALA B 1 289 ? 0.832 22.062 24.156 1 96.5 289 ALA B CA 1
ATOM 4709 C C . ALA B 1 289 ? 1.806 21.703 25.281 1 96.5 289 ALA B C 1
ATOM 4711 O O . ALA B 1 289 ? 2.367 22.578 25.938 1 96.5 289 ALA B O 1
ATOM 4712 N N . ALA B 1 290 ? 1.983 20.438 25.438 1 96.19 290 ALA B N 1
ATOM 4713 C CA . ALA B 1 290 ? 2.908 19.984 26.469 1 96.19 290 ALA B CA 1
ATOM 4714 C C . ALA B 1 290 ? 4.324 20.484 26.188 1 96.19 290 ALA B C 1
ATOM 4716 O O . ALA B 1 290 ? 5.031 20.891 27.109 1 96.19 290 ALA B O 1
ATOM 4717 N N . ALA B 1 291 ? 4.703 20.422 25 1 96.12 291 ALA B N 1
ATOM 4718 C CA . ALA B 1 291 ? 6.027 20.906 24.625 1 96.12 291 ALA B CA 1
ATOM 4719 C C . ALA B 1 291 ? 6.148 22.406 24.859 1 96.12 291 ALA B C 1
ATOM 4721 O O . ALA B 1 291 ? 7.164 22.891 25.375 1 96.12 291 ALA B O 1
ATOM 4722 N N . LEU B 1 292 ? 5.16 23.172 24.5 1 97.31 292 LEU B N 1
ATOM 4723 C CA . LEU B 1 292 ? 5.137 24.609 24.703 1 97.31 292 LEU B CA 1
ATOM 4724 C C . LEU B 1 292 ? 5.273 24.938 26.188 1 97.31 292 LEU B C 1
ATOM 4726 O O . LEU B 1 292 ? 6.027 25.844 26.562 1 97.31 292 LEU B O 1
ATOM 4730 N N . GLU B 1 293 ? 4.555 24.188 26.953 1 97.5 293 GLU B N 1
ATOM 4731 C CA . GLU B 1 293 ? 4.598 24.406 28.391 1 97.5 293 GLU B CA 1
ATOM 4732 C C . GLU B 1 293 ? 5.973 24.078 28.969 1 97.5 293 GLU B C 1
ATOM 4734 O O . GLU B 1 293 ? 6.512 24.844 29.766 1 97.5 293 GLU B O 1
ATOM 4739 N N . ARG B 1 294 ? 6.512 22.984 28.531 1 96.62 294 ARG B N 1
ATOM 4740 C CA . ARG B 1 294 ? 7.84 22.578 28.984 1 96.62 294 ARG B CA 1
ATOM 4741 C C . ARG B 1 294 ? 8.875 23.656 28.672 1 96.62 294 ARG B C 1
ATOM 4743 O O . ARG B 1 294 ? 9.805 23.875 29.453 1 96.62 294 ARG B O 1
ATOM 4750 N N . LEU B 1 295 ? 8.711 24.375 27.625 1 97.06 295 LEU B N 1
ATOM 4751 C CA . LEU B 1 295 ? 9.656 25.391 27.172 1 97.06 295 LEU B CA 1
ATOM 4752 C C . LEU B 1 295 ? 9.391 26.719 27.859 1 97.06 295 LEU B C 1
ATOM 4754 O O . LEU B 1 295 ? 10.188 27.656 27.734 1 97.06 295 LEU B O 1
ATOM 4758 N N . GLY B 1 296 ? 8.203 26.766 28.547 1 97.88 296 GLY B N 1
ATOM 4759 C CA . GLY B 1 296 ? 7.801 28.031 29.109 1 97.88 296 GLY B CA 1
ATOM 4760 C C . GLY B 1 296 ? 7.207 28.984 28.094 1 97.88 296 GLY B C 1
ATOM 4761 O O . GLY B 1 296 ? 7.156 30.203 28.328 1 97.88 296 GLY B O 1
ATOM 4762 N N . ALA B 1 297 ? 6.75 28.438 26.984 1 97.94 297 ALA B N 1
ATOM 4763 C CA . ALA B 1 297 ? 6.266 29.266 25.875 1 97.94 297 ALA B CA 1
ATOM 4764 C C . ALA B 1 297 ? 4.762 29.5 25.984 1 97.94 297 ALA B C 1
ATOM 4766 O O . ALA B 1 297 ? 4.211 30.375 25.312 1 97.94 297 ALA B O 1
ATOM 4767 N N . ALA B 1 298 ? 4.113 28.75 26.844 1 98.62 298 ALA B N 1
ATOM 4768 C CA . ALA B 1 298 ? 2.67 28.891 27.031 1 98.62 298 ALA B CA 1
ATOM 4769 C C . ALA B 1 298 ? 2.242 28.406 28.406 1 98.62 298 ALA B C 1
ATOM 4771 O O . ALA B 1 298 ? 2.939 27.609 29.047 1 98.62 298 ALA B O 1
ATOM 4772 N N . VAL B 1 299 ? 1.141 28.984 28.906 1 98.62 299 VAL B N 1
ATOM 4773 C CA . VAL B 1 299 ? 0.363 28.359 29.969 1 98.62 299 VAL B CA 1
ATOM 4774 C C . VAL B 1 299 ? -0.679 27.422 29.375 1 98.62 299 VAL B C 1
ATOM 4776 O O . VAL B 1 299 ? -1.433 27.812 28.469 1 98.62 299 VAL B O 1
ATOM 4779 N N . VAL B 1 300 ? -0.636 26.172 29.812 1 98.44 300 VAL B N 1
ATOM 4780 C CA . VAL B 1 300 ? -1.538 25.203 29.219 1 98.44 300 VAL B CA 1
ATOM 4781 C C . VAL B 1 300 ? -2.664 24.859 30.188 1 98.44 300 VAL B C 1
ATOM 4783 O O . VAL B 1 300 ? -2.42 24.656 31.375 1 98.44 300 VAL B O 1
ATOM 4786 N N . GLN B 1 301 ? -3.852 24.953 29.719 1 97.31 301 GLN B N 1
ATOM 4787 C CA . GLN B 1 301 ? -5.055 24.562 30.453 1 97.31 301 GLN B CA 1
ATOM 4788 C C . GLN B 1 301 ? -5.895 23.578 29.641 1 97.31 301 GLN B C 1
ATOM 4790 O O . GLN B 1 301 ? -6.301 23.875 28.516 1 97.31 301 GLN B O 1
ATOM 4795 N N . LEU B 1 302 ? -6.098 22.375 30.234 1 94.62 302 LEU B N 1
ATOM 4796 C CA . LEU B 1 302 ? -6.93 21.375 29.562 1 94.62 302 LEU B CA 1
ATOM 4797 C C . LEU B 1 302 ? -8.406 21.688 29.75 1 94.62 302 LEU B C 1
ATOM 4799 O O . LEU B 1 302 ? -8.867 21.875 30.891 1 94.62 302 LEU B O 1
ATOM 4803 N N . GLY B 1 303 ? -9.062 21.781 28.672 1 92.94 303 GLY B N 1
ATOM 4804 C CA . GLY B 1 303 ? -10.477 22.125 28.719 1 92.94 303 GLY B CA 1
ATOM 4805 C C . GLY B 1 303 ? -10.719 23.594 29 1 92.94 303 GLY B C 1
ATOM 4806 O O . GLY B 1 303 ? -9.797 24.328 29.359 1 92.94 303 GLY B O 1
ATOM 4807 N N . TRP B 1 304 ? -11.953 24.016 28.828 1 95.12 304 TRP B N 1
ATOM 4808 C CA . TRP B 1 304 ? -12.32 25.406 29.141 1 95.12 304 TRP B CA 1
ATOM 4809 C C . TRP B 1 304 ? -12.352 25.625 30.641 1 95.12 304 TRP B C 1
ATOM 4811 O O . TRP B 1 304 ? -13.008 24.875 31.375 1 95.12 304 TRP B O 1
ATOM 4821 N N . PRO B 1 305 ? -11.766 26.578 31.109 1 96.31 305 PRO B N 1
ATOM 4822 C CA . PRO B 1 305 ? -11.633 26.781 32.562 1 96.31 305 PRO B CA 1
ATOM 4823 C C . PRO B 1 305 ? -12.961 27.141 33.219 1 96.31 305 PRO B C 1
ATOM 4825 O O . PRO B 1 305 ? -13.844 27.719 32.594 1 96.31 305 PRO B O 1
ATOM 4828 N N . ASP B 1 306 ? -12.977 26.828 34.531 1 95.56 306 ASP B N 1
ATOM 4829 C CA . ASP B 1 306 ? -14.039 27.375 35.375 1 95.56 306 ASP B CA 1
ATOM 4830 C C . ASP B 1 306 ? -13.93 28.891 35.469 1 95.56 306 ASP B C 1
ATOM 4832 O O . ASP B 1 306 ? -12.82 29.438 35.5 1 95.56 306 ASP B O 1
ATOM 4836 N N . PRO B 1 307 ? -15.078 29.516 35.656 1 95.56 307 PRO B N 1
ATOM 4837 C CA . PRO B 1 307 ? -15.062 30.984 35.688 1 95.56 307 PRO B CA 1
ATOM 4838 C C . PRO B 1 307 ? -14.094 31.531 36.75 1 95.56 307 PRO B C 1
ATOM 4840 O O . PRO B 1 307 ? -13.375 32.5 36.469 1 95.56 307 PRO B O 1
ATOM 4843 N N . ALA B 1 308 ? -13.977 30.875 37.844 1 95.69 308 ALA B N 1
ATOM 4844 C CA . ALA B 1 308 ? -13.164 31.375 38.969 1 95.69 308 ALA B CA 1
ATOM 4845 C C . ALA B 1 308 ? -11.68 31.25 38.656 1 95.69 308 ALA B C 1
ATOM 4847 O O . ALA B 1 308 ? -10.844 31.875 39.312 1 95.69 308 ALA B O 1
ATOM 4848 N N . ALA B 1 309 ? -11.344 30.5 37.688 1 97.75 309 ALA B N 1
ATOM 4849 C CA . ALA B 1 309 ? -9.938 30.219 37.406 1 97.75 309 ALA B CA 1
ATOM 4850 C C . ALA B 1 309 ? -9.367 31.25 36.438 1 97.75 309 ALA B C 1
ATOM 4852 O O . ALA B 1 309 ? -8.156 31.359 36.281 1 97.75 309 ALA B O 1
ATOM 4853 N N . TRP B 1 310 ? -10.195 32.031 35.75 1 98.12 310 TRP B N 1
ATOM 4854 C CA . TRP B 1 310 ? -9.789 32.844 34.625 1 98.12 310 TRP B CA 1
ATOM 4855 C C . TRP B 1 310 ? -8.82 33.938 35.062 1 98.12 310 TRP B C 1
ATOM 4857 O O . TRP B 1 310 ? -7.82 34.219 34.406 1 98.12 310 TRP B O 1
ATOM 4867 N N . ALA B 1 311 ? -9.133 34.594 36.188 1 97.75 311 ALA B N 1
ATOM 4868 C CA . ALA B 1 311 ? -8.273 35.688 36.656 1 97.75 311 ALA B CA 1
ATOM 4869 C C . ALA B 1 311 ? -6.836 35.188 36.844 1 97.75 311 ALA B C 1
ATOM 4871 O O . ALA B 1 311 ? -5.891 35.844 36.406 1 97.75 311 ALA B O 1
ATOM 4872 N N . LEU B 1 312 ? -6.73 34.062 37.469 1 98.06 312 LEU B N 1
ATOM 4873 C CA . LEU B 1 312 ? -5.406 33.5 37.719 1 98.06 312 LEU B CA 1
ATOM 4874 C C . LEU B 1 312 ? -4.734 33.062 36.438 1 98.06 312 LEU B C 1
ATOM 4876 O O . LEU B 1 312 ? -3.543 33.312 36.25 1 98.06 312 LEU B O 1
ATOM 4880 N N . LEU B 1 313 ? -5.441 32.406 35.562 1 98.44 313 LEU B N 1
ATOM 4881 C CA . LEU B 1 313 ? -4.898 31.922 34.281 1 98.44 313 LEU B CA 1
ATOM 4882 C C . LEU B 1 313 ? -4.426 33.094 33.406 1 98.44 313 LEU B C 1
ATOM 4884 O O . LEU B 1 313 ? -3.348 33.031 32.812 1 98.44 313 LEU B O 1
ATOM 4888 N N . VAL B 1 314 ? -5.215 34.125 33.375 1 98.31 314 VAL B N 1
ATOM 4889 C CA . VAL B 1 314 ? -4.848 35.281 32.594 1 98.31 314 VAL B CA 1
ATOM 4890 C C . VAL B 1 314 ? -3.602 35.938 33.188 1 98.31 314 VAL B C 1
ATOM 4892 O O . VAL B 1 314 ? -2.68 36.312 32.469 1 98.31 314 VAL B O 1
ATOM 4895 N N . ALA B 1 315 ? -3.535 36.031 34.5 1 98.19 315 ALA B N 1
ATOM 4896 C CA . ALA B 1 315 ? -2.361 36.594 35.156 1 98.19 315 ALA B CA 1
ATOM 4897 C C . ALA B 1 315 ? -1.108 35.781 34.844 1 98.19 315 ALA B C 1
ATOM 4899 O O . ALA B 1 315 ? -0.054 36.375 34.531 1 98.19 315 ALA B O 1
ATOM 4900 N N . ARG B 1 316 ? -1.25 34.5 34.906 1 98.5 316 ARG B N 1
ATOM 4901 C CA . ARG B 1 316 ? -0.132 33.625 34.562 1 98.5 316 ARG B CA 1
ATOM 4902 C C . ARG B 1 316 ? 0.292 33.781 33.125 1 98.5 316 ARG B C 1
ATOM 4904 O O . ARG B 1 316 ? 1.485 33.812 32.812 1 98.5 316 ARG B O 1
ATOM 4911 N N . GLY B 1 317 ? -0.682 33.844 32.25 1 98.56 317 GLY B N 1
ATOM 4912 C CA . GLY B 1 317 ? -0.388 34.062 30.844 1 98.56 317 GLY B CA 1
ATOM 4913 C C . GLY B 1 317 ? 0.348 35.375 30.594 1 98.56 317 GLY B C 1
ATOM 4914 O O . GLY B 1 317 ? 1.335 35.406 29.859 1 98.56 317 GLY B O 1
ATOM 4915 N N . LEU B 1 318 ? -0.117 36.406 31.25 1 97.75 318 LEU B N 1
ATOM 4916 C CA . LEU B 1 318 ? 0.459 37.75 31.062 1 97.75 318 LEU B CA 1
ATOM 4917 C C . LEU B 1 318 ? 1.866 37.812 31.641 1 97.75 318 LEU B C 1
ATOM 4919 O O . LEU B 1 318 ? 2.641 38.719 31.297 1 97.75 318 LEU B O 1
ATOM 4923 N N . ALA B 1 319 ? 2.186 36.906 32.5 1 98.06 319 ALA B N 1
ATOM 4924 C CA . ALA B 1 319 ? 3.488 36.875 33.156 1 98.06 319 ALA B CA 1
ATOM 4925 C C . ALA B 1 319 ? 4.535 36.188 32.312 1 98.06 319 ALA B C 1
ATOM 4927 O O . ALA B 1 319 ? 5.73 36.25 32.594 1 98.06 319 ALA B O 1
ATOM 4928 N N . LEU B 1 320 ? 4.16 35.531 31.25 1 98.06 320 LEU B N 1
ATOM 4929 C CA . LEU B 1 320 ? 5.086 34.812 30.359 1 98.06 320 LEU B CA 1
ATOM 4930 C C . LEU B 1 320 ? 6.051 35.781 29.688 1 98.06 320 LEU B C 1
ATOM 4932 O O . LEU B 1 320 ? 5.703 36.938 29.453 1 98.06 320 LEU B O 1
ATOM 4936 N N . ASP B 1 321 ? 7.242 35.312 29.453 1 97.19 321 ASP B N 1
ATOM 4937 C CA . ASP B 1 321 ? 8.203 36.031 28.625 1 97.19 321 ASP B CA 1
ATOM 4938 C C . ASP B 1 321 ? 7.934 35.781 27.141 1 97.19 321 ASP B C 1
ATOM 4940 O O . ASP B 1 321 ? 8.164 34.656 26.641 1 97.19 321 ASP B O 1
ATOM 4944 N N . PRO B 1 322 ? 7.488 36.781 26.406 1 94.5 322 PRO B N 1
ATOM 4945 C CA . PRO B 1 322 ? 7.133 36.562 25 1 94.5 322 PRO B CA 1
ATOM 4946 C C . PRO B 1 322 ? 8.328 36.156 24.141 1 94.5 322 PRO B C 1
ATOM 4948 O O . PRO B 1 322 ? 8.148 35.625 23.047 1 94.5 322 PRO B O 1
ATOM 4951 N N . ASP B 1 323 ? 9.531 36.406 24.594 1 94.25 323 ASP B N 1
ATOM 4952 C CA . ASP B 1 323 ? 10.727 36.031 23.844 1 94.25 323 ASP B CA 1
ATOM 4953 C C . ASP B 1 323 ? 10.883 34.531 23.734 1 94.25 323 ASP B C 1
ATOM 4955 O O . ASP B 1 323 ? 11.484 34.031 22.781 1 94.25 323 ASP B O 1
ATOM 4959 N N . VAL B 1 324 ? 10.375 33.844 24.688 1 96.5 324 VAL B N 1
ATOM 4960 C CA . VAL B 1 324 ? 10.5 32.375 24.703 1 96.5 324 VAL B CA 1
ATOM 4961 C C . VAL B 1 324 ? 9.758 31.797 23.5 1 96.5 324 VAL B C 1
ATOM 4963 O O . VAL B 1 324 ? 10.32 31 22.734 1 96.5 324 VAL B O 1
ATOM 4966 N N . VAL B 1 325 ? 8.531 32.188 23.266 1 95.19 325 VAL B N 1
ATOM 4967 C CA . VAL B 1 325 ? 7.754 31.656 22.156 1 95.19 325 VAL B CA 1
ATOM 4968 C C . VAL B 1 325 ? 8.289 32.219 20.844 1 95.19 325 VAL B C 1
ATOM 4970 O O . VAL B 1 325 ? 8.289 31.547 19.812 1 95.19 325 VAL B O 1
ATOM 4973 N N . ARG B 1 326 ? 8.719 33.469 20.859 1 92.31 326 ARG B N 1
ATOM 4974 C CA . ARG B 1 326 ? 9.273 34.094 19.672 1 92.31 326 ARG B CA 1
ATOM 4975 C C . ARG B 1 326 ? 10.484 33.344 19.141 1 92.31 326 ARG B C 1
ATOM 4977 O O . ARG B 1 326 ? 10.68 33.25 17.938 1 92.31 326 ARG B O 1
ATOM 4984 N N . ARG B 1 327 ? 11.25 32.781 20.016 1 93.06 327 ARG B N 1
ATOM 4985 C CA . ARG B 1 327 ? 12.477 32.094 19.656 1 93.06 327 ARG B CA 1
ATOM 4986 C C . ARG B 1 327 ? 12.164 30.797 18.906 1 93.06 327 ARG B C 1
ATOM 4988 O O . ARG B 1 327 ? 13.039 30.219 18.25 1 93.06 327 ARG B O 1
ATOM 4995 N N . LEU B 1 328 ? 10.969 30.359 19 1 94.06 328 LEU B N 1
ATOM 4996 C CA . LEU B 1 328 ? 10.57 29.156 18.281 1 94.06 328 LEU B CA 1
ATOM 4997 C C . LEU B 1 328 ? 10.398 29.438 16.781 1 94.06 328 LEU B C 1
ATOM 4999 O O . LEU B 1 328 ? 10.414 28.516 15.969 1 94.06 328 LEU B O 1
ATOM 5003 N N . ALA B 1 329 ? 10.117 30.688 16.469 1 91.44 329 ALA B N 1
ATOM 5004 C CA . ALA B 1 329 ? 9.969 31.078 15.07 1 91.44 329 ALA B CA 1
ATOM 5005 C C . ALA B 1 329 ? 11.328 31.281 14.414 1 91.44 329 ALA B C 1
ATOM 5007 O O . ALA B 1 329 ? 12.148 32.062 14.891 1 91.44 329 ALA B O 1
ATOM 5008 N N . GLU B 1 330 ? 11.586 30.531 13.43 1 88.81 330 GLU B N 1
ATOM 5009 C CA . GLU B 1 330 ? 12.82 30.656 12.664 1 88.81 330 GLU B CA 1
ATOM 5010 C C . GLU B 1 330 ? 12.578 31.406 11.359 1 88.81 330 GLU B C 1
ATOM 5012 O O . GLU B 1 330 ? 11.914 30.906 10.453 1 88.81 330 GLU B O 1
ATOM 5017 N N . PRO B 1 331 ? 13.141 32.625 11.227 1 86.19 331 PRO B N 1
ATOM 5018 C CA . PRO B 1 331 ? 12.836 33.469 10.062 1 86.19 331 PRO B CA 1
ATOM 5019 C C . PRO B 1 331 ? 13.242 32.812 8.742 1 86.19 331 PRO B C 1
ATOM 5021 O O . PRO B 1 331 ? 12.672 33.125 7.695 1 86.19 331 PRO B O 1
ATOM 5024 N N . ASP B 1 332 ? 14.203 31.891 8.797 1 91.44 332 ASP B N 1
ATOM 5025 C CA . ASP B 1 332 ? 14.68 31.297 7.555 1 91.44 332 ASP B CA 1
ATOM 5026 C C . ASP B 1 332 ? 14.133 29.875 7.379 1 91.44 332 ASP B C 1
ATOM 5028 O O . ASP B 1 332 ? 14.633 29.109 6.562 1 91.44 332 ASP B O 1
ATOM 5032 N N . ALA B 1 333 ? 13.078 29.562 8.148 1 93.69 333 ALA B N 1
ATOM 5033 C CA . ALA B 1 333 ? 12.539 28.203 8.172 1 93.69 333 ALA B CA 1
ATOM 5034 C C . ALA B 1 333 ? 12.156 27.734 6.766 1 93.69 333 ALA B C 1
ATOM 5036 O O . ALA B 1 333 ? 12.547 26.656 6.336 1 93.69 333 ALA B O 1
ATOM 5037 N N . LEU B 1 334 ? 11.438 28.547 6.043 1 93.19 334 LEU B N 1
ATOM 5038 C CA . LEU B 1 334 ? 10.945 28.203 4.715 1 93.19 334 LEU B CA 1
ATOM 5039 C C . LEU B 1 334 ? 12.109 27.969 3.752 1 93.19 334 LEU B C 1
ATOM 5041 O O . LEU B 1 334 ? 12.148 26.953 3.057 1 93.19 334 LEU B O 1
ATOM 5045 N N . ALA B 1 335 ? 13.086 28.891 3.742 1 94.19 335 ALA B N 1
ATOM 5046 C CA . ALA B 1 335 ? 14.242 28.781 2.854 1 94.19 335 ALA B CA 1
ATOM 5047 C C . ALA B 1 335 ? 15.078 27.547 3.188 1 94.19 335 ALA B C 1
ATOM 5049 O O . ALA B 1 335 ? 15.516 26.828 2.287 1 94.19 335 ALA B O 1
ATOM 5050 N N . ARG B 1 336 ? 15.297 27.328 4.406 1 95.5 336 ARG B N 1
ATOM 5051 C CA . ARG B 1 336 ? 16.078 26.188 4.859 1 95.5 336 ARG B CA 1
ATOM 5052 C C . ARG B 1 336 ? 15.398 24.875 4.492 1 95.5 336 ARG B C 1
ATOM 5054 O O . ARG B 1 336 ? 16.047 23.922 4.059 1 95.5 336 ARG B O 1
ATOM 5061 N N . THR B 1 337 ? 14.117 24.828 4.723 1 97.19 337 THR B N 1
ATOM 5062 C CA . THR B 1 337 ? 13.367 23.625 4.398 1 97.19 337 THR B CA 1
ATOM 5063 C C . THR B 1 337 ? 13.391 23.359 2.895 1 97.19 337 THR B C 1
ATOM 5065 O O . THR B 1 337 ? 13.594 22.234 2.461 1 97.19 337 THR B O 1
ATOM 5068 N N . ALA B 1 338 ? 13.172 24.391 2.092 1 97.06 338 ALA B N 1
ATOM 5069 C CA . ALA B 1 338 ? 13.234 24.25 0.64 1 97.06 338 ALA B CA 1
ATOM 5070 C C . ALA B 1 338 ? 14.609 23.734 0.198 1 97.06 338 ALA B C 1
ATOM 5072 O O . ALA B 1 338 ? 14.703 22.891 -0.694 1 97.06 338 ALA B O 1
ATOM 5073 N N . ALA B 1 339 ? 15.648 24.25 0.815 1 97.06 339 ALA B N 1
ATOM 5074 C CA . ALA B 1 339 ? 17 23.797 0.507 1 97.06 339 ALA B CA 1
ATOM 5075 C C . ALA B 1 339 ? 17.188 22.328 0.837 1 97.06 339 ALA B C 1
ATOM 5077 O O . ALA B 1 339 ? 17.828 21.594 0.086 1 97.06 339 ALA B O 1
ATOM 5078 N N . ALA B 1 340 ? 16.672 21.953 1.942 1 97.25 340 ALA B N 1
ATOM 5079 C CA . ALA B 1 340 ? 16.734 20.547 2.336 1 97.25 340 ALA B CA 1
ATOM 5080 C C . ALA B 1 340 ? 16.031 19.656 1.323 1 97.25 340 ALA B C 1
ATOM 5082 O O . ALA B 1 340 ? 16.516 18.578 0.971 1 97.25 340 ALA B O 1
ATOM 5083 N N . ILE B 1 341 ? 14.844 20.062 0.882 1 97.56 341 ILE B N 1
ATOM 5084 C CA . ILE B 1 341 ? 14.086 19.312 -0.113 1 97.56 341 ILE B CA 1
ATOM 5085 C C . ILE B 1 341 ? 14.875 19.234 -1.416 1 97.56 341 ILE B C 1
ATOM 5087 O O . ILE B 1 341 ? 14.945 18.188 -2.043 1 97.56 341 ILE B O 1
ATOM 5091 N N . GLU B 1 342 ? 15.461 20.359 -1.817 1 96.56 342 GLU B N 1
ATOM 5092 C CA . GLU B 1 342 ? 16.266 20.391 -3.029 1 96.56 342 GLU B CA 1
ATOM 5093 C C . GLU B 1 342 ? 17.422 19.391 -2.939 1 96.56 342 GLU B C 1
ATOM 5095 O O . GLU B 1 342 ? 17.719 18.688 -3.908 1 96.56 342 GLU B O 1
ATOM 5100 N N . THR B 1 343 ? 18.062 19.344 -1.797 1 95.88 343 THR B N 1
ATOM 5101 C CA . THR B 1 343 ? 19.156 18.391 -1.575 1 95.88 343 THR B CA 1
ATOM 5102 C C . THR B 1 343 ? 18.641 16.953 -1.706 1 95.88 343 THR B C 1
ATOM 5104 O O . THR B 1 343 ? 19.297 16.125 -2.322 1 95.88 343 THR B O 1
ATOM 5107 N N . LEU B 1 344 ? 17.5 16.734 -1.126 1 95.19 344 LEU B N 1
ATOM 5108 C CA . LEU B 1 344 ? 16.891 15.406 -1.225 1 95.19 344 LEU B CA 1
ATOM 5109 C C . LEU B 1 344 ? 16.625 15.031 -2.68 1 95.19 344 LEU B C 1
ATOM 5111 O O . LEU B 1 344 ? 16.859 13.891 -3.082 1 95.19 344 LEU B O 1
ATOM 5115 N N . CYS B 1 345 ? 16.125 15.93 -3.469 1 95.25 345 CYS B N 1
ATOM 5116 C CA . CYS B 1 345 ? 15.836 15.703 -4.883 1 95.25 345 CYS B CA 1
ATOM 5117 C C . CYS B 1 345 ? 17.125 15.391 -5.648 1 95.25 345 CYS B C 1
ATOM 5119 O O . CYS B 1 345 ? 17.125 14.547 -6.543 1 95.25 345 CYS B O 1
ATOM 5121 N N . ARG B 1 346 ? 18.219 16.016 -5.301 1 91.06 346 ARG B N 1
ATOM 5122 C CA . ARG B 1 346 ? 19.484 15.812 -5.977 1 91.06 346 ARG B CA 1
ATOM 5123 C C . ARG B 1 346 ? 20.094 14.453 -5.613 1 91.06 346 ARG B C 1
ATOM 5125 O O . ARG B 1 346 ? 20.688 13.789 -6.461 1 91.06 346 ARG B O 1
ATOM 5132 N N . ASP B 1 347 ? 19.891 14.031 -4.406 1 87.38 347 ASP B N 1
ATOM 5133 C CA . ASP B 1 347 ? 20.438 12.766 -3.932 1 87.38 347 ASP B CA 1
ATOM 5134 C C . ASP B 1 347 ? 19.641 11.586 -4.484 1 87.38 347 ASP B C 1
ATOM 5136 O O . ASP B 1 347 ? 20.156 10.477 -4.605 1 87.38 347 ASP B O 1
ATOM 5140 N N . ALA B 1 348 ? 18.359 11.742 -4.609 1 76.88 348 ALA B N 1
ATOM 5141 C CA . ALA B 1 348 ? 17.484 10.672 -5.066 1 76.88 348 ALA B CA 1
ATOM 5142 C C . ALA B 1 348 ? 17.719 10.352 -6.539 1 76.88 348 ALA B C 1
ATOM 5144 O O . ALA B 1 348 ? 17.312 9.297 -7.027 1 76.88 348 ALA B O 1
ATOM 5145 N N . GLY B 1 349 ? 18.281 11.133 -7.27 1 66.44 349 GLY B N 1
ATOM 5146 C CA . GLY B 1 349 ? 18.547 10.906 -8.68 1 66.44 349 GLY B CA 1
ATOM 5147 C C . GLY B 1 349 ? 19.859 10.164 -8.922 1 66.44 349 GLY B C 1
ATOM 5148 O O . GLY B 1 349 ? 20.703 10.094 -8.031 1 66.44 349 GLY B O 1
#

Organism: Methylorubrum extorquens (strain ATCC 14718 / DSM 1338 / JCM 2805 / NCIMB 9133 / AM1) (NCBI:txid272630)

Solvent-accessible surface area (backbone atoms only — not comparable to full-atom values): 35700 Å² total; per-residue (Å²): 130,77,50,28,33,37,34,39,38,42,76,76,53,71,62,44,50,48,30,51,32,45,46,39,47,47,28,44,76,75,64,36,51,35,33,43,29,30,56,51,86,95,51,88,63,82,73,47,79,46,58,70,47,77,30,54,63,69,66,90,44,98,77,57,84,61,60,60,78,58,90,61,54,29,65,58,48,62,58,59,55,68,68,36,68,34,33,14,44,28,46,13,48,54,34,38,49,44,47,73,54,55,40,38,30,34,35,28,43,66,45,36,61,60,34,45,48,35,24,61,32,12,32,41,25,36,33,42,46,73,56,14,40,65,74,52,55,18,48,45,34,23,58,28,40,23,75,34,29,35,23,69,36,38,69,80,38,67,28,57,68,66,59,68,70,57,59,72,42,42,44,63,29,14,44,48,71,62,71,68,59,58,78,82,53,73,59,73,60,26,34,31,38,48,34,60,89,90,54,90,44,44,47,45,67,60,52,37,42,40,38,63,50,37,69,95,37,41,34,39,35,36,19,54,67,43,79,81,80,85,65,50,91,44,49,44,81,67,34,76,66,95,67,62,59,80,64,49,47,33,26,43,31,37,34,28,43,39,45,70,66,53,46,39,51,34,16,33,60,32,36,19,26,34,31,34,37,50,95,46,81,51,39,24,16,51,19,35,38,51,27,31,35,75,68,50,32,30,42,71,38,85,55,84,72,56,52,85,47,38,46,58,52,50,51,55,20,61,64,44,56,30,64,51,25,26,66,56,43,46,86,56,16,51,58,52,38,31,49,50,50,51,51,51,36,60,66,62,98,130,77,50,27,33,37,34,40,37,42,77,74,53,72,61,43,50,47,30,51,32,47,46,38,48,47,27,44,75,75,64,35,51,35,36,43,30,30,57,50,85,94,51,90,63,82,74,48,80,46,56,70,46,78,32,55,62,68,64,91,45,100,78,58,84,60,61,58,79,58,89,56,57,31,65,56,47,63,59,58,54,68,69,36,68,33,34,14,43,28,45,14,50,54,33,39,48,43,46,74,54,55,42,37,29,35,35,28,44,65,45,35,61,60,32,46,49,35,25,61,33,12,33,42,26,37,32,43,44,73,55,14,40,64,74,52,54,18,49,45,34,22,56,27,40,24,74,33,29,34,24,70,36,39,69,79,39,66,29,58,67,64,57,68,71,57,58,72,41,42,43,60,28,12,47,49,71,64,73,68,58,62,80,83,53,74,59,74,60,26,34,34,34,50,33,61,88,89,54,90,44,44,46,46,66,61,52,38,40,40,40,63,48,39,70,93,36,42,37,39,36,36,16,53,68,43,80,80,80,85,67,51,93,43,49,44,81,67,34,75,68,95,65,62,60,79,62,50,46,34,27,44,31,38,35,27,43,39,45,71,66,53,46,41,51,33,16,37,61,32,36,19,25,34,32,34,38,51,95,45,82,52,40,24,15,51,20,35,39,52,28,31,35,74,68,51,32,30,42,70,40,85,55,85,74,56,53,85,47,37,46,58,52,50,52,56,18,60,64,44,56,30,64,51,25,25,66,57,43,46,90,56,17,49,59,53,38,32,51,52,51,53,51,51,36,60,65,62,99

Sequence (698 aa):
MTRPVGYYVHHQGAGHLQRAIALARALAAFGRPCTLMGSFAGLDISGAPGPVLDLPDDRLDRSFDGQDGAGQRPECFHYVPLNHPGIRARMGRIAAWAAENDPALIVVDVSAEVALLARLLSVPSLVVRLSGTRTDPPHLEAFRAASRLLAPFPEALDGGDVPAWVREKTVYGGFLGGAPAGAVSEEDGRIVVVFGRGGEGGRLERLAQAADAVPDRTWHVLGPVTGAGAAPKNLHLHGWVTDVRPHLAPASLVIGGAGDGLVTAVAGLGKRFLCLPEPRAYDEQEAKAAALERLGAAVVQLGWPDPAAWALLVARGLALDPDVVRRLAEPDALARTAAAIETLCRDAGMTRPVGYYVHHQGAGHLQRAIALARALAAFGRPCTLMGSFAGLDISGAPGPVLDLPDDRLDRSFDGQDGAGQRPECFHYVPLNHPGIRARMGRIAAWAAENDPALIVVDVSAEVALLARLLSVPSLVVRLSGTRTDPPHLEAFRAASRLLAPFPEALDGGDVPAWVREKTVYGGFLGGAPAGAVSEEDGRIVVVFGRGGEGGRLERLAQAADAVPDRTWHVLGPVTGAGAAPKNLHLHGWVTDVRPHLAPASLVIGGAGDGLVTAVAGLGKRFLCLPEPRAYDEQEAKAAALERLGAAVVQLGWPDPAAWALLVARGLALDPDVVRRLAEPDALARTAAAIETLCRDAG